Protein AF-A0A9E5IM71-F1 (afdb_monomer_lite)

Secondary structure (DSSP, 8-state):
------------------------SS--EEES-SEEEEEEES-TTS-EEEEEEEEE-SSS-EEPPSSS-EEEEESSSS---TTSEEEEEES--TT-EE-TT-EEEEEEEE--SSSEEEEEEEEES-TT----EEEEEEEPPTT-STT--TTSSTTS-BSSHHHHHHH-TT--SEEEEE-SS-TTSSPPEEEEEEE---SSTT---EEEEEEEEETTPPPSPTT--S----S---SS-PPPGGGS-PPPTT-SS-EE---GGG--TT-EEEEEEPPPTT-PPPPEEEEE--TTSSTT--S-TT---EEEEEEESSGGGGT--SS------EE-EE-STTTTS-EE-SSBSHHHHTTS-SB--S--TT--SSSSSSS--EEEEEEE------

Radius of gyration: 32.7 Å; chains: 1; bounding box: 82×54×138 Å

Foldseek 3Di:
DDDDDDDDDDDDDPDPPPPPPPQDQDWDKDKPDQEAELEEDADLPDWRKDKIKIWGQHQAKDWQAAPVRKDKAFPDDDDPPPPQKDFPDWDNHGGDIAHHGRMTMTIMIGRAQAFAKGWIWMDTPDPVDDRIHIYIYGYHACQVPPPQPAQRDQVRRALFLLSCCVRPVPDAFAKGWHDVADPPDDGIFIWTKHFDDDPDPPDSWIWTFFWFDFAPAFADFLAPLVQFDPDDDDDRPEDERNRVNYDDNLDPDTYGYGCLVQDDQAKKKKKWFAAFPVRPDIWIWIWGCHHVNRQLADQDQQDFRIKTQDTPPAPVVVVPPDPDDDDDATEHFHHDNPPSDGWDARHGGNVSRQQPTRHGGDDPPSRQHTRHDPGTRHITMIMIDTHDDD

Structure (mmCIF, N/CA/C/O backbone):
data_AF-A0A9E5IM71-F1
#
_entry.id   AF-A0A9E5IM71-F1
#
loop_
_atom_site.group_PDB
_atom_site.id
_atom_site.type_symbol
_atom_site.label_atom_id
_atom_site.label_alt_id
_atom_site.label_comp_id
_atom_site.label_asym_id
_atom_site.label_entity_id
_atom_site.label_seq_id
_atom_site.pdbx_PDB_ins_code
_atom_site.Cartn_x
_atom_site.Cartn_y
_atom_site.Cartn_z
_atom_site.occupancy
_atom_site.B_iso_or_equiv
_atom_site.auth_seq_id
_atom_site.auth_comp_id
_atom_site.auth_asym_id
_atom_site.auth_atom_id
_atom_site.pdbx_PDB_model_num
ATOM 1 N N . MET A 1 1 ? -47.031 -29.914 101.735 1.00 37.69 1 MET A N 1
ATOM 2 C CA . MET A 1 1 ? -47.159 -30.575 100.412 1.00 37.69 1 MET A CA 1
ATOM 3 C C . MET A 1 1 ? -47.872 -29.590 99.495 1.00 37.69 1 MET A C 1
ATOM 5 O O . MET A 1 1 ? -48.966 -29.190 99.840 1.00 37.69 1 MET A O 1
ATOM 9 N N . LYS A 1 2 ? -47.164 -28.879 98.612 1.00 35.47 2 LYS A N 1
ATOM 10 C CA . LYS A 1 2 ? -46.744 -29.215 97.228 1.00 35.47 2 LYS A CA 1
ATOM 11 C C . LYS A 1 2 ? -47.645 -28.503 96.189 1.00 35.47 2 LYS A C 1
ATOM 13 O O . LYS A 1 2 ? -48.768 -28.917 95.972 1.00 35.47 2 LYS A O 1
ATOM 18 N N . ARG A 1 3 ? -47.062 -27.436 95.619 1.00 31.86 3 ARG A N 1
ATOM 19 C CA . ARG A 1 3 ? -47.122 -26.867 94.250 1.00 31.86 3 ARG A CA 1
ATOM 20 C C . ARG A 1 3 ? -48.429 -26.871 93.428 1.00 31.86 3 ARG A C 1
ATOM 22 O O . ARG A 1 3 ? -48.941 -27.916 93.061 1.00 31.86 3 ARG A O 1
ATOM 29 N N . ALA A 1 4 ? -48.803 -25.639 93.069 1.00 36.91 4 ALA A N 1
ATOM 30 C CA . ALA A 1 4 ? -49.198 -25.087 91.765 1.00 36.91 4 ALA A CA 1
ATOM 31 C C . ALA A 1 4 ? -49.226 -25.997 90.522 1.00 36.91 4 ALA A C 1
ATOM 33 O O . ALA A 1 4 ? -48.242 -26.682 90.253 1.00 36.91 4 ALA A O 1
ATOM 34 N N . ASP A 1 5 ? -50.257 -25.800 89.689 1.00 37.44 5 ASP A N 1
ATOM 35 C CA . ASP A 1 5 ? -50.102 -25.711 88.231 1.00 37.44 5 ASP A CA 1
ATOM 36 C C . ASP A 1 5 ? -51.239 -24.868 87.604 1.00 37.44 5 ASP A C 1
ATOM 38 O O . ASP A 1 5 ? -52.419 -25.192 87.735 1.00 37.44 5 ASP A O 1
ATOM 42 N N . LEU A 1 6 ? -50.874 -23.755 86.959 1.00 35.81 6 LEU A N 1
ATOM 43 C CA . LEU A 1 6 ? -51.696 -22.999 86.008 1.00 35.81 6 LEU A CA 1
ATOM 44 C C . LEU A 1 6 ? -50.869 -22.942 84.717 1.00 35.81 6 LEU A C 1
ATOM 46 O O . LEU A 1 6 ? -49.940 -22.145 84.603 1.00 35.81 6 LEU A O 1
ATOM 50 N N . SER A 1 7 ? -51.190 -23.803 83.759 1.00 36.22 7 SER A N 1
ATOM 51 C CA . SER A 1 7 ? -50.668 -23.774 82.387 1.00 36.22 7 SER A CA 1
ATOM 52 C C . SER A 1 7 ? -51.842 -23.328 81.492 1.00 36.22 7 SER A C 1
ATOM 54 O O . SER A 1 7 ? -52.922 -23.895 81.586 1.00 36.22 7 SER A O 1
ATOM 56 N N . GLY A 1 8 ? -51.803 -22.287 80.658 1.00 31.56 8 GLY A N 1
ATOM 57 C CA . GLY A 1 8 ? -50.679 -21.673 79.960 1.00 31.56 8 GLY A CA 1
ATOM 58 C C . GLY A 1 8 ? -50.648 -22.129 78.497 1.00 31.56 8 GLY A C 1
ATOM 59 O O . GLY A 1 8 ? -49.687 -22.772 78.096 1.00 31.56 8 GLY A O 1
ATOM 60 N N . ALA A 1 9 ? -51.683 -21.835 77.698 1.00 34.81 9 ALA A N 1
ATOM 61 C CA . ALA A 1 9 ? -51.641 -22.014 76.242 1.00 34.81 9 ALA A CA 1
ATOM 62 C C . ALA A 1 9 ? -51.319 -20.668 75.575 1.00 34.81 9 ALA A C 1
ATOM 64 O O . ALA A 1 9 ? -52.188 -19.829 75.342 1.00 34.81 9 ALA A O 1
ATOM 65 N N . LEU A 1 10 ? -50.022 -20.464 75.351 1.00 33.19 10 LEU A N 1
ATOM 66 C CA . LEU A 1 10 ? -49.416 -19.309 74.706 1.00 33.19 10 LEU A CA 1
ATOM 67 C C . LEU A 1 10 ? -49.595 -19.396 73.182 1.00 33.19 10 LEU A C 1
ATOM 69 O O . LEU A 1 10 ? -49.217 -20.377 72.545 1.00 33.19 10 LEU A O 1
ATOM 73 N N . LEU A 1 11 ? -50.153 -18.327 72.622 1.00 32.09 11 LEU A N 1
ATOM 74 C CA . LEU A 1 11 ? -50.262 -18.022 71.201 1.00 32.09 11 LEU A CA 1
ATOM 75 C C . LEU A 1 11 ? -48.860 -17.958 70.561 1.00 32.09 11 LEU A C 1
ATOM 77 O O . LEU A 1 11 ? -48.090 -17.041 70.845 1.00 32.09 11 LEU A O 1
ATOM 81 N N . VAL A 1 12 ? -48.516 -18.912 69.692 1.00 32.75 12 VAL A N 1
ATOM 82 C CA . VAL A 1 12 ? -47.278 -18.861 68.897 1.00 32.75 12 VAL A CA 1
ATOM 83 C C . VAL A 1 12 ? -47.538 -18.024 67.646 1.00 32.75 12 VAL A C 1
ATOM 85 O O . VAL A 1 12 ? -48.098 -18.502 66.662 1.00 32.75 12 VAL A O 1
ATOM 88 N N . ILE A 1 13 ? -47.124 -16.757 67.682 1.00 36.44 13 ILE A N 1
ATOM 89 C CA . ILE A 1 13 ? -46.931 -15.948 66.476 1.00 36.44 13 ILE A CA 1
ATOM 90 C C . ILE A 1 13 ? -45.643 -16.444 65.815 1.00 36.44 13 ILE A C 1
ATOM 92 O O . ILE A 1 13 ? -44.545 -16.224 66.325 1.00 36.44 13 ILE A O 1
ATOM 96 N N . VAL A 1 14 ? -45.772 -17.121 64.675 1.00 35.16 14 VAL A N 1
ATOM 97 C CA . VAL A 1 14 ? -44.639 -17.416 63.793 1.00 35.16 14 VAL A CA 1
ATOM 98 C C . VAL A 1 14 ? -44.244 -16.106 63.111 1.00 35.16 14 VAL A C 1
ATOM 100 O O . VAL A 1 14 ? -44.833 -15.705 62.111 1.00 35.16 14 VAL A O 1
ATOM 103 N N . ALA A 1 15 ? -43.260 -15.406 63.675 1.00 37.41 15 ALA A N 1
ATOM 104 C CA . ALA A 1 15 ? -42.575 -14.333 62.972 1.00 37.41 15 ALA A CA 1
ATOM 105 C C . ALA A 1 15 ? -41.726 -14.962 61.859 1.00 37.41 15 ALA A C 1
ATOM 107 O O . ALA A 1 15 ? -40.682 -15.561 62.120 1.00 37.41 15 ALA A O 1
ATOM 108 N N . ALA A 1 16 ? -42.188 -14.847 60.613 1.00 41.19 16 ALA A N 1
ATOM 109 C CA . ALA A 1 16 ? -41.365 -15.101 59.442 1.00 41.19 16 ALA A CA 1
ATOM 110 C C . ALA A 1 16 ? -40.241 -14.056 59.418 1.00 41.19 16 ALA A C 1
ATOM 112 O O . ALA A 1 16 ? -40.424 -12.921 58.976 1.00 41.19 16 ALA A O 1
ATOM 113 N N . LEU A 1 17 ? -39.081 -14.430 59.952 1.00 37.22 17 LEU A N 1
ATOM 114 C CA . LEU A 1 17 ? -37.849 -13.679 59.794 1.00 37.22 17 LEU A 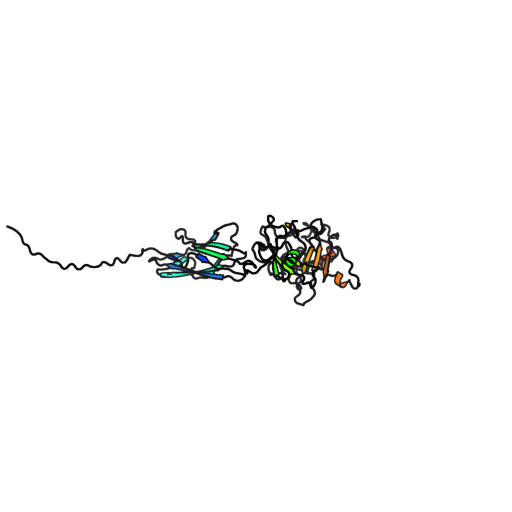CA 1
ATOM 115 C C . LEU A 1 17 ? -37.474 -13.756 58.308 1.00 37.22 17 LEU A C 1
ATOM 117 O O . LEU A 1 17 ? -36.894 -14.739 57.849 1.00 37.22 17 LEU A O 1
ATOM 121 N N . LEU A 1 18 ? -37.861 -12.736 57.541 1.00 39.91 18 LEU A N 1
ATOM 122 C CA . LEU A 1 18 ? -37.296 -12.459 56.226 1.00 39.91 18 LEU A CA 1
ATOM 123 C C . LEU A 1 18 ? -35.796 -12.219 56.428 1.00 39.91 18 LEU A C 1
ATOM 125 O O . LEU A 1 18 ? -35.362 -11.107 56.728 1.00 39.91 18 LEU A O 1
ATOM 129 N N . LEU A 1 19 ? -35.003 -13.282 56.293 1.00 38.03 19 LEU A N 1
ATOM 130 C CA . LEU A 1 19 ? -33.584 -13.191 55.987 1.00 38.03 19 LEU A CA 1
ATOM 131 C C . LEU A 1 19 ? -33.483 -12.509 54.620 1.00 38.03 19 LEU A C 1
ATOM 133 O O . LEU A 1 19 ? -33.490 -13.150 53.574 1.00 38.03 19 LEU A O 1
ATOM 137 N N . VAL A 1 20 ? -33.457 -11.178 54.633 1.00 47.44 20 VAL A N 1
ATOM 138 C CA . VAL A 1 20 ? -32.896 -10.410 53.529 1.00 47.44 20 VAL A CA 1
ATOM 139 C C . VAL A 1 20 ? -31.438 -10.831 53.487 1.00 47.44 20 VAL A C 1
ATOM 141 O O . VAL A 1 20 ? -30.677 -10.460 54.380 1.00 47.44 20 VAL A O 1
ATOM 144 N N . ASP A 1 21 ? -31.075 -11.648 52.499 1.00 42.22 21 ASP A N 1
ATOM 145 C CA . ASP A 1 21 ? -29.685 -11.974 52.200 1.00 42.22 21 ASP A CA 1
ATOM 146 C C . ASP A 1 21 ? -28.887 -10.667 52.221 1.00 42.22 21 ASP A C 1
ATOM 148 O O . ASP A 1 21 ? -29.079 -9.768 51.391 1.00 42.22 21 ASP A O 1
ATOM 152 N N . ALA A 1 22 ? -28.053 -10.505 53.247 1.00 53.88 22 ALA A N 1
ATOM 153 C CA . ALA A 1 22 ? -27.234 -9.324 53.408 1.00 53.88 22 ALA A CA 1
ATOM 154 C C . ALA A 1 22 ? -26.157 -9.376 52.323 1.00 53.88 22 ALA A C 1
ATOM 156 O O . ALA A 1 22 ? -25.086 -9.945 52.517 1.00 53.88 22 ALA A O 1
ATOM 157 N N . ALA A 1 23 ? -26.464 -8.799 51.157 1.00 52.62 23 ALA A N 1
ATOM 158 C CA . ALA A 1 23 ? -25.493 -8.590 50.093 1.00 52.62 23 ALA A CA 1
ATOM 159 C C . ALA A 1 23 ? -24.209 -7.978 50.693 1.00 52.62 23 ALA A C 1
ATOM 161 O O . ALA A 1 23 ? -24.305 -7.086 51.548 1.00 52.62 23 ALA A O 1
ATOM 162 N N . PRO A 1 24 ? -23.022 -8.458 50.292 1.00 50.94 24 PRO A N 1
ATOM 163 C CA . PRO A 1 24 ? -21.793 -8.253 51.046 1.00 50.94 24 PRO A CA 1
ATOM 164 C C . PRO A 1 24 ? -21.443 -6.769 51.193 1.00 50.94 24 PRO A C 1
ATOM 166 O O . PRO A 1 24 ? -21.654 -5.955 50.292 1.00 50.94 24 PRO A O 1
ATOM 169 N N . ALA A 1 25 ? -20.867 -6.419 52.345 1.00 68.31 25 ALA A N 1
ATOM 170 C CA . ALA A 1 25 ? -20.443 -5.064 52.706 1.00 68.31 25 ALA A CA 1
ATOM 171 C C . ALA A 1 25 ? -19.166 -4.602 51.972 1.00 68.31 25 ALA A C 1
ATOM 173 O O . ALA A 1 25 ? -18.415 -3.786 52.494 1.00 68.31 25 ALA A O 1
ATOM 174 N N . THR A 1 26 ? -18.892 -5.133 50.782 1.00 78.31 26 THR A N 1
ATOM 175 C CA . THR A 1 26 ? -17.696 -4.847 49.982 1.00 78.31 26 THR A CA 1
ATOM 176 C C . THR A 1 26 ? -18.079 -4.236 48.636 1.00 78.31 26 THR A C 1
ATOM 178 O O . THR A 1 26 ? -19.247 -4.251 48.229 1.00 78.31 26 THR A O 1
ATOM 181 N N . ALA A 1 27 ? -17.102 -3.656 47.937 1.00 82.69 27 ALA A N 1
ATOM 182 C CA . ALA A 1 27 ? -17.297 -3.172 46.580 1.00 82.69 27 ALA A CA 1
ATOM 183 C C . ALA A 1 27 ? -17.566 -4.375 45.670 1.00 82.69 27 ALA A C 1
ATOM 185 O O . ALA A 1 27 ? -16.838 -5.366 45.708 1.00 82.69 27 ALA A O 1
ATOM 186 N N . GLN A 1 28 ? -18.600 -4.282 44.839 1.00 89.06 28 GLN A N 1
ATOM 187 C CA . GLN A 1 28 ? -18.945 -5.324 43.876 1.00 89.06 28 GLN A CA 1
ATOM 188 C C . GLN A 1 28 ? -19.105 -4.680 42.517 1.00 89.06 28 GLN A C 1
ATOM 190 O O . GLN A 1 28 ? -20.053 -3.931 42.296 1.00 89.06 28 GLN A O 1
ATOM 195 N N . ILE A 1 29 ? -18.186 -4.961 41.604 1.00 90.50 29 ILE A N 1
ATOM 196 C CA . ILE A 1 29 ? -18.202 -4.329 40.293 1.00 90.50 29 ILE A CA 1
ATOM 197 C C . ILE A 1 29 ? -18.804 -5.268 39.266 1.00 90.50 29 ILE A C 1
ATOM 199 O O . ILE A 1 29 ? -18.306 -6.370 39.033 1.00 90.50 29 ILE A O 1
ATOM 203 N N . ALA A 1 30 ? -19.867 -4.791 38.634 1.00 91.38 30 ALA A N 1
ATOM 204 C CA . ALA A 1 30 ? -20.407 -5.366 37.420 1.00 91.38 30 ALA A CA 1
ATOM 205 C C . ALA A 1 30 ? -19.872 -4.604 36.207 1.00 91.38 30 ALA A C 1
ATOM 207 O O . ALA A 1 30 ? -19.552 -3.416 36.280 1.00 91.38 30 ALA A O 1
ATOM 208 N N . VAL A 1 31 ? -19.784 -5.308 35.085 1.00 93.25 31 VAL A N 1
ATOM 209 C CA . VAL A 1 31 ? -19.328 -4.764 33.808 1.00 93.25 31 VAL A CA 1
ATOM 210 C C . VAL A 1 31 ? -20.392 -5.032 32.759 1.00 93.25 31 VAL A C 1
ATOM 212 O O . VAL A 1 31 ? -20.999 -6.101 32.760 1.00 93.25 31 VAL A O 1
ATOM 215 N N . SER A 1 32 ? -20.613 -4.071 31.865 1.00 93.81 32 SER A N 1
ATOM 216 C CA . SER A 1 32 ? -21.626 -4.174 30.801 1.00 93.81 32 SER A CA 1
ATOM 217 C C . SER A 1 32 ? -21.440 -5.389 29.883 1.00 93.81 32 SER A C 1
ATOM 219 O O . SER A 1 32 ? -22.421 -5.960 29.419 1.00 93.81 32 SER A O 1
ATOM 221 N N . ALA A 1 33 ? -20.193 -5.802 29.638 1.00 93.75 33 ALA A N 1
ATOM 222 C CA . ALA A 1 33 ? -19.863 -6.990 28.861 1.00 93.75 33 ALA A CA 1
ATOM 223 C C . ALA A 1 33 ? -18.481 -7.539 29.245 1.00 93.75 33 ALA A C 1
ATOM 225 O O . ALA A 1 33 ? -17.609 -6.801 29.711 1.00 93.75 33 ALA A O 1
ATOM 226 N N . ARG A 1 34 ? -18.275 -8.840 29.015 1.00 92.94 34 ARG A N 1
ATOM 227 C CA . ARG A 1 34 ? -16.964 -9.515 29.111 1.00 92.94 34 ARG A CA 1
ATOM 228 C C . ARG A 1 34 ? -16.250 -9.639 27.769 1.00 92.94 34 ARG A C 1
ATOM 230 O O . ARG A 1 34 ? -15.062 -9.945 27.730 1.00 92.94 34 ARG A O 1
ATOM 237 N N . SER A 1 35 ? -16.965 -9.353 26.690 1.00 94.00 35 SER A N 1
ATOM 238 C CA . SER A 1 35 ? -16.442 -9.309 25.336 1.00 94.00 35 SER A CA 1
ATOM 239 C C . SER A 1 35 ? -17.068 -8.149 24.577 1.00 94.00 35 SER A C 1
ATOM 241 O O . SER A 1 35 ? -18.282 -7.950 24.645 1.00 94.00 35 SER A O 1
ATOM 243 N N . LEU A 1 36 ? -16.258 -7.413 23.826 1.00 95.38 36 LEU A N 1
ATOM 244 C CA . LEU A 1 36 ? -16.729 -6.422 22.867 1.00 95.38 36 LEU A CA 1
ATOM 245 C C . LEU A 1 36 ? -16.228 -6.808 21.482 1.00 95.38 36 LEU A C 1
ATOM 247 O O . LEU A 1 36 ? -15.035 -6.730 21.200 1.00 95.38 36 LEU A O 1
ATOM 251 N N . ASP A 1 37 ? -17.154 -7.221 20.628 1.00 95.06 37 ASP A N 1
ATOM 252 C CA . ASP A 1 37 ? -16.891 -7.435 19.210 1.00 95.06 37 ASP A CA 1
ATOM 253 C C . ASP A 1 37 ? -17.224 -6.163 18.435 1.00 95.06 37 ASP A C 1
ATOM 255 O O . ASP A 1 37 ? -18.375 -5.736 18.404 1.00 95.06 37 ASP A O 1
ATOM 259 N N . PHE A 1 38 ? -16.226 -5.525 17.844 1.00 93.50 38 PHE A N 1
ATOM 260 C CA . PHE A 1 38 ? -16.378 -4.325 17.028 1.00 93.50 38 PHE A CA 1
ATOM 261 C C . PHE A 1 38 ? -16.855 -4.632 15.605 1.00 93.50 38 PHE A C 1
ATOM 263 O O . PHE A 1 38 ? -17.091 -3.709 14.826 1.00 93.50 38 PHE A O 1
ATOM 270 N N . GLY A 1 39 ? -17.050 -5.911 15.287 1.00 89.19 39 GLY A N 1
ATOM 271 C CA . GLY A 1 39 ? -17.460 -6.381 13.985 1.00 89.19 39 GLY A CA 1
ATOM 272 C C . GLY A 1 39 ? -16.365 -6.171 12.950 1.00 89.19 39 GLY A C 1
ATOM 273 O O . GLY A 1 39 ? -15.165 -6.152 13.238 1.00 89.19 39 GLY A O 1
ATOM 274 N N . SER A 1 40 ? -16.808 -6.030 11.711 1.00 84.88 40 SER A N 1
ATOM 275 C CA . SER A 1 40 ? -15.949 -5.931 10.543 1.00 84.88 40 SER A CA 1
ATOM 276 C C . SER A 1 40 ? -15.877 -4.498 10.018 1.00 84.88 40 SER A C 1
ATOM 278 O O . SER A 1 40 ? -16.911 -3.855 9.847 1.00 84.88 40 SER A O 1
ATOM 280 N N . VAL A 1 41 ? -14.669 -4.006 9.725 1.00 79.56 41 VAL A N 1
ATOM 281 C CA . VAL A 1 41 ? -14.438 -2.658 9.173 1.00 79.56 41 VAL A CA 1
ATOM 282 C C . VAL A 1 41 ? -13.664 -2.712 7.859 1.00 79.56 41 VAL A C 1
ATOM 284 O O . VAL A 1 41 ? -12.731 -3.497 7.710 1.00 79.56 41 VAL A O 1
ATOM 287 N N . THR A 1 42 ? -14.036 -1.862 6.902 1.00 66.94 42 THR A N 1
ATOM 288 C CA . THR A 1 42 ? -13.432 -1.807 5.556 1.00 66.94 42 THR A CA 1
ATOM 289 C C . THR A 1 42 ? -12.394 -0.695 5.402 1.00 66.94 42 THR A C 1
ATOM 291 O O . THR A 1 42 ? -11.503 -0.792 4.561 1.00 66.94 42 THR A O 1
ATOM 294 N N . ASN A 1 43 ? -12.475 0.360 6.216 1.00 63.66 43 ASN A N 1
ATOM 295 C CA . ASN A 1 43 ? -11.590 1.517 6.143 1.00 63.66 43 ASN A CA 1
ATOM 296 C C . ASN A 1 43 ? -10.769 1.662 7.432 1.00 63.66 43 ASN A C 1
ATOM 298 O O . ASN A 1 43 ? -11.323 1.688 8.526 1.00 63.66 43 ASN A O 1
ATOM 302 N N . ALA A 1 44 ? -9.447 1.800 7.295 1.00 64.12 44 ALA A N 1
ATOM 303 C CA . ALA A 1 44 ? -8.535 2.017 8.418 1.00 64.12 44 ALA A CA 1
ATOM 304 C C . ALA A 1 44 ? -8.617 3.442 9.005 1.00 64.12 44 ALA A C 1
ATOM 306 O O . ALA A 1 44 ? -8.055 3.691 10.069 1.00 64.12 44 ALA A O 1
ATOM 307 N N . SER A 1 45 ? -9.264 4.406 8.333 1.00 56.59 45 SER A N 1
ATOM 308 C CA . SER A 1 45 ? -9.261 5.811 8.773 1.00 56.59 45 SER A CA 1
ATOM 309 C C . SER A 1 45 ? -10.412 6.209 9.702 1.00 56.59 45 SER A C 1
ATOM 311 O O . SER A 1 45 ? -10.301 7.234 10.370 1.00 56.59 45 SER A O 1
ATOM 313 N N . THR A 1 46 ? -11.494 5.427 9.783 1.00 74.69 46 THR A N 1
ATOM 314 C CA . THR A 1 46 ? -12.658 5.756 10.624 1.00 74.69 46 THR A CA 1
ATOM 315 C C . THR A 1 46 ? -12.787 4.762 11.783 1.00 74.69 46 THR A C 1
ATOM 317 O O . THR A 1 46 ? -13.082 3.594 11.533 1.00 74.69 46 THR A O 1
ATOM 320 N N . PRO A 1 47 ? -12.592 5.189 13.044 1.00 84.75 47 PRO A N 1
ATOM 321 C CA . PRO A 1 47 ? -12.713 4.304 14.200 1.00 84.75 47 PRO A CA 1
ATOM 322 C C . PRO A 1 47 ? -14.170 3.919 14.486 1.00 84.75 47 PRO A C 1
ATOM 324 O O . PRO A 1 47 ? -15.057 4.779 14.528 1.00 84.75 47 PRO A O 1
ATOM 327 N N . VAL A 1 48 ? -14.401 2.636 14.771 1.00 91.88 48 VAL A N 1
ATOM 328 C CA . VAL A 1 48 ? -15.670 2.141 15.329 1.00 91.88 48 VAL A CA 1
ATOM 329 C C . VAL A 1 48 ? -15.586 2.190 16.846 1.00 91.88 48 VAL A C 1
ATOM 331 O O . VAL A 1 48 ? -14.606 1.738 17.428 1.00 91.88 48 VAL A O 1
ATOM 334 N N . ARG A 1 49 ? -16.610 2.736 17.502 1.00 94.38 49 ARG A N 1
ATOM 335 C CA . ARG A 1 49 ? -16.618 2.953 18.953 1.00 94.38 49 ARG A CA 1
ATOM 336 C C . ARG A 1 49 ? -17.645 2.068 19.639 1.00 94.38 49 ARG A C 1
ATOM 338 O O . ARG A 1 49 ? -18.756 1.906 19.140 1.00 94.38 49 ARG A O 1
ATOM 345 N N . LYS A 1 50 ? -17.288 1.548 20.810 1.00 96.88 50 LYS A N 1
ATOM 346 C CA . LYS A 1 50 ? -18.204 0.880 21.736 1.00 96.88 50 LYS A CA 1
ATOM 347 C C . LYS A 1 50 ? -17.977 1.385 23.149 1.00 96.88 50 LYS A C 1
ATOM 349 O O . LYS A 1 50 ? -16.849 1.655 23.553 1.00 96.88 50 LYS A O 1
ATOM 354 N N . THR A 1 51 ? -19.060 1.491 23.902 1.00 95.94 51 THR A N 1
ATOM 355 C CA . THR A 1 51 ? -19.019 1.898 25.305 1.00 95.94 51 THR A CA 1
ATOM 356 C C . THR A 1 51 ? -18.954 0.667 26.197 1.00 95.94 51 THR A C 1
ATOM 358 O O . THR A 1 51 ? -19.715 -0.282 26.013 1.00 95.94 51 THR A O 1
ATOM 361 N N . TRP A 1 52 ? -18.057 0.700 27.177 1.00 95.31 52 TRP A N 1
ATOM 362 C CA . TRP A 1 52 ? -17.948 -0.298 28.228 1.00 95.31 52 TRP A CA 1
ATOM 363 C C . TRP A 1 52 ? -18.168 0.351 29.590 1.00 95.31 52 TRP A C 1
ATOM 365 O O . TRP A 1 52 ? -17.399 1.219 29.999 1.00 95.31 52 TRP A O 1
ATOM 375 N N . THR A 1 53 ? -19.216 -0.072 30.288 1.00 95.56 53 THR A N 1
ATOM 376 C CA . THR A 1 53 ? -19.632 0.503 31.573 1.00 95.56 53 THR A CA 1
ATOM 377 C C . THR A 1 53 ? -19.229 -0.385 32.745 1.00 95.56 53 THR A C 1
ATOM 379 O O . THR A 1 53 ? -19.403 -1.605 32.693 1.00 95.56 53 THR A O 1
ATOM 382 N N . LEU A 1 54 ? -18.737 0.252 33.805 1.00 94.62 54 LEU A N 1
ATOM 383 C CA . LEU A 1 54 ? -18.508 -0.286 35.141 1.00 94.62 54 LEU A CA 1
ATOM 384 C C . LEU A 1 54 ? -19.610 0.217 36.074 1.00 94.62 54 LEU A C 1
ATOM 386 O O . LEU A 1 54 ? -19.903 1.412 36.097 1.00 94.62 54 LEU A O 1
ATOM 390 N N . THR A 1 55 ? -20.171 -0.676 36.882 1.00 95.38 55 THR A N 1
ATOM 391 C CA . THR A 1 55 ? -21.187 -0.347 37.888 1.00 95.38 55 THR A CA 1
ATOM 392 C C . THR A 1 55 ? -20.760 -0.891 39.237 1.00 95.38 55 THR A C 1
ATOM 394 O O . THR A 1 55 ? -20.519 -2.091 39.365 1.00 95.38 55 THR A O 1
ATOM 397 N N . ASN A 1 56 ? -20.716 -0.039 40.261 1.00 94.44 56 ASN A N 1
ATOM 398 C CA . ASN A 1 56 ? -20.514 -0.496 41.630 1.00 94.44 56 ASN A CA 1
ATOM 399 C C . ASN A 1 56 ? -21.851 -0.908 42.257 1.00 94.44 56 ASN A C 1
ATOM 401 O O . ASN A 1 56 ? -22.598 -0.092 42.782 1.00 94.44 56 ASN A O 1
ATOM 405 N N . ASN A 1 57 ? -22.158 -2.198 42.217 1.00 92.94 57 ASN A N 1
ATOM 406 C CA . ASN A 1 57 ? -23.347 -2.770 42.842 1.00 92.94 57 ASN A CA 1
ATOM 407 C C . ASN A 1 57 ? -23.201 -3.005 44.350 1.00 92.94 57 ASN A C 1
ATOM 409 O O . ASN A 1 57 ? -24.222 -3.249 45.002 1.00 92.94 57 ASN A O 1
ATOM 413 N N . GLY A 1 58 ? -21.975 -2.912 44.873 1.00 89.69 58 GLY A N 1
ATOM 414 C CA . GLY A 1 58 ? -21.642 -3.117 46.279 1.00 89.69 58 GLY A CA 1
ATOM 415 C C . GLY A 1 58 ? -22.050 -1.949 47.171 1.00 89.69 58 GLY A C 1
ATOM 416 O O . GLY A 1 58 ? -22.579 -0.938 46.706 1.00 89.69 58 GLY A O 1
ATOM 417 N N . ARG A 1 59 ? -21.816 -2.092 48.478 1.00 88.81 59 ARG A N 1
ATOM 418 C CA . ARG A 1 59 ? -22.199 -1.084 49.487 1.00 88.81 59 ARG A CA 1
ATOM 419 C C . ARG A 1 59 ? -21.068 -0.120 49.859 1.00 88.81 59 ARG A C 1
ATOM 421 O O . ARG A 1 59 ? -21.350 0.947 50.393 1.00 88.81 59 ARG A O 1
ATOM 428 N N . THR A 1 60 ? -19.814 -0.459 49.558 1.00 91.44 60 THR A N 1
ATOM 429 C CA . THR A 1 60 ? -18.651 0.428 49.756 1.00 91.44 60 THR A CA 1
ATOM 430 C C . THR A 1 60 ? -18.207 1.057 48.446 1.00 91.44 60 THR A C 1
ATOM 432 O O . THR A 1 60 ? -18.639 0.651 47.370 1.00 91.44 60 THR A O 1
ATOM 435 N N . THR A 1 61 ? -17.326 2.051 48.522 1.00 92.94 61 THR A N 1
ATOM 436 C CA . THR A 1 61 ? -16.752 2.709 47.348 1.00 92.94 61 THR A CA 1
ATOM 437 C C . THR A 1 61 ? -15.795 1.795 46.579 1.00 92.94 61 THR A C 1
ATOM 439 O O . THR A 1 61 ? -15.145 0.919 47.149 1.00 92.94 61 THR A O 1
ATOM 442 N N . PHE A 1 62 ? -15.683 2.030 45.273 1.00 92.12 62 PHE A N 1
ATOM 443 C CA . PHE A 1 62 ? -14.663 1.447 44.407 1.00 92.12 62 PHE A CA 1
ATOM 444 C C . PHE A 1 62 ? -13.865 2.562 43.744 1.00 92.12 62 PHE A C 1
ATOM 446 O O . PHE A 1 62 ? -14.421 3.366 43.003 1.00 92.12 62 PHE A O 1
ATOM 453 N N . GLN A 1 63 ? -12.560 2.603 43.991 1.00 93.38 63 GLN A N 1
ATOM 454 C CA . GLN A 1 63 ? -11.673 3.572 43.362 1.00 93.38 63 GLN A CA 1
ATOM 455 C C . GLN A 1 63 ? -11.008 2.976 42.117 1.00 93.38 63 GLN A C 1
ATOM 457 O O . GLN A 1 63 ? -10.421 1.891 42.165 1.00 93.38 63 GLN A O 1
ATOM 462 N N . LEU A 1 64 ? -11.105 3.684 40.996 1.00 92.56 64 LEU A N 1
ATOM 463 C CA . LEU A 1 64 ? -10.345 3.377 39.789 1.00 92.56 64 LEU A CA 1
ATOM 464 C C . LEU A 1 64 ? -8.853 3.644 40.023 1.00 92.56 64 LEU A C 1
ATOM 466 O O . LEU A 1 64 ? -8.518 4.589 40.743 1.00 92.56 64 LEU A O 1
ATOM 470 N N . PRO A 1 65 ? -7.946 2.864 39.409 1.00 90.06 65 PRO A N 1
ATOM 471 C CA . PRO A 1 65 ? -6.519 3.103 39.570 1.00 90.06 65 PRO A CA 1
ATOM 472 C C . PRO A 1 65 ? -6.125 4.525 39.149 1.00 90.06 65 PRO A C 1
ATOM 474 O O . PRO A 1 65 ? -6.712 5.077 38.201 1.00 90.06 65 PRO A O 1
ATOM 477 N N . PRO A 1 66 ? -5.121 5.124 39.816 1.00 89.31 66 PRO A N 1
ATOM 478 C CA . PRO A 1 66 ? -4.472 6.320 39.299 1.00 89.31 66 PRO A CA 1
ATOM 479 C C . PRO A 1 66 ? -3.817 6.018 37.942 1.00 89.31 66 PRO A C 1
ATOM 481 O O . PRO A 1 66 ? -3.812 4.883 37.465 1.00 89.31 66 PRO A O 1
ATOM 484 N N . TYR A 1 67 ? -3.291 7.044 37.281 1.00 85.62 67 TYR A N 1
ATOM 485 C CA . TYR A 1 67 ? -2.687 6.874 35.963 1.00 85.62 67 TYR A CA 1
ATOM 486 C C . TYR A 1 67 ? -1.476 5.907 36.005 1.00 85.62 67 TYR A C 1
ATOM 488 O O . TYR A 1 67 ? -0.614 6.091 36.866 1.00 85.62 67 TYR A O 1
ATOM 496 N N . PRO A 1 68 ? -1.360 4.928 35.079 1.00 84.94 68 PRO A N 1
ATOM 497 C CA . PRO A 1 68 ? -2.330 4.562 34.044 1.00 84.94 68 PRO A CA 1
ATOM 498 C C . PRO A 1 68 ? -3.474 3.701 34.604 1.00 84.94 68 PRO A C 1
ATOM 500 O O . PRO A 1 68 ? -3.243 2.680 35.250 1.00 84.94 68 PRO A O 1
ATOM 503 N N . THR A 1 69 ? -4.718 4.086 34.304 1.00 83.81 69 THR A N 1
ATOM 504 C CA . THR A 1 69 ? -5.930 3.443 34.846 1.00 83.81 69 THR A CA 1
ATOM 505 C C . THR A 1 69 ? -6.217 2.065 34.239 1.00 83.81 69 THR A C 1
ATOM 507 O O . THR A 1 69 ? -6.848 1.216 34.871 1.00 83.81 69 THR A O 1
ATOM 510 N N . TYR A 1 70 ? -5.754 1.828 33.013 1.00 86.62 70 TYR A N 1
ATOM 511 C CA . TYR A 1 70 ? -6.028 0.632 32.224 1.00 86.62 70 TYR A CA 1
ATOM 512 C C . TYR A 1 70 ? -4.799 0.209 31.418 1.00 86.62 70 TYR A C 1
ATOM 514 O O . TYR A 1 70 ? -3.857 0.979 31.240 1.00 86.62 70 TYR A O 1
ATOM 522 N N . GLN A 1 71 ? -4.841 -1.012 30.895 1.00 85.19 71 GLN A N 1
ATOM 523 C CA . GLN A 1 71 ? -3.829 -1.557 29.998 1.00 85.19 71 GLN A CA 1
ATOM 524 C C . GLN A 1 71 ? -4.464 -2.489 28.960 1.00 85.19 71 GLN A C 1
ATOM 526 O O . GLN A 1 71 ? -5.488 -3.130 29.224 1.00 85.19 71 GLN A O 1
ATOM 531 N N . PHE A 1 72 ? -3.816 -2.586 27.800 1.00 77.62 72 PHE A N 1
ATOM 532 C CA . PHE A 1 72 ? -4.128 -3.559 26.757 1.00 77.62 72 PHE A CA 1
ATOM 533 C C . PHE A 1 72 ? -3.052 -4.643 26.740 1.00 77.62 72 PHE A C 1
ATOM 535 O O . PHE A 1 72 ? -1.860 -4.339 26.720 1.00 77.62 72 PHE A O 1
ATOM 542 N N . LYS A 1 73 ? -3.468 -5.908 26.717 1.00 78.88 73 LYS A N 1
ATOM 543 C CA . LYS A 1 73 ? -2.586 -7.070 26.611 1.00 78.88 73 LYS A CA 1
ATOM 544 C C . LYS A 1 73 ? -2.937 -7.869 25.359 1.00 78.88 73 LYS A C 1
ATOM 546 O O . LYS A 1 73 ? -4.095 -8.225 25.159 1.00 78.88 73 LYS A O 1
ATOM 551 N N . ALA A 1 74 ? -1.948 -8.162 24.521 1.00 63.94 74 ALA A N 1
ATOM 552 C CA . ALA A 1 74 ? -2.130 -9.021 23.352 1.00 63.94 74 ALA A CA 1
ATOM 553 C C . ALA A 1 74 ? -2.600 -10.428 23.765 1.00 63.94 74 ALA A C 1
ATOM 555 O O . ALA A 1 74 ? -2.083 -10.982 24.737 1.00 63.94 74 ALA A O 1
ATOM 556 N N . VAL A 1 75 ? -3.546 -11.013 23.021 1.00 61.34 75 VAL A N 1
ATOM 557 C CA . VAL A 1 75 ? -3.973 -12.415 23.226 1.00 61.34 75 VAL A CA 1
ATOM 558 C C . VAL A 1 75 ? -3.048 -13.395 22.490 1.00 61.34 75 VAL A C 1
ATOM 560 O O . VAL A 1 75 ? -2.876 -14.525 22.936 1.00 61.34 75 VAL A O 1
ATOM 563 N N . SER A 1 76 ? -2.370 -12.945 21.428 1.00 47.53 76 SER A N 1
ATOM 564 C CA . SER A 1 76 ? -1.335 -13.701 20.713 1.00 47.53 76 SER A CA 1
ATOM 565 C C . SER A 1 76 ? -0.379 -12.754 19.974 1.00 47.53 76 SER A C 1
ATOM 567 O O . SER A 1 76 ? -0.817 -11.877 19.232 1.00 47.53 76 SER A O 1
ATOM 569 N N . THR A 1 77 ? 0.926 -12.912 20.187 1.00 39.25 77 THR A N 1
ATOM 570 C CA . THR A 1 77 ? 2.026 -12.264 19.447 1.00 39.25 77 THR A CA 1
ATOM 571 C C . THR A 1 77 ? 2.236 -12.933 18.071 1.00 39.25 77 THR A C 1
ATOM 573 O O . THR A 1 77 ? 1.784 -14.064 17.892 1.00 39.25 77 THR A O 1
ATOM 576 N N . PRO A 1 78 ? 2.858 -12.254 17.077 1.00 34.31 78 PRO A N 1
ATOM 577 C CA . PRO A 1 78 ? 3.914 -11.252 17.249 1.00 34.31 78 PRO A CA 1
ATOM 578 C C . PRO A 1 78 ? 3.521 -9.782 17.122 1.00 34.31 78 PRO A C 1
ATOM 580 O O . PRO A 1 78 ? 4.350 -8.946 17.456 1.00 34.31 78 PRO A O 1
ATOM 583 N N . TYR A 1 79 ? 2.293 -9.421 16.746 1.00 39.31 79 TYR A N 1
ATOM 584 C CA . TYR A 1 79 ? 1.995 -8.008 16.484 1.00 39.31 79 TYR A CA 1
ATOM 585 C C . TYR A 1 79 ? 0.618 -7.581 16.995 1.00 39.31 79 TYR A C 1
ATOM 587 O O . TYR A 1 79 ? -0.391 -7.717 16.307 1.00 39.31 79 TYR A O 1
ATOM 595 N N . THR A 1 80 ? 0.571 -6.967 18.181 1.00 47.53 80 THR A N 1
ATOM 596 C CA . THR A 1 80 ? -0.429 -5.918 18.413 1.00 47.53 80 THR A CA 1
ATOM 597 C C . THR A 1 80 ? 0.053 -4.678 17.690 1.00 47.53 80 THR A C 1
ATOM 599 O O . THR A 1 80 ? 0.934 -3.974 18.177 1.00 47.53 80 THR A O 1
ATOM 602 N N . GLU A 1 81 ? -0.507 -4.424 16.511 1.00 55.81 81 GLU A N 1
ATOM 603 C CA . GLU A 1 81 ? -0.378 -3.129 15.852 1.00 55.81 81 GLU A CA 1
ATOM 604 C C . GLU A 1 81 ? -0.795 -2.033 16.844 1.00 55.81 81 GLU A C 1
ATOM 606 O O . GLU A 1 81 ? -1.972 -1.920 17.212 1.00 55.81 81 GLU A O 1
ATOM 611 N N . SER A 1 82 ? 0.187 -1.261 17.315 1.00 58.56 82 SER A N 1
ATOM 612 C CA . SER A 1 82 ? -0.038 -0.168 18.258 1.00 58.56 82 SER A CA 1
ATOM 613 C C . SER A 1 82 ? -1.109 0.783 17.718 1.00 58.56 82 SER A C 1
ATOM 615 O O . SER A 1 82 ? -1.079 1.176 16.549 1.00 58.56 82 SER A O 1
ATOM 617 N N . GLY A 1 83 ? -2.080 1.125 18.567 1.00 67.88 83 GLY A N 1
ATOM 618 C CA . GLY A 1 83 ? -3.206 1.989 18.205 1.00 67.88 83 GLY A CA 1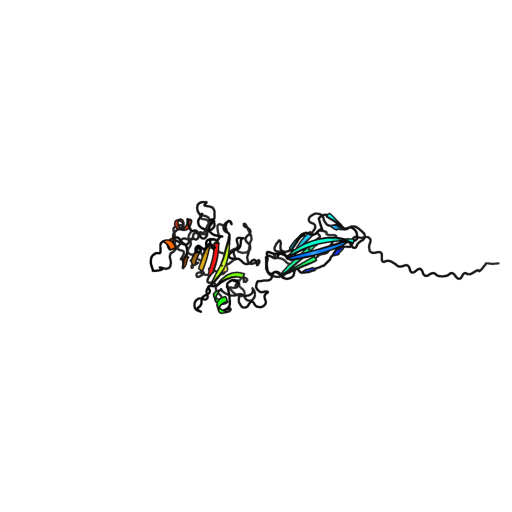
ATOM 619 C C . GLY A 1 83 ? -4.401 1.293 17.540 1.00 67.88 83 GLY A C 1
ATOM 620 O O . GLY A 1 83 ? -5.335 1.990 17.164 1.00 67.88 83 GLY A O 1
ATOM 621 N N . THR A 1 84 ? -4.427 -0.043 17.418 1.00 82.50 84 THR A N 1
ATOM 622 C CA . THR A 1 84 ? -5.609 -0.769 16.895 1.00 82.50 84 THR A CA 1
ATOM 623 C C . THR A 1 84 ? -6.824 -0.657 17.812 1.00 82.50 84 THR A C 1
ATOM 625 O O . THR A 1 84 ? -7.939 -0.451 17.341 1.00 82.50 84 THR A O 1
ATOM 628 N N . PHE A 1 85 ? -6.610 -0.798 19.120 1.00 88.81 85 PHE A N 1
ATOM 629 C CA . PHE A 1 85 ? -7.614 -0.547 20.148 1.00 88.81 85 PHE A CA 1
ATOM 630 C C . PHE A 1 85 ? -7.096 0.550 21.069 1.00 88.81 85 PHE A C 1
ATOM 632 O O . PHE A 1 85 ? -5.934 0.509 21.478 1.00 88.81 85 PHE A O 1
ATOM 639 N N . TYR A 1 86 ? -7.941 1.523 21.393 1.00 89.44 86 TYR A N 1
ATOM 640 C CA . TYR A 1 86 ? -7.587 2.614 22.299 1.00 89.44 86 TYR A CA 1
ATOM 641 C C . TYR A 1 86 ? -8.829 3.175 22.996 1.00 89.44 86 TYR A C 1
ATOM 643 O O . TYR A 1 86 ? -9.954 2.982 22.538 1.00 89.44 86 TYR A O 1
ATOM 651 N N . VAL A 1 87 ? -8.637 3.848 24.131 1.00 91.12 87 VAL A N 1
ATOM 652 C CA . VAL A 1 87 ? -9.719 4.581 24.802 1.00 91.12 87 VAL A CA 1
ATOM 653 C C . VAL A 1 87 ? -9.853 5.948 24.136 1.00 91.12 87 VAL A C 1
ATOM 655 O O . VAL A 1 87 ? -8.901 6.720 24.110 1.00 91.12 87 VAL A O 1
ATOM 658 N N . ASP A 1 88 ? -11.041 6.235 23.615 1.00 91.19 88 ASP A N 1
ATOM 659 C CA . ASP A 1 88 ? -11.398 7.443 22.864 1.00 91.19 88 ASP A CA 1
ATOM 660 C C . ASP A 1 88 ? -12.463 8.271 23.607 1.00 91.19 88 ASP A C 1
ATOM 662 O O . ASP A 1 88 ? -13.396 8.820 23.021 1.00 91.19 88 ASP A O 1
ATOM 666 N N . GLY A 1 89 ? -12.375 8.281 24.941 1.00 91.88 89 GLY A N 1
ATOM 667 C CA . GLY A 1 89 ? -13.255 9.031 25.836 1.00 91.88 89 GLY A CA 1
ATOM 668 C C . GLY A 1 89 ? -13.944 8.172 26.896 1.00 91.88 89 GLY A C 1
ATOM 669 O O . GLY A 1 89 ? -13.530 7.051 27.199 1.00 91.88 89 GLY A O 1
ATOM 670 N N . GLY A 1 90 ? -15.015 8.721 27.467 1.00 93.19 90 GLY A N 1
ATOM 671 C CA . GLY A 1 90 ? -15.715 8.166 28.625 1.00 93.19 90 GLY A CA 1
ATOM 672 C C . GLY A 1 90 ? -15.510 9.016 29.880 1.00 93.19 90 GLY A C 1
ATOM 673 O O . GLY A 1 90 ? -14.805 10.022 29.858 1.00 93.19 90 GLY A O 1
ATOM 674 N N . ASN A 1 91 ? -16.155 8.623 30.975 1.00 94.94 91 ASN A N 1
ATOM 675 C CA . ASN A 1 91 ? -16.103 9.336 32.256 1.00 94.94 91 ASN A CA 1
ATOM 676 C C . ASN A 1 91 ? -15.389 8.548 33.367 1.00 94.94 91 ASN A C 1
ATOM 678 O O . ASN A 1 91 ? -15.296 9.050 34.482 1.00 94.94 91 ASN A O 1
ATOM 682 N N . CYS A 1 92 ? -14.857 7.350 33.091 1.00 94.00 92 CYS A N 1
ATOM 683 C CA . CYS A 1 92 ? -13.937 6.674 34.009 1.00 94.00 92 CYS A CA 1
ATOM 684 C C . CYS A 1 92 ? -12.562 7.369 33.992 1.00 94.00 92 CYS A C 1
ATOM 686 O O . CYS A 1 92 ? -11.656 6.963 33.263 1.00 94.00 92 CYS A O 1
ATOM 688 N N . THR A 1 93 ? -12.405 8.434 34.775 1.00 92.94 93 THR A N 1
ATOM 689 C CA . THR A 1 93 ? -11.144 9.181 34.893 1.00 92.94 93 THR A CA 1
ATOM 690 C C . THR A 1 93 ? -10.203 8.566 35.943 1.00 92.94 93 THR A C 1
ATOM 692 O O . THR A 1 93 ? -10.658 7.835 36.832 1.00 92.94 93 THR A O 1
ATOM 695 N N . PRO A 1 94 ? -8.882 8.829 35.867 1.00 92.88 94 PRO A N 1
ATOM 696 C CA . PRO A 1 94 ? -7.926 8.317 36.847 1.00 92.88 94 PRO A CA 1
ATOM 697 C C . PRO A 1 94 ? -8.287 8.704 38.282 1.00 92.88 94 PRO A C 1
ATOM 699 O O . PRO A 1 94 ? -8.566 9.866 38.567 1.00 92.88 94 PRO A O 1
ATOM 702 N N . GLY A 1 95 ? -8.270 7.726 39.191 1.00 92.31 95 GLY A N 1
ATOM 703 C CA . GLY A 1 95 ? -8.573 7.944 40.608 1.00 92.31 95 GLY A CA 1
ATOM 704 C C . GLY A 1 95 ? -10.050 8.181 40.945 1.00 92.31 95 GLY A C 1
ATOM 705 O O . GLY A 1 95 ? -10.351 8.385 42.121 1.00 92.31 95 GLY A O 1
ATOM 706 N N . LEU A 1 96 ? -10.968 8.139 39.968 1.00 95.75 96 LEU A N 1
ATOM 707 C CA . LEU A 1 96 ? -12.402 8.307 40.211 1.00 95.75 96 LEU A CA 1
ATOM 708 C C . LEU A 1 96 ? -12.910 7.288 41.244 1.00 95.75 96 LEU A C 1
ATOM 710 O O . LEU A 1 96 ? -12.630 6.091 41.155 1.00 95.75 96 LEU A O 1
ATOM 714 N N . VAL A 1 97 ? -13.693 7.769 42.209 1.00 95.69 97 VAL A N 1
ATOM 715 C CA . VAL A 1 97 ? -14.314 6.953 43.256 1.00 95.69 97 VAL A CA 1
ATOM 716 C C . VAL A 1 97 ? -15.785 6.746 42.913 1.00 95.69 97 VAL A C 1
ATOM 718 O O . VAL A 1 97 ? -16.559 7.696 42.946 1.00 95.69 97 VAL A O 1
ATOM 721 N N . LEU A 1 98 ? -16.170 5.504 42.624 1.00 95.50 98 LEU A N 1
ATOM 722 C CA . LEU A 1 98 ? -17.559 5.096 42.422 1.00 95.50 98 LEU A CA 1
ATOM 723 C C . LEU A 1 98 ? -18.189 4.714 43.760 1.00 95.50 98 LEU A C 1
ATOM 725 O O . LEU A 1 98 ? -17.804 3.715 44.378 1.00 95.50 98 LEU A O 1
ATOM 729 N N . LYS A 1 99 ? -19.184 5.474 44.207 1.00 95.25 99 LYS A N 1
ATOM 730 C CA . LYS A 1 99 ? -20.037 5.110 45.346 1.00 95.25 99 LYS A CA 1
ATOM 731 C C . LYS A 1 99 ? -20.986 3.972 44.970 1.00 95.25 99 LYS A C 1
ATOM 733 O O . LYS A 1 99 ? -21.041 3.527 43.824 1.00 95.25 99 LYS A O 1
ATOM 738 N N . SER A 1 100 ? -21.725 3.475 45.961 1.00 94.00 100 SER A N 1
ATOM 739 C CA . SER A 1 100 ? -22.754 2.463 45.722 1.00 94.00 100 SER A CA 1
ATOM 740 C C . SER A 1 100 ? -23.737 2.943 44.651 1.00 94.00 100 SER A C 1
ATOM 742 O O . SER A 1 100 ? -24.220 4.071 44.709 1.00 94.00 100 SER A O 1
ATOM 744 N N . LYS A 1 101 ? -24.011 2.068 43.682 1.00 92.44 101 LYS A N 1
ATOM 745 C CA . LYS A 1 101 ? -24.875 2.262 42.507 1.00 92.44 101 LYS A CA 1
ATOM 746 C C . LYS A 1 101 ? -24.385 3.270 41.468 1.00 92.44 101 LYS A C 1
ATOM 748 O O . LYS A 1 101 ? -25.050 3.435 40.449 1.00 92.44 101 LYS A O 1
ATOM 753 N N . GLU A 1 102 ? -23.221 3.883 41.658 1.00 97.38 102 GLU A N 1
ATOM 754 C CA . GLU A 1 102 ? -22.633 4.746 40.637 1.00 97.38 102 GLU A CA 1
ATOM 755 C C . GLU A 1 102 ? -22.004 3.934 39.501 1.00 97.38 102 GLU A C 1
ATOM 757 O O . GLU A 1 102 ? -21.577 2.780 39.657 1.00 97.38 102 GLU A O 1
ATOM 762 N N . THR A 1 103 ? -21.942 4.575 38.336 1.00 97.19 103 THR A N 1
ATOM 763 C CA . THR A 1 103 ? -21.384 4.003 37.115 1.00 97.19 103 THR A CA 1
ATOM 764 C C . THR A 1 103 ? -20.380 4.941 36.478 1.00 97.19 103 THR A C 1
ATOM 766 O O . THR A 1 103 ? -20.579 6.155 36.481 1.00 97.19 103 THR A O 1
ATOM 769 N N . CYS A 1 104 ? -19.378 4.375 35.820 1.00 97.31 104 CYS A N 1
ATOM 770 C CA . CYS A 1 104 ? -18.600 5.093 34.820 1.00 97.31 104 CYS A CA 1
ATOM 771 C C . CYS A 1 104 ? -18.445 4.237 33.564 1.00 97.31 104 CYS A C 1
ATOM 773 O O . CYS A 1 104 ? -18.711 3.038 33.574 1.00 97.31 104 CYS A O 1
ATOM 775 N N . SER A 1 105 ? -18.009 4.851 32.475 1.00 96.44 105 SER A N 1
ATOM 776 C CA . SER A 1 105 ? -17.807 4.213 31.187 1.00 96.44 105 SER A CA 1
ATOM 777 C C . SER A 1 105 ? -16.478 4.598 30.548 1.00 96.44 105 SER A C 1
ATOM 779 O O . SER A 1 105 ? -15.977 5.711 30.729 1.00 96.44 105 SER A O 1
ATOM 781 N N . PHE A 1 106 ? -15.943 3.666 29.767 1.00 95.50 106 PHE A N 1
ATOM 782 C CA . PHE A 1 106 ? -14.895 3.890 28.783 1.00 95.50 106 PHE A CA 1
ATOM 783 C C . PHE A 1 106 ? -15.519 3.826 27.389 1.00 95.50 106 PHE A C 1
ATOM 785 O O . PHE A 1 106 ? -16.251 2.884 27.080 1.00 95.50 106 PHE A O 1
ATOM 792 N N . THR A 1 107 ? -15.208 4.790 26.530 1.00 96.38 107 THR A N 1
ATOM 793 C CA . THR A 1 107 ? -15.462 4.669 25.092 1.00 96.38 107 THR A CA 1
ATOM 794 C C . THR A 1 107 ? -14.222 4.052 24.473 1.00 96.38 107 THR A C 1
ATOM 796 O O . THR A 1 107 ? -13.170 4.679 24.436 1.00 96.38 107 THR A O 1
ATOM 799 N N . ILE A 1 108 ? -14.322 2.810 24.019 1.00 94.81 108 ILE A N 1
ATOM 800 C CA . ILE A 1 108 ? -13.222 2.089 23.382 1.00 94.81 108 ILE A CA 1
ATOM 801 C C . ILE A 1 108 ? -13.411 2.197 21.869 1.00 94.81 108 ILE A C 1
ATOM 803 O O . ILE A 1 108 ? -14.512 1.982 21.364 1.00 94.81 108 ILE A O 1
ATOM 807 N N . ALA A 1 109 ? -12.349 2.541 21.153 1.00 92.19 109 ALA A N 1
ATOM 808 C CA . ALA A 1 109 ? -12.303 2.606 19.703 1.00 92.19 109 ALA A CA 1
ATOM 809 C C . ALA A 1 109 ? -11.519 1.422 19.125 1.00 92.19 109 ALA A C 1
ATOM 811 O O . ALA A 1 109 ? -10.512 0.995 19.691 1.00 92.19 109 ALA A O 1
ATOM 812 N N . PHE A 1 110 ? -11.986 0.925 17.981 1.00 90.88 110 PHE A N 1
ATOM 813 C CA . PHE A 1 110 ? -11.312 -0.037 17.117 1.00 90.88 110 PHE A CA 1
ATOM 814 C C . PHE A 1 110 ? -10.982 0.633 15.781 1.00 90.88 110 PHE A C 1
ATOM 816 O O . PHE A 1 110 ? -11.882 1.039 15.039 1.00 90.88 110 PHE A O 1
ATOM 823 N N . GLN A 1 111 ? -9.689 0.757 15.492 1.00 83.69 111 GLN A N 1
ATOM 824 C CA . GLN A 1 111 ? -9.146 1.332 14.265 1.00 83.69 111 GLN A CA 1
ATOM 825 C C . GLN A 1 111 ? -7.949 0.499 13.772 1.00 83.69 111 GLN A C 1
ATOM 827 O O . GLN A 1 111 ? -6.790 0.884 13.938 1.00 83.69 111 GLN A O 1
ATOM 832 N N . PRO A 1 112 ? -8.209 -0.679 13.191 1.00 75.81 112 PRO A N 1
ATOM 833 C CA . PRO A 1 112 ? -7.153 -1.562 12.710 1.00 75.81 112 PRO A CA 1
ATOM 834 C C . PRO A 1 112 ? -6.427 -0.970 11.498 1.00 75.81 112 PRO A C 1
ATOM 836 O O . PRO A 1 112 ? -7.059 -0.397 10.607 1.00 75.81 112 PRO A O 1
ATOM 839 N N . ARG A 1 113 ? -5.101 -1.153 11.429 1.00 71.44 113 ARG A N 1
ATOM 840 C CA . ARG A 1 113 ? -4.303 -0.773 10.250 1.00 71.44 113 ARG A CA 1
ATOM 841 C C . ARG A 1 113 ? -4.129 -1.951 9.299 1.00 71.44 113 ARG A C 1
ATOM 843 O O . ARG A 1 113 ? -4.309 -1.774 8.100 1.00 71.44 113 ARG A O 1
ATOM 850 N N . GLY A 1 114 ? -3.880 -3.146 9.827 1.00 66.88 114 GLY A N 1
ATOM 851 C CA . GLY A 1 114 ? -3.747 -4.400 9.093 1.00 66.88 114 GLY A CA 1
ATOM 852 C C . GLY A 1 114 ? -5.022 -5.213 9.034 1.00 66.88 114 GLY A C 1
ATOM 853 O O . GLY A 1 114 ? -5.898 -5.094 9.886 1.00 66.88 114 GLY A O 1
ATOM 854 N N . PHE A 1 115 ? -5.130 -6.004 7.968 1.00 69.00 115 PHE A N 1
ATOM 855 C CA . PHE A 1 115 ? -6.259 -6.893 7.711 1.00 69.00 115 PHE A CA 1
ATOM 856 C C . PHE A 1 115 ? -6.340 -8.039 8.728 1.00 69.00 115 PHE A C 1
ATOM 858 O O . PHE A 1 115 ? -5.409 -8.268 9.511 1.00 69.00 115 PHE A O 1
ATOM 865 N N . GLY A 1 116 ? -7.462 -8.753 8.689 1.00 73.31 116 GLY A N 1
ATOM 866 C CA . GLY A 1 116 ? -7.714 -9.941 9.489 1.00 73.31 116 GLY A CA 1
ATOM 867 C C . GLY A 1 116 ? -8.236 -9.636 10.887 1.00 73.31 116 GLY A C 1
ATOM 868 O O . GLY A 1 116 ? -8.546 -8.491 11.237 1.00 73.31 116 GLY A O 1
ATOM 869 N N . ASP 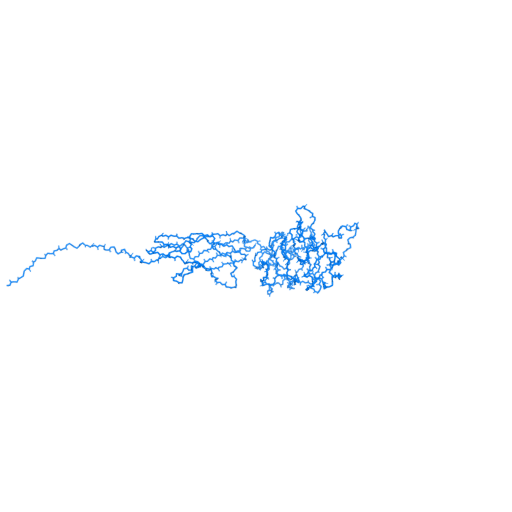A 1 117 ? -8.359 -10.704 11.667 1.00 82.31 117 ASP A N 1
ATOM 870 C CA . ASP A 1 117 ? -8.877 -10.657 13.027 1.00 82.31 117 ASP A CA 1
ATOM 871 C C . ASP A 1 117 ? -7.866 -10.007 13.973 1.00 82.31 117 ASP A C 1
ATOM 873 O O . ASP A 1 117 ? -6.656 -10.241 13.909 1.00 82.31 117 ASP A O 1
ATOM 877 N N . LYS A 1 118 ? -8.376 -9.175 14.876 1.00 83.69 118 LYS A N 1
ATOM 878 C CA . LYS A 1 118 ? -7.620 -8.492 15.921 1.00 83.69 118 LYS A CA 1
ATOM 879 C C . LYS A 1 118 ? -8.245 -8.847 17.261 1.00 83.69 118 LYS A C 1
ATOM 881 O O . LYS A 1 118 ? -9.464 -8.786 17.415 1.00 83.69 118 LYS A O 1
ATOM 886 N N . SER A 1 119 ? -7.405 -9.204 18.229 1.00 87.44 119 SER A N 1
ATOM 887 C CA . SER A 1 119 ? -7.850 -9.585 19.569 1.00 87.44 119 SER A CA 1
ATOM 888 C C . SER A 1 119 ? -6.886 -9.089 20.642 1.00 87.44 119 SER A C 1
ATOM 890 O O . SER A 1 119 ? -5.678 -9.332 20.574 1.00 87.44 119 SER A O 1
ATOM 892 N N . VAL A 1 120 ? -7.424 -8.388 21.639 1.00 88.94 120 VAL A N 1
ATOM 893 C CA . VAL A 1 120 ? -6.687 -7.927 22.823 1.00 88.94 120 VAL A CA 1
ATOM 894 C C . VAL A 1 120 ? -7.532 -8.117 24.075 1.00 88.94 120 VAL A C 1
ATOM 896 O O . VAL A 1 120 ? -8.758 -8.116 24.029 1.00 88.94 120 VAL A O 1
ATOM 899 N N . VAL A 1 121 ? -6.873 -8.239 25.219 1.00 90.06 121 VAL A N 1
ATOM 900 C CA . VAL A 1 121 ? -7.507 -8.190 26.533 1.00 90.06 121 VAL A CA 1
ATOM 901 C C . VAL A 1 121 ? -7.317 -6.794 27.112 1.00 90.06 121 VAL A C 1
ATOM 903 O O . VAL A 1 121 ? -6.193 -6.324 27.279 1.00 90.06 121 VAL A O 1
ATOM 906 N N . PHE A 1 122 ? -8.426 -6.135 27.423 1.00 90.31 122 PHE A N 1
ATOM 907 C CA . PHE A 1 122 ? -8.473 -4.882 28.163 1.00 90.31 122 PHE A CA 1
ATOM 908 C C . PHE A 1 122 ? -8.680 -5.175 29.651 1.00 90.31 122 PHE A C 1
ATOM 910 O O . PHE A 1 122 ? -9.582 -5.925 30.028 1.00 90.31 122 PHE A O 1
ATOM 917 N N . THR A 1 123 ? -7.843 -4.586 30.502 1.00 89.88 123 THR A N 1
ATOM 918 C CA . THR A 1 123 ? -7.930 -4.723 31.966 1.00 89.88 123 THR A CA 1
ATOM 919 C C . THR A 1 123 ? -7.728 -3.377 32.639 1.00 89.88 123 THR A C 1
ATOM 921 O O . THR A 1 123 ? -6.964 -2.546 32.145 1.00 89.88 123 THR A O 1
ATOM 924 N N . LEU A 1 124 ? -8.348 -3.188 33.804 1.00 89.69 124 LEU A N 1
ATOM 925 C CA . LEU A 1 124 ? -7.935 -2.128 34.720 1.00 89.69 124 LEU A CA 1
ATOM 926 C C . LEU A 1 124 ? -6.562 -2.470 35.304 1.00 89.69 124 LEU A C 1
ATOM 928 O O . LEU A 1 124 ? -6.266 -3.636 35.563 1.00 89.69 124 LEU A O 1
ATOM 932 N N . ASN A 1 125 ? -5.730 -1.457 35.527 1.00 87.50 125 ASN A N 1
ATOM 933 C CA . ASN A 1 125 ? -4.402 -1.635 36.109 1.00 87.50 125 ASN A CA 1
ATOM 934 C C . ASN A 1 125 ? -4.495 -1.789 37.636 1.00 87.50 125 ASN A C 1
ATOM 936 O O . ASN A 1 125 ? -4.112 -0.906 38.403 1.00 87.50 125 ASN A O 1
ATOM 940 N N . ARG A 1 126 ? -5.129 -2.880 38.072 1.00 83.62 126 ARG A N 1
ATOM 941 C CA . ARG A 1 126 ? -5.491 -3.123 39.466 1.00 83.62 126 ARG A CA 1
ATOM 942 C C . ARG A 1 126 ? -5.350 -4.611 39.810 1.00 83.62 126 ARG A C 1
ATOM 944 O O . ARG A 1 126 ? -6.231 -5.386 39.448 1.00 83.62 126 ARG A O 1
ATOM 951 N N . PRO A 1 127 ? -4.275 -5.035 40.496 1.00 75.56 127 PRO A N 1
ATOM 952 C CA . PRO A 1 127 ? -4.015 -6.455 40.759 1.00 75.56 127 PRO A CA 1
ATOM 953 C C . PRO A 1 127 ? -5.096 -7.148 41.600 1.00 75.56 127 PRO A C 1
ATOM 955 O O . PRO A 1 127 ? -5.396 -8.317 41.375 1.00 75.56 127 PRO A O 1
ATOM 958 N N . ASP A 1 128 ? -5.713 -6.423 42.536 1.00 79.25 128 ASP A N 1
ATOM 959 C CA . ASP A 1 128 ? -6.819 -6.893 43.381 1.00 79.25 128 ASP A CA 1
ATOM 960 C C . ASP A 1 128 ? -8.171 -6.926 42.646 1.00 79.25 128 ASP A C 1
ATOM 962 O O . ASP A 1 128 ? -9.177 -7.365 43.202 1.00 79.25 128 ASP A O 1
ATOM 966 N N . PHE A 1 129 ? -8.211 -6.487 41.383 1.00 79.88 129 PHE A N 1
ATOM 967 C CA . PHE A 1 129 ? -9.419 -6.435 40.574 1.00 79.88 129 PHE A CA 1
ATOM 968 C C . PHE A 1 129 ? -9.192 -7.004 39.170 1.00 79.88 129 PHE A C 1
ATOM 970 O O . PHE A 1 129 ? -8.844 -6.301 38.221 1.00 79.88 129 PHE A O 1
ATOM 977 N N . ASN A 1 130 ? -9.452 -8.302 39.021 1.00 78.75 130 ASN A N 1
ATOM 978 C CA . ASN A 1 130 ? -9.225 -9.020 37.773 1.00 78.75 130 ASN A CA 1
ATOM 979 C C . ASN A 1 130 ? -10.533 -9.268 37.004 1.00 78.75 130 ASN A C 1
ATOM 981 O O . ASN A 1 130 ? -11.148 -10.330 37.114 1.00 78.75 130 ASN A O 1
ATOM 985 N N . LEU A 1 131 ? -10.968 -8.285 36.212 1.00 83.50 131 LEU A N 1
ATOM 986 C CA . LEU A 1 131 ? -12.073 -8.446 35.264 1.00 83.50 131 LEU A CA 1
ATOM 987 C C . LEU A 1 131 ? -11.605 -8.142 33.830 1.00 83.50 131 LEU A C 1
ATOM 989 O O . LEU A 1 131 ? -11.859 -7.044 33.334 1.00 83.50 131 LEU A O 1
ATOM 993 N N . PRO A 1 132 ? -10.928 -9.088 33.155 1.00 88.56 132 PRO A N 1
ATOM 994 C CA . PRO A 1 132 ? -10.508 -8.888 31.777 1.00 88.56 132 PRO A CA 1
ATOM 995 C C . PRO A 1 132 ? -11.720 -8.808 30.847 1.00 88.56 132 PRO A C 1
ATOM 997 O O . PRO A 1 132 ? -12.734 -9.485 31.054 1.00 88.56 132 PRO A O 1
ATOM 1000 N N . VAL A 1 133 ? -11.586 -7.980 29.815 1.00 91.81 133 VAL A N 1
ATOM 1001 C CA . VAL A 1 133 ? -12.542 -7.850 28.716 1.00 91.81 133 VAL A CA 1
ATOM 1002 C C . VAL A 1 133 ? -11.828 -8.200 27.429 1.00 91.81 133 VAL A C 1
ATOM 1004 O O . VAL A 1 133 ? -10.829 -7.570 27.082 1.00 91.81 133 VAL A O 1
ATOM 1007 N N . THR A 1 134 ? -12.350 -9.178 26.702 1.00 92.81 134 THR A N 1
ATOM 1008 C CA . THR A 1 134 ? -11.819 -9.509 25.382 1.00 92.81 134 THR A CA 1
ATOM 1009 C C . THR A 1 134 ? -12.385 -8.534 24.359 1.00 92.81 134 THR A C 1
ATOM 1011 O O . THR A 1 134 ? -13.598 -8.429 24.187 1.00 92.81 134 THR A O 1
ATOM 1014 N N . LEU A 1 135 ? -11.515 -7.809 23.672 1.00 93.50 135 LEU A N 1
ATOM 1015 C CA . LEU A 1 135 ? -11.879 -6.952 22.555 1.00 93.50 135 LEU A CA 1
ATOM 1016 C C . LEU A 1 135 ? -11.531 -7.686 21.270 1.00 93.50 135 LEU A C 1
ATOM 1018 O O . LEU A 1 135 ? -10.405 -8.154 21.115 1.00 93.50 135 LEU A O 1
ATOM 1022 N N . THR A 1 136 ? -12.495 -7.779 20.366 1.00 92.38 136 THR A N 1
ATOM 1023 C CA . THR A 1 136 ? -12.335 -8.432 19.065 1.00 92.38 136 THR A CA 1
ATOM 1024 C C . THR A 1 136 ? -12.830 -7.521 17.961 1.00 92.38 136 THR A C 1
ATOM 1026 O O . THR A 1 136 ? -13.674 -6.658 18.187 1.00 92.38 136 THR A O 1
ATOM 1029 N N . GLY A 1 137 ? -12.289 -7.689 16.769 1.00 89.06 137 GLY A N 1
ATOM 1030 C CA . GLY A 1 137 ? -12.769 -7.023 15.570 1.00 89.06 137 GLY A CA 1
ATOM 1031 C C . GLY A 1 137 ? -11.969 -7.501 14.374 1.00 89.06 137 GLY A C 1
ATOM 1032 O O . GLY A 1 137 ? -10.857 -8.004 14.532 1.00 89.06 137 GLY A O 1
ATOM 1033 N N . LYS A 1 138 ? -12.516 -7.340 13.175 1.00 81.69 138 LYS A N 1
ATOM 1034 C CA . LYS A 1 138 ? -11.860 -7.753 11.935 1.00 81.69 138 LYS A CA 1
ATOM 1035 C C . LYS A 1 138 ? -11.698 -6.554 11.020 1.00 81.69 138 LYS A C 1
ATOM 1037 O O . LYS A 1 138 ? -12.652 -5.815 10.776 1.00 81.69 138 LYS A O 1
ATOM 1042 N N . ARG A 1 139 ? -10.503 -6.366 10.466 1.00 79.06 139 ARG A N 1
ATOM 1043 C CA . ARG A 1 139 ? -10.359 -5.504 9.292 1.00 79.06 139 ARG A CA 1
ATOM 1044 C C . ARG A 1 139 ? -10.522 -6.358 8.054 1.00 79.06 139 ARG A C 1
ATOM 1046 O O . ARG A 1 139 ? -9.721 -7.261 7.816 1.00 79.06 139 ARG A O 1
ATOM 1053 N N . LEU A 1 140 ? -11.563 -6.064 7.292 1.00 68.88 140 LEU A N 1
ATOM 1054 C CA . LEU A 1 140 ? -11.874 -6.804 6.087 1.00 68.88 140 LEU A CA 1
ATOM 1055 C C . LEU A 1 140 ? -10.797 -6.567 5.037 1.00 68.88 140 LEU A C 1
ATOM 1057 O O . LEU A 1 140 ? -10.458 -5.415 4.756 1.00 68.88 140 LEU A O 1
ATOM 1061 N N . GLU A 1 141 ? -10.289 -7.645 4.443 1.00 63.06 141 GLU A N 1
ATOM 1062 C CA . GLU A 1 141 ? -9.550 -7.525 3.186 1.00 63.06 141 GLU A CA 1
ATOM 1063 C C . GLU A 1 141 ? -10.501 -6.969 2.111 1.00 63.06 141 GLU A C 1
ATOM 1065 O O . GLU A 1 141 ? -11.723 -7.125 2.232 1.00 63.06 141 GLU A O 1
ATOM 1070 N N . PRO A 1 142 ? -9.992 -6.390 1.006 1.00 56.34 142 PRO A N 1
ATOM 1071 C CA . PRO A 1 142 ? -10.811 -6.071 -0.168 1.00 56.34 142 PRO A CA 1
ATOM 1072 C C . PRO A 1 142 ? -11.610 -7.272 -0.735 1.00 56.34 142 PRO A C 1
ATOM 1074 O O . PRO A 1 142 ? -12.356 -7.106 -1.694 1.00 56.34 142 PRO A O 1
ATOM 1077 N N . THR A 1 143 ? -11.489 -8.462 -0.130 1.00 53.06 143 THR A N 1
ATOM 1078 C CA . THR A 1 143 ? -12.145 -9.735 -0.455 1.00 53.06 143 THR A CA 1
ATOM 1079 C C . THR A 1 143 ? -13.081 -10.351 0.545 1.00 53.06 143 THR A C 1
ATOM 1081 O O . THR A 1 143 ? -13.615 -11.418 0.258 1.00 53.06 143 THR A O 1
ATOM 1084 N N . ASP A 1 144 ? -13.379 -9.707 1.664 1.00 49.56 144 ASP A N 1
ATOM 1085 C CA . ASP A 1 144 ? -14.540 -10.167 2.432 1.00 49.56 144 ASP A CA 1
ATOM 1086 C C . ASP A 1 144 ? -15.876 -9.753 1.756 1.00 49.56 144 ASP A C 1
ATOM 1088 O O . ASP A 1 144 ? -16.958 -10.076 2.239 1.00 49.56 144 ASP A O 1
ATOM 1092 N N . TYR A 1 145 ? -15.810 -9.113 0.576 1.00 51.94 145 TYR A N 1
ATOM 1093 C CA . TYR A 1 145 ? -16.879 -9.109 -0.423 1.00 51.94 145 TYR A CA 1
ATOM 1094 C C . TYR A 1 145 ? -16.849 -10.452 -1.166 1.00 51.94 145 TYR A C 1
ATOM 1096 O O . TYR A 1 145 ? -15.971 -10.689 -1.994 1.00 51.94 145 TYR A O 1
ATOM 1104 N N . SER A 1 146 ? -17.811 -11.328 -0.893 1.00 41.44 146 SER A N 1
ATOM 1105 C CA . SER A 1 146 ? -17.952 -12.713 -1.382 1.00 41.44 146 SER A CA 1
ATOM 1106 C C . SER A 1 146 ? -18.040 -12.926 -2.916 1.00 41.44 146 SER A C 1
ATOM 1108 O O . SER A 1 146 ? -18.529 -13.955 -3.372 1.00 41.44 146 SER A O 1
ATOM 1110 N N . THR A 1 147 ? -17.559 -11.988 -3.737 1.00 49.59 147 THR A N 1
ATOM 1111 C CA . THR A 1 147 ? -17.572 -12.013 -5.213 1.00 49.59 147 THR A CA 1
ATOM 1112 C C . THR A 1 147 ? -16.186 -11.868 -5.854 1.00 49.59 147 THR A C 1
ATOM 1114 O O . THR A 1 147 ? -16.065 -11.881 -7.081 1.00 49.59 147 THR A O 1
ATOM 1117 N N . ALA A 1 148 ? -15.119 -11.719 -5.064 1.00 57.59 148 ALA A N 1
ATOM 1118 C CA . ALA A 1 148 ? -13.785 -11.485 -5.599 1.00 57.59 148 ALA A CA 1
ATOM 1119 C C . ALA A 1 148 ? -13.199 -12.778 -6.199 1.00 57.59 148 ALA A C 1
ATOM 1121 O O . ALA A 1 148 ? -12.690 -13.636 -5.485 1.00 57.59 148 ALA A O 1
ATOM 1122 N N . GLY A 1 149 ? -13.307 -12.922 -7.525 1.00 74.19 149 GLY A N 1
ATOM 1123 C CA . GLY A 1 149 ? -12.669 -13.991 -8.302 1.00 74.19 149 GLY A CA 1
ATOM 1124 C C . GLY A 1 149 ? -11.133 -13.970 -8.224 1.00 74.19 149 GLY A C 1
ATOM 1125 O O . GLY A 1 149 ? -10.546 -13.460 -7.279 1.00 74.19 149 GLY A O 1
ATOM 1126 N N . TYR A 1 150 ? -10.451 -14.520 -9.229 1.00 84.38 150 TYR A N 1
ATOM 1127 C CA . TYR A 1 150 ? -8.982 -14.607 -9.259 1.00 84.38 150 TYR A CA 1
ATOM 1128 C C . TYR A 1 150 ? -8.263 -13.263 -9.004 1.00 84.38 150 TYR A C 1
ATOM 1130 O O . TYR A 1 150 ? -8.730 -12.215 -9.464 1.00 84.38 150 TYR A O 1
ATOM 1138 N N . GLY A 1 151 ? -7.161 -13.288 -8.237 1.00 81.56 151 GLY A N 1
ATOM 1139 C CA . GLY A 1 151 ? -6.462 -12.094 -7.724 1.00 81.56 151 GLY A CA 1
ATOM 1140 C C . GLY A 1 151 ? -7.280 -11.285 -6.720 1.00 81.56 151 GLY A C 1
ATOM 1141 O O . GLY A 1 151 ? -6.898 -10.180 -6.336 1.00 81.56 151 GLY A O 1
ATOM 1142 N N . GLY A 1 152 ? -8.428 -11.838 -6.331 1.00 78.00 152 GLY A N 1
ATOM 1143 C CA . GLY A 1 152 ? -9.300 -11.327 -5.312 1.00 78.00 152 GLY A CA 1
ATOM 1144 C C . GLY A 1 152 ? -8.544 -11.275 -4.015 1.00 78.00 152 GLY A C 1
ATOM 1145 O O . GLY A 1 152 ? -8.341 -10.168 -3.564 1.00 78.00 152 GLY A O 1
ATOM 1146 N N . SER A 1 153 ? -8.193 -12.419 -3.419 1.00 74.56 153 SER A N 1
ATOM 1147 C CA . SER A 1 153 ? -7.802 -12.552 -2.005 1.00 74.56 153 SER A CA 1
ATOM 1148 C C . SER A 1 153 ? -6.368 -13.041 -1.831 1.00 74.56 153 SER A C 1
ATOM 1150 O O . SER A 1 153 ? -5.775 -13.599 -2.755 1.00 74.56 153 SER A O 1
ATOM 1152 N N . ARG A 1 154 ? -5.848 -12.954 -0.600 1.00 75.12 154 ARG A N 1
ATOM 1153 C CA . ARG A 1 154 ? -4.554 -13.553 -0.239 1.00 75.12 154 ARG A CA 1
ATOM 1154 C C . ARG A 1 154 ? -4.496 -15.069 -0.463 1.00 75.12 154 ARG A C 1
ATOM 1156 O O . ARG A 1 154 ? -3.423 -15.610 -0.679 1.00 75.12 154 ARG A O 1
ATOM 1163 N N . THR A 1 155 ? -5.633 -15.762 -0.412 1.00 78.12 155 THR A N 1
ATOM 1164 C CA . THR A 1 155 ? -5.733 -17.218 -0.637 1.00 78.12 155 THR A CA 1
ATOM 1165 C C . THR A 1 155 ? -5.993 -17.600 -2.094 1.00 78.12 155 THR A C 1
ATOM 1167 O O . THR A 1 155 ? -5.887 -18.773 -2.441 1.00 78.12 155 THR A O 1
ATOM 1170 N N . ASN A 1 156 ? -6.321 -16.629 -2.950 1.00 82.75 156 ASN A N 1
ATOM 1171 C CA . ASN A 1 156 ? -6.480 -16.802 -4.393 1.00 82.75 156 ASN A CA 1
ATOM 1172 C C . ASN A 1 156 ? -5.773 -15.668 -5.171 1.00 82.75 156 ASN A C 1
ATOM 1174 O O . ASN A 1 156 ? -6.427 -14.920 -5.914 1.00 82.75 156 ASN A O 1
ATOM 1178 N N . PRO A 1 157 ? -4.456 -15.491 -4.964 1.00 85.06 157 PRO A N 1
ATOM 1179 C CA . PRO A 1 157 ? -3.695 -14.394 -5.544 1.00 85.06 157 PRO A CA 1
ATOM 1180 C C . PRO A 1 157 ? -3.395 -14.624 -7.031 1.00 85.06 157 PRO A C 1
ATOM 1182 O O . PRO A 1 157 ? -3.335 -15.759 -7.512 1.00 85.06 157 PRO A O 1
ATOM 1185 N N . ALA A 1 158 ? -3.177 -13.532 -7.764 1.00 87.56 158 ALA A N 1
ATOM 1186 C CA . ALA A 1 158 ? -2.728 -13.569 -9.151 1.00 87.56 158 ALA A CA 1
ATOM 1187 C C . ALA A 1 158 ? -1.205 -13.708 -9.260 1.00 87.56 158 ALA A C 1
ATOM 1189 O O . ALA A 1 158 ? -0.477 -13.116 -8.469 1.00 87.56 158 ALA A O 1
ATOM 1190 N N . LYS A 1 159 ? -0.683 -14.413 -10.272 1.00 84.88 159 LYS A N 1
ATOM 1191 C CA . LYS A 1 159 ? 0.782 -14.490 -10.463 1.00 84.88 159 LYS A CA 1
ATOM 1192 C C . LYS A 1 159 ? 1.376 -13.211 -11.051 1.00 84.88 159 LYS A C 1
ATOM 1194 O O . LYS A 1 159 ? 2.545 -12.904 -10.855 1.00 84.88 159 LYS A O 1
ATOM 1199 N N . SER A 1 160 ? 0.585 -12.483 -11.829 1.00 83.50 160 SER A N 1
ATOM 1200 C CA . SER A 1 160 ? 0.974 -11.234 -12.478 1.00 83.50 160 SER A CA 1
ATOM 1201 C C . SER A 1 160 ? -0.269 -10.457 -12.901 1.00 83.50 160 SER A C 1
ATOM 1203 O O . SER A 1 160 ? -1.372 -11.006 -12.916 1.00 83.50 160 SER A O 1
ATOM 1205 N N . VAL A 1 161 ? -0.110 -9.186 -13.280 1.00 84.25 161 VAL A N 1
ATOM 1206 C CA . VAL A 1 161 ? -1.224 -8.397 -13.839 1.00 84.25 161 VAL A CA 1
ATOM 1207 C C . VAL A 1 161 ? -1.756 -9.028 -15.134 1.00 84.25 161 VAL A C 1
ATOM 1209 O O . VAL A 1 161 ? -2.962 -9.075 -15.355 1.00 84.25 161 VAL A O 1
ATOM 1212 N N . GLU A 1 162 ? -0.872 -9.609 -15.940 1.00 82.88 162 GLU A N 1
ATOM 1213 C CA . GLU A 1 162 ? -1.238 -10.345 -17.153 1.00 82.88 162 GLU A CA 1
ATOM 1214 C C . GLU A 1 162 ? -2.048 -11.618 -16.854 1.00 82.88 162 GLU A C 1
ATOM 1216 O O . GLU A 1 162 ? -3.040 -11.919 -17.524 1.00 82.88 162 GLU A O 1
ATOM 1221 N N . ASP A 1 163 ? -1.652 -12.374 -15.828 1.00 85.25 163 ASP A N 1
ATOM 1222 C CA . ASP A 1 163 ? -2.373 -13.566 -15.377 1.00 85.25 163 ASP A CA 1
ATOM 1223 C C . ASP A 1 163 ? -3.746 -13.202 -14.789 1.00 85.25 163 ASP A C 1
ATOM 1225 O O . ASP A 1 163 ? -4.752 -13.839 -15.115 1.00 85.25 163 ASP A O 1
ATOM 1229 N N . LEU A 1 164 ? -3.813 -12.100 -14.032 1.00 86.06 164 LEU A N 1
ATOM 1230 C CA . LEU A 1 164 ? -5.062 -11.501 -13.566 1.00 86.06 164 LEU A CA 1
ATOM 1231 C C . LEU A 1 164 ? -5.991 -11.172 -14.742 1.00 86.06 164 LEU A C 1
ATOM 1233 O O . LEU A 1 164 ? -7.109 -11.675 -14.783 1.00 86.06 164 LEU A O 1
ATOM 1237 N N . GLN A 1 165 ? -5.534 -10.388 -15.721 1.00 82.06 165 GLN A N 1
ATOM 1238 C CA . GLN A 1 165 ? -6.347 -9.989 -16.880 1.00 82.06 165 GLN A CA 1
ATOM 1239 C C . GLN A 1 165 ? -6.723 -11.173 -17.784 1.00 82.06 165 GLN A C 1
ATOM 1241 O O . GLN A 1 165 ? -7.712 -11.122 -18.518 1.00 82.06 165 GLN A O 1
ATOM 1246 N N . THR A 1 166 ? -5.955 -12.265 -17.741 1.00 81.94 166 THR A N 1
ATOM 1247 C CA . THR A 1 166 ? -6.274 -13.489 -18.482 1.00 81.94 166 THR A CA 1
ATOM 1248 C C . THR A 1 166 ? -7.387 -14.293 -17.827 1.00 81.94 166 THR A C 1
ATOM 1250 O O . THR A 1 166 ? -8.271 -14.772 -18.533 1.00 81.94 166 THR A O 1
ATOM 1253 N N . ARG A 1 167 ? -7.375 -14.417 -16.498 1.00 83.38 167 ARG A N 1
ATOM 1254 C CA . ARG A 1 167 ? -8.357 -15.213 -15.741 1.00 83.38 167 ARG A CA 1
ATOM 1255 C C . ARG A 1 167 ? -9.559 -14.398 -15.263 1.00 83.38 167 ARG A C 1
ATOM 1257 O O . ARG A 1 167 ? -10.578 -14.970 -14.888 1.00 83.38 167 ARG A O 1
ATOM 1264 N N . ARG A 1 168 ? -9.454 -13.069 -15.289 1.00 82.25 168 ARG A N 1
ATOM 1265 C CA . ARG A 1 168 ? -10.488 -12.114 -14.885 1.00 82.25 168 ARG A CA 1
ATOM 1266 C C . ARG A 1 168 ? -10.618 -11.014 -15.938 1.00 82.25 168 ARG A C 1
ATOM 1268 O O . ARG A 1 168 ? -10.175 -9.890 -15.747 1.00 82.25 168 ARG A O 1
ATOM 1275 N N . THR A 1 169 ? -11.265 -11.338 -17.054 1.00 73.31 169 THR A N 1
ATOM 1276 C CA . THR A 1 169 ? -11.403 -10.445 -18.221 1.00 73.31 169 THR A CA 1
ATOM 1277 C C . THR A 1 169 ? -12.197 -9.161 -17.953 1.00 73.31 169 THR A C 1
ATOM 1279 O O . THR A 1 169 ? -12.070 -8.203 -18.707 1.00 73.31 169 THR A O 1
ATOM 1282 N N . SER A 1 170 ? -12.980 -9.112 -16.870 1.00 73.12 170 SER A N 1
ATOM 1283 C CA . SER A 1 170 ? -13.708 -7.926 -16.393 1.00 73.12 170 SER A CA 1
ATOM 1284 C C . SER A 1 170 ? -12.975 -7.148 -15.288 1.00 73.12 170 SER A C 1
ATOM 1286 O O . SER A 1 170 ? -13.585 -6.331 -14.599 1.00 73.12 170 SER A O 1
ATOM 1288 N N . SER A 1 171 ? -11.682 -7.406 -15.063 1.00 74.44 171 SER A N 1
ATOM 1289 C CA . SER A 1 171 ? -10.877 -6.641 -14.104 1.00 74.44 171 SER A CA 1
ATOM 1290 C C . SER A 1 171 ? -10.805 -5.159 -14.497 1.00 74.44 171 SER A C 1
ATOM 1292 O O . SER A 1 171 ? -10.578 -4.839 -15.662 1.00 74.44 171 SER A O 1
ATOM 1294 N N . SER A 1 172 ? -10.937 -4.265 -13.517 1.00 78.12 172 SER A N 1
ATOM 1295 C CA . SER A 1 172 ? -10.751 -2.813 -13.650 1.00 78.12 172 SER A CA 1
ATOM 1296 C C . SER A 1 172 ? -9.517 -2.344 -12.876 1.00 78.12 172 SER A C 1
ATOM 1298 O O . SER A 1 172 ? -8.949 -3.108 -12.095 1.00 78.12 172 SER A O 1
ATOM 1300 N N . ASN A 1 173 ? -9.117 -1.079 -13.025 1.00 79.88 173 ASN A N 1
ATOM 1301 C CA . ASN A 1 173 ? -8.149 -0.474 -12.104 1.00 79.88 173 ASN A CA 1
ATOM 1302 C C . ASN A 1 173 ? -8.601 -0.689 -10.654 1.00 79.88 173 ASN A C 1
ATOM 1304 O O . ASN A 1 173 ? -9.797 -0.592 -10.359 1.00 79.88 173 ASN A O 1
ATOM 1308 N N . GLY A 1 174 ? -7.665 -0.999 -9.762 1.00 77.38 174 GLY A N 1
ATOM 1309 C CA . GLY A 1 174 ? -8.011 -1.317 -8.382 1.00 77.38 174 GLY A CA 1
ATOM 1310 C C . GLY A 1 174 ? -6.971 -2.155 -7.661 1.00 77.38 174 GLY A C 1
ATOM 1311 O O . GLY A 1 174 ? -5.862 -2.357 -8.144 1.00 77.38 174 GLY A O 1
ATOM 1312 N N . TYR A 1 175 ? -7.344 -2.621 -6.475 1.00 80.50 175 TYR A N 1
ATOM 1313 C CA . TYR A 1 175 ? -6.485 -3.418 -5.612 1.00 80.50 175 TYR A CA 1
ATOM 1314 C C . TYR A 1 175 ? -6.655 -4.909 -5.876 1.00 80.50 175 TYR A C 1
ATOM 1316 O O . TYR A 1 175 ? -7.783 -5.399 -5.918 1.00 80.50 175 TYR A O 1
ATOM 1324 N N . TYR A 1 176 ? -5.534 -5.614 -5.999 1.00 82.31 176 TYR A N 1
ATOM 1325 C CA . TYR A 1 176 ? -5.495 -7.056 -6.231 1.00 82.31 176 TYR A CA 1
ATOM 1326 C C . TYR A 1 176 ? -4.353 -7.692 -5.443 1.00 82.31 176 TYR A C 1
ATOM 1328 O O . TYR A 1 176 ? -3.327 -7.050 -5.194 1.00 82.31 176 TYR A O 1
ATOM 1336 N N . TRP A 1 177 ? -4.545 -8.947 -5.046 1.00 83.81 177 TRP A N 1
ATOM 1337 C CA . TRP A 1 177 ? -3.506 -9.741 -4.400 1.00 83.81 177 TRP A CA 1
ATOM 1338 C C . TRP A 1 177 ? -2.643 -10.444 -5.438 1.00 83.81 177 TRP A C 1
ATOM 1340 O O . TRP A 1 177 ? -3.164 -11.022 -6.396 1.00 83.81 177 TRP A O 1
ATOM 1350 N N . PHE A 1 178 ? -1.334 -10.428 -5.207 1.00 83.06 178 PHE A N 1
ATOM 1351 C CA . PHE A 1 178 ? -0.343 -11.047 -6.070 1.00 83.06 178 PHE A CA 1
ATOM 1352 C C . PHE A 1 178 ? 0.564 -12.003 -5.306 1.00 83.06 178 PHE A C 1
ATOM 1354 O O . PHE A 1 178 ? 0.988 -11.708 -4.191 1.00 83.06 178 PHE A O 1
ATOM 1361 N N . ASP A 1 179 ? 0.865 -13.128 -5.949 1.00 83.19 179 ASP A N 1
ATOM 1362 C CA . ASP A 1 179 ? 1.797 -14.165 -5.504 1.00 83.19 179 ASP A CA 1
ATOM 1363 C C . ASP A 1 179 ? 2.650 -14.617 -6.699 1.00 83.19 179 ASP A C 1
ATOM 1365 O O . ASP A 1 179 ? 2.326 -15.600 -7.380 1.00 83.19 179 ASP A O 1
ATOM 1369 N N . PRO A 1 180 ? 3.666 -13.820 -7.071 1.00 82.06 180 PRO A N 1
ATOM 1370 C CA . PRO A 1 180 ? 4.397 -14.042 -8.311 1.00 82.06 180 PRO A CA 1
ATOM 1371 C C . PRO A 1 180 ? 5.492 -15.105 -8.232 1.00 82.06 180 PRO A C 1
ATOM 1373 O O . PRO A 1 180 ? 6.112 -15.357 -9.268 1.00 82.06 180 PRO A O 1
ATOM 1376 N N . ASP A 1 181 ? 5.768 -15.656 -7.047 1.00 76.31 181 ASP A N 1
ATOM 1377 C CA . ASP A 1 181 ? 6.639 -16.809 -6.787 1.00 76.31 181 ASP A CA 1
ATOM 1378 C C . ASP A 1 181 ? 5.851 -18.080 -6.424 1.00 76.31 181 ASP A C 1
ATOM 1380 O O . ASP A 1 181 ? 6.362 -19.187 -6.610 1.00 76.31 181 ASP A O 1
ATOM 1384 N N . GLY A 1 182 ? 4.583 -17.940 -6.036 1.00 81.00 182 GLY A N 1
ATOM 1385 C CA . GLY A 1 182 ? 3.637 -19.032 -5.872 1.00 81.00 182 GLY A CA 1
ATOM 1386 C C . GLY A 1 182 ? 3.675 -19.674 -4.486 1.00 81.00 182 GLY A C 1
ATOM 1387 O O . GLY A 1 182 ? 4.500 -19.370 -3.624 1.00 81.00 182 GLY A O 1
ATOM 1388 N N . ALA A 1 183 ? 2.777 -20.640 -4.286 1.00 80.12 183 ALA A N 1
ATOM 1389 C CA . ALA A 1 183 ? 2.625 -21.329 -3.011 1.00 80.12 183 ALA A CA 1
ATOM 1390 C C . ALA A 1 183 ? 3.942 -21.967 -2.528 1.00 80.12 183 ALA A C 1
ATOM 1392 O O . ALA A 1 183 ? 4.600 -22.705 -3.260 1.00 80.12 183 ALA A O 1
ATOM 1393 N N . GLY A 1 184 ? 4.294 -21.712 -1.266 1.00 72.69 184 GLY A N 1
ATOM 1394 C CA . GLY A 1 184 ? 5.561 -22.149 -0.668 1.00 72.69 184 GLY A CA 1
ATOM 1395 C C . GLY A 1 184 ? 6.709 -21.147 -0.834 1.00 72.69 184 GLY A C 1
ATOM 1396 O O . GLY A 1 184 ? 7.742 -21.320 -0.191 1.00 72.69 184 GLY A O 1
ATOM 1397 N N . GLY A 1 185 ? 6.515 -20.099 -1.643 1.00 74.38 185 GLY A N 1
ATOM 1398 C CA . GLY A 1 185 ? 7.353 -18.907 -1.684 1.00 74.38 185 GLY A CA 1
ATOM 1399 C C . GLY A 1 185 ? 7.045 -17.931 -0.545 1.00 74.38 185 GLY A C 1
ATOM 1400 O O . GLY A 1 185 ? 6.602 -18.312 0.546 1.00 74.38 185 GLY A O 1
ATOM 1401 N N . ARG A 1 186 ? 7.309 -16.646 -0.778 1.00 73.19 186 ARG A N 1
ATOM 1402 C CA . ARG A 1 186 ? 6.953 -15.587 0.168 1.00 73.19 186 ARG A CA 1
ATOM 1403 C C . ARG A 1 186 ? 5.436 -15.365 0.193 1.00 73.19 186 ARG A C 1
ATOM 1405 O O . ARG A 1 186 ? 4.726 -15.745 -0.729 1.00 73.19 186 ARG A O 1
ATOM 1412 N N . PRO A 1 187 ? 4.899 -14.751 1.262 1.00 73.88 187 PRO A N 1
ATOM 1413 C CA . PRO A 1 187 ? 3.465 -14.538 1.340 1.00 73.88 187 PRO A CA 1
ATOM 1414 C C . PRO A 1 187 ? 2.953 -13.571 0.255 1.00 73.88 187 PRO A C 1
ATOM 1416 O O . PRO A 1 187 ? 3.619 -12.568 -0.010 1.00 73.88 187 PRO A O 1
ATOM 1419 N N . PRO A 1 188 ? 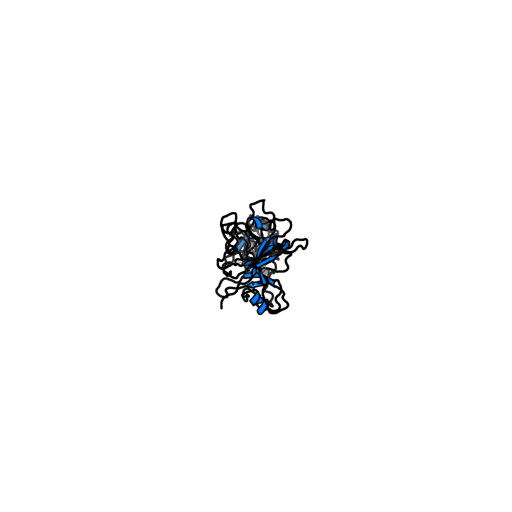1.729 -13.782 -0.268 1.00 77.06 188 PRO A N 1
ATOM 1420 C CA . PRO A 1 188 ? 1.116 -12.871 -1.228 1.00 77.06 188 PRO A CA 1
ATOM 1421 C C . PRO A 1 188 ? 0.949 -11.464 -0.653 1.00 77.06 188 PRO A C 1
ATOM 1423 O O . PRO A 1 188 ? 0.749 -11.300 0.558 1.00 77.06 188 PRO A O 1
ATOM 1426 N N . PHE A 1 189 ? 0.957 -10.458 -1.526 1.00 75.62 189 PHE A N 1
ATOM 1427 C CA . PHE A 1 189 ? 0.857 -9.043 -1.162 1.00 75.62 189 PHE A CA 1
ATOM 1428 C C . PHE A 1 189 ? -0.243 -8.320 -1.952 1.00 75.62 189 PHE A C 1
ATOM 1430 O O . PHE A 1 189 ? -0.602 -8.718 -3.059 1.00 75.62 189 PHE A O 1
ATOM 1437 N N . LEU A 1 190 ? -0.782 -7.239 -1.382 1.00 76.06 190 LEU A N 1
ATOM 1438 C CA . LEU A 1 190 ? -1.818 -6.414 -2.006 1.00 76.06 190 LEU A CA 1
ATOM 1439 C C . LEU A 1 190 ? -1.186 -5.214 -2.721 1.00 76.06 190 LEU A C 1
ATOM 1441 O O . LEU A 1 190 ? -0.449 -4.446 -2.103 1.00 76.06 190 LEU A O 1
ATOM 1445 N N . ALA A 1 191 ? -1.534 -4.998 -3.989 1.00 79.75 191 ALA A N 1
ATOM 1446 C CA . ALA A 1 191 ? -1.060 -3.850 -4.758 1.00 79.75 191 ALA A CA 1
ATOM 1447 C C . ALA A 1 191 ? -2.191 -3.165 -5.534 1.00 79.75 191 ALA A C 1
ATOM 1449 O O . ALA A 1 191 ? -3.138 -3.815 -5.983 1.00 79.75 191 ALA A O 1
ATOM 1450 N N . TYR A 1 192 ? -2.085 -1.842 -5.699 1.00 80.94 192 TYR A N 1
ATOM 1451 C CA . TYR A 1 192 ? -2.930 -1.108 -6.640 1.00 80.94 192 TYR A CA 1
ATOM 1452 C C . TYR A 1 192 ? -2.416 -1.328 -8.058 1.00 80.94 192 TYR A C 1
ATOM 1454 O O . TYR A 1 192 ? -1.214 -1.232 -8.311 1.00 80.94 192 TYR A O 1
ATOM 1462 N N . VAL A 1 193 ? -3.330 -1.583 -8.982 1.00 83.88 193 VAL A N 1
ATOM 1463 C CA . VAL A 1 193 ? -3.023 -1.875 -10.373 1.00 83.88 193 VAL A CA 1
ATOM 1464 C C . VAL A 1 193 ? -3.704 -0.856 -11.269 1.00 83.88 193 VAL A C 1
ATOM 1466 O O . VAL A 1 193 ? -4.923 -0.669 -11.214 1.00 83.88 193 VAL A O 1
ATOM 1469 N N . GLU A 1 194 ? -2.904 -0.234 -12.128 1.00 81.88 194 GLU A N 1
ATOM 1470 C CA . GLU A 1 194 ? -3.390 0.474 -13.306 1.00 81.88 194 GLU A CA 1
ATOM 1471 C C . GLU A 1 194 ? -3.367 -0.505 -14.479 1.00 81.88 194 GLU A C 1
ATOM 1473 O O . GLU A 1 194 ? -2.316 -0.831 -15.037 1.00 81.88 194 GLU A O 1
ATOM 1478 N N . LEU A 1 195 ? -4.547 -1.022 -14.811 1.00 77.00 195 LEU A N 1
ATOM 1479 C CA . LEU A 1 195 ? -4.746 -1.852 -15.982 1.00 77.00 195 LEU A CA 1
ATOM 1480 C C . LEU A 1 195 ? -4.707 -0.962 -17.214 1.00 77.00 195 LEU A C 1
ATOM 1482 O O . LEU A 1 195 ? -5.398 0.057 -17.298 1.00 77.00 195 LEU A O 1
ATOM 1486 N N . ILE A 1 196 ? -3.926 -1.372 -18.204 1.00 67.81 196 ILE A N 1
ATOM 1487 C CA . ILE A 1 196 ? -4.007 -0.750 -19.514 1.00 67.81 196 ILE A CA 1
ATOM 1488 C C . ILE A 1 196 ? -5.282 -1.303 -20.150 1.00 67.81 196 ILE A C 1
ATOM 1490 O O . ILE A 1 196 ? -5.353 -2.471 -20.529 1.00 67.81 196 ILE A O 1
ATOM 1494 N N . VAL A 1 197 ? -6.327 -0.478 -20.209 1.00 54.53 197 VAL A N 1
ATOM 1495 C CA . VAL A 1 197 ? -7.553 -0.820 -20.933 1.00 54.53 197 VAL A CA 1
ATOM 1496 C C . VAL A 1 197 ? -7.196 -0.842 -22.418 1.00 54.53 197 VAL A C 1
ATOM 1498 O O . VAL A 1 197 ? -7.068 0.213 -23.033 1.00 54.53 197 VAL A O 1
ATOM 1501 N N . GLN A 1 198 ? -6.985 -2.024 -22.999 1.00 51.78 198 GLN A N 1
ATOM 1502 C CA . GLN A 1 198 ? -6.830 -2.164 -24.448 1.00 51.78 198 GLN A CA 1
ATOM 1503 C C . GLN A 1 198 ? -7.982 -2.966 -25.041 1.00 51.78 198 GLN A C 1
ATOM 1505 O O . GLN A 1 198 ? -8.337 -4.043 -24.571 1.00 51.78 198 GLN A O 1
ATOM 1510 N N . SER A 1 199 ? -8.541 -2.423 -26.119 1.00 48.28 199 SER A N 1
ATOM 1511 C CA . SER A 1 199 ? -9.639 -2.964 -26.922 1.00 48.28 199 SER A CA 1
ATOM 1512 C C . SER A 1 199 ? -9.286 -4.232 -27.713 1.00 48.28 199 SER A C 1
ATOM 1514 O O . SER A 1 199 ? -10.116 -4.717 -28.477 1.00 48.28 199 SER A O 1
ATOM 1516 N N . SER A 1 200 ? -8.076 -4.782 -27.559 1.00 50.72 200 SER A N 1
ATOM 1517 C CA . SER A 1 200 ? -7.644 -5.993 -28.259 1.00 50.72 200 SER A CA 1
ATOM 1518 C C . SER A 1 200 ? -6.866 -6.935 -27.340 1.00 50.72 200 SER A C 1
ATOM 1520 O O . SER A 1 200 ? -6.123 -6.521 -26.453 1.00 50.72 200 SER A O 1
ATOM 1522 N N . THR A 1 201 ? -7.038 -8.232 -27.577 1.00 51.88 201 THR A N 1
ATOM 1523 C CA . THR A 1 201 ? -6.507 -9.360 -26.798 1.00 51.88 201 THR A CA 1
ATOM 1524 C C . THR A 1 201 ? -4.977 -9.501 -26.798 1.00 51.88 201 THR A C 1
ATOM 1526 O O . THR A 1 201 ? -4.479 -10.438 -26.179 1.00 51.88 201 THR A O 1
ATOM 1529 N N . ALA A 1 202 ? -4.233 -8.615 -27.472 1.00 51.31 202 ALA A N 1
ATOM 1530 C CA . ALA A 1 202 ? -2.799 -8.773 -27.728 1.00 51.31 202 ALA A CA 1
ATOM 1531 C C . ALA A 1 202 ? -1.868 -8.202 -26.637 1.00 51.31 202 ALA A C 1
ATOM 1533 O O . ALA A 1 202 ? -0.743 -8.673 -26.526 1.00 51.31 202 ALA A O 1
ATOM 1534 N N . ASN A 1 203 ? -2.317 -7.254 -25.802 1.00 54.06 203 ASN A N 1
ATOM 1535 C CA . ASN A 1 203 ? -1.470 -6.623 -24.775 1.00 54.06 203 ASN A CA 1
ATOM 1536 C C . ASN A 1 203 ? -2.154 -6.629 -23.398 1.00 54.06 203 ASN A C 1
ATOM 1538 O O . ASN A 1 203 ? -2.703 -5.618 -22.957 1.00 54.06 203 ASN A O 1
ATOM 1542 N N . LYS A 1 204 ? -2.127 -7.773 -22.708 1.00 60.19 204 LYS A N 1
ATOM 1543 C CA . LYS A 1 204 ? -2.635 -7.919 -21.331 1.00 60.19 204 LYS A CA 1
ATOM 1544 C C . LYS A 1 204 ? -1.583 -7.500 -20.296 1.00 60.19 204 LYS A C 1
ATOM 1546 O O . LYS A 1 204 ? -1.246 -8.273 -19.411 1.00 60.19 204 LYS A O 1
ATOM 1551 N N . ASP A 1 205 ? -1.022 -6.304 -20.444 1.00 70.31 205 ASP A N 1
ATOM 1552 C CA . ASP A 1 205 ? -0.065 -5.753 -19.480 1.00 70.31 205 ASP A CA 1
ATOM 1553 C C . ASP A 1 205 ? -0.731 -4.705 -18.577 1.00 70.31 205 ASP A C 1
ATOM 1555 O O . ASP A 1 205 ? -1.680 -4.011 -18.953 1.00 70.31 205 ASP A O 1
ATOM 1559 N N . GLY A 1 206 ? -0.179 -4.534 -17.378 1.00 79.50 206 GLY A N 1
ATOM 1560 C CA . GLY A 1 206 ? -0.557 -3.447 -16.485 1.00 79.50 206 GLY A CA 1
ATOM 1561 C C . GLY A 1 206 ? 0.509 -3.153 -15.442 1.00 79.50 206 GLY A C 1
ATOM 1562 O O . GLY A 1 206 ? 1.463 -3.913 -15.259 1.00 79.50 206 GLY A O 1
ATOM 1563 N N . TRP A 1 207 ? 0.350 -2.005 -14.795 1.00 86.62 207 TRP A N 1
ATOM 1564 C CA . TRP A 1 207 ? 1.331 -1.428 -13.887 1.00 86.62 207 TRP A CA 1
ATOM 1565 C C . TRP A 1 207 ? 0.918 -1.658 -12.444 1.00 86.62 207 TRP A C 1
ATOM 1567 O O . TRP A 1 207 ? -0.164 -1.252 -12.022 1.00 86.62 207 TRP A O 1
ATOM 1577 N N . MET A 1 208 ? 1.804 -2.280 -11.677 1.00 86.81 208 MET A N 1
ATOM 1578 C CA . MET A 1 208 ? 1.618 -2.504 -10.252 1.00 86.81 208 MET A CA 1
ATOM 1579 C C . MET A 1 208 ? 2.295 -1.383 -9.469 1.00 86.81 208 MET A C 1
ATOM 1581 O O . MET A 1 208 ? 3.506 -1.207 -9.587 1.00 86.81 208 MET A O 1
ATOM 1585 N N . LEU A 1 209 ? 1.537 -0.630 -8.671 1.00 86.38 209 LEU A N 1
ATOM 1586 C CA . LEU A 1 209 ? 2.090 0.393 -7.786 1.00 86.38 209 LEU A CA 1
ATOM 1587 C C . LEU A 1 209 ? 2.834 -0.284 -6.635 1.00 86.38 209 LEU A C 1
ATOM 1589 O O . LEU A 1 209 ? 2.216 -0.952 -5.806 1.00 86.38 209 LEU A O 1
ATOM 1593 N N . VAL A 1 210 ? 4.143 -0.057 -6.560 1.00 82.44 210 VAL A N 1
ATOM 1594 C CA . VAL A 1 210 ? 4.995 -0.643 -5.517 1.00 82.44 210 VAL A CA 1
ATOM 1595 C C . VAL A 1 210 ? 5.577 0.384 -4.561 1.00 82.44 210 VAL A C 1
ATOM 1597 O O . VAL A 1 210 ? 6.062 0.021 -3.491 1.00 82.44 210 VAL A O 1
ATOM 1600 N N . ARG A 1 211 ? 5.515 1.672 -4.914 1.00 83.50 211 ARG A N 1
ATOM 1601 C CA . ARG A 1 211 ? 5.999 2.754 -4.059 1.00 83.50 211 ARG A CA 1
ATOM 1602 C C . ARG A 1 211 ? 5.265 4.058 -4.320 1.00 83.50 211 ARG A C 1
ATOM 1604 O O . ARG A 1 211 ? 4.997 4.415 -5.467 1.00 83.50 211 ARG A O 1
ATOM 1611 N N . ARG A 1 212 ? 5.008 4.790 -3.239 1.00 82.56 212 ARG A N 1
ATOM 1612 C CA . ARG A 1 212 ? 4.442 6.137 -3.221 1.00 82.56 212 ARG A CA 1
ATOM 1613 C C . ARG A 1 212 ? 5.330 7.045 -2.376 1.00 82.56 212 ARG A C 1
ATOM 1615 O O . ARG A 1 212 ? 5.551 6.760 -1.202 1.00 82.56 212 ARG A O 1
ATOM 1622 N N . ILE A 1 213 ? 5.776 8.154 -2.959 1.00 79.50 213 ILE A N 1
ATOM 1623 C CA . ILE A 1 213 ? 6.483 9.239 -2.270 1.00 79.50 213 ILE A CA 1
ATOM 1624 C C . ILE A 1 213 ? 5.649 10.515 -2.445 1.00 79.50 213 ILE A C 1
ATOM 1626 O O . ILE A 1 213 ? 5.614 11.066 -3.546 1.00 79.50 213 ILE A O 1
ATOM 1630 N N . PRO A 1 214 ? 4.908 10.965 -1.420 1.00 77.50 214 PRO A N 1
ATOM 1631 C CA . PRO A 1 214 ? 4.164 12.214 -1.466 1.00 77.50 214 PRO A CA 1
ATOM 1632 C C . PRO A 1 214 ? 5.085 13.430 -1.600 1.00 77.50 214 PRO A C 1
ATOM 1634 O O . PRO A 1 214 ? 6.268 13.391 -1.281 1.00 77.50 214 PRO A O 1
ATOM 1637 N N . LYS A 1 215 ? 4.516 14.548 -2.043 1.00 76.50 215 LYS A N 1
ATOM 1638 C CA . LYS A 1 215 ? 5.204 15.842 -2.021 1.00 76.50 215 LYS A CA 1
ATOM 1639 C C . LYS A 1 215 ? 5.617 16.219 -0.593 1.00 76.50 215 LYS A C 1
ATOM 1641 O O . LYS A 1 215 ? 4.826 16.058 0.335 1.00 76.50 215 LYS A O 1
ATOM 1646 N N . GLY A 1 216 ? 6.808 16.800 -0.448 1.00 68.75 216 GLY A N 1
ATOM 1647 C CA . GLY A 1 216 ? 7.279 17.375 0.816 1.00 68.75 216 GLY A CA 1
ATOM 1648 C C . GLY A 1 216 ? 7.693 16.347 1.871 1.00 68.75 216 GLY A C 1
ATOM 1649 O O . GLY A 1 216 ? 7.881 16.715 3.026 1.00 68.75 216 GLY A O 1
ATOM 1650 N N . THR A 1 217 ? 7.817 15.072 1.499 1.00 63.53 217 THR A N 1
ATOM 1651 C CA . THR A 1 217 ? 8.407 14.039 2.359 1.00 63.53 217 THR A CA 1
ATOM 1652 C C . THR A 1 217 ? 9.891 13.884 2.053 1.00 63.53 217 THR A C 1
ATOM 1654 O O . THR A 1 217 ? 10.282 13.976 0.890 1.00 63.53 217 THR A O 1
ATOM 1657 N N . THR A 1 218 ? 10.695 13.588 3.073 1.00 59.19 218 THR A N 1
ATOM 1658 C CA . THR A 1 218 ? 12.105 13.216 2.904 1.00 59.19 218 THR A CA 1
ATOM 1659 C C . THR A 1 218 ? 12.228 11.913 2.102 1.00 59.19 218 THR A C 1
ATOM 1661 O O . THR A 1 218 ? 11.350 11.044 2.158 1.00 59.19 218 THR A O 1
ATOM 1664 N N . TRP A 1 219 ? 13.286 11.800 1.296 1.00 61.47 219 TRP A N 1
ATOM 1665 C CA . TRP A 1 219 ? 13.509 10.656 0.406 1.00 61.47 219 TRP A CA 1
ATOM 1666 C C . TRP A 1 219 ? 13.809 9.352 1.167 1.00 61.47 219 TRP A C 1
ATOM 1668 O O . TRP A 1 219 ? 14.171 9.355 2.344 1.00 61.47 219 TRP A O 1
ATOM 1678 N N . PHE A 1 220 ? 13.632 8.218 0.477 1.00 60.31 220 PHE A N 1
ATOM 1679 C CA . PHE A 1 220 ? 14.051 6.888 0.943 1.00 60.31 220 PHE A CA 1
ATOM 1680 C C . PHE A 1 220 ? 15.580 6.841 1.168 1.00 60.31 220 PHE A C 1
ATOM 1682 O O . PHE A 1 220 ? 16.298 7.620 0.545 1.00 60.31 220 PHE A O 1
ATOM 1689 N N . PRO A 1 221 ? 16.085 5.968 2.065 1.00 49.75 221 PRO A N 1
ATOM 1690 C CA . PRO A 1 221 ? 17.452 6.050 2.586 1.00 49.75 221 PRO A CA 1
ATOM 1691 C C . PRO A 1 221 ? 18.529 5.970 1.495 1.00 49.75 221 PRO A C 1
ATOM 1693 O O . PRO A 1 221 ? 18.326 5.315 0.474 1.00 49.75 221 PRO A O 1
ATOM 1696 N N . LEU A 1 222 ? 19.702 6.548 1.798 1.00 49.47 222 LEU A N 1
ATOM 1697 C CA . LEU A 1 222 ? 20.957 6.662 1.017 1.00 49.47 222 LEU A CA 1
ATOM 1698 C C . LEU A 1 222 ? 21.484 5.369 0.336 1.00 49.47 222 LEU A C 1
ATOM 1700 O O . LEU A 1 222 ? 22.543 5.390 -0.283 1.00 49.47 222 LEU A O 1
ATOM 1704 N N . ASN A 1 223 ? 20.801 4.232 0.498 1.00 55.66 223 ASN A N 1
ATOM 1705 C CA . ASN A 1 223 ? 21.172 2.908 -0.008 1.00 55.66 223 ASN A CA 1
ATOM 1706 C C . ASN A 1 223 ? 19.970 2.126 -0.585 1.00 55.66 223 ASN A C 1
ATOM 1708 O O . ASN A 1 223 ? 19.974 0.892 -0.600 1.00 55.66 223 ASN A O 1
ATOM 1712 N N . ASP A 1 224 ? 18.908 2.805 -1.019 1.00 66.06 224 ASP A N 1
ATOM 1713 C CA . ASP A 1 224 ? 17.720 2.146 -1.563 1.00 66.06 224 ASP A CA 1
ATOM 1714 C C . ASP A 1 224 ? 18.023 1.491 -2.920 1.00 66.06 224 ASP A C 1
ATOM 1716 O O . ASP A 1 224 ? 18.013 2.128 -3.964 1.00 66.06 224 ASP A O 1
ATOM 1720 N N . ASN A 1 225 ? 18.242 0.178 -2.943 1.00 67.44 225 ASN A N 1
ATOM 1721 C CA . ASN A 1 225 ? 18.457 -0.578 -4.185 1.00 67.44 225 ASN A CA 1
ATOM 1722 C C . ASN A 1 225 ? 17.163 -0.794 -4.993 1.00 67.44 225 ASN A C 1
ATOM 1724 O O . ASN A 1 225 ? 17.055 -1.767 -5.741 1.00 67.44 225 ASN A O 1
ATOM 1728 N N . LEU A 1 226 ? 16.156 0.067 -4.796 1.00 73.50 226 LEU A N 1
ATOM 1729 C CA . LEU A 1 226 ? 14.784 -0.117 -5.263 1.00 73.50 226 LEU A CA 1
ATOM 1730 C C . LEU A 1 226 ? 14.245 -1.487 -4.867 1.00 73.50 226 LEU A C 1
ATOM 1732 O O . LEU A 1 226 ? 13.539 -2.139 -5.628 1.00 73.50 226 LEU A O 1
ATOM 1736 N N . SER A 1 227 ? 14.623 -1.941 -3.676 1.00 70.25 227 SER A N 1
ATOM 1737 C CA . SER A 1 227 ? 14.288 -3.278 -3.207 1.00 70.25 227 SER A CA 1
ATOM 1738 C C . SER A 1 227 ? 12.909 -3.355 -2.555 1.00 70.25 227 SER A C 1
ATOM 1740 O O . SER A 1 227 ? 12.329 -4.430 -2.381 1.00 70.25 227 SER A O 1
ATOM 1742 N N . GLY A 1 228 ? 12.378 -2.190 -2.185 1.00 69.94 228 GLY A N 1
ATOM 1743 C CA . GLY A 1 228 ? 11.266 -2.102 -1.258 1.00 69.94 228 GLY A CA 1
ATOM 1744 C C . GLY A 1 228 ? 11.702 -2.287 0.198 1.00 69.94 228 GLY A C 1
ATOM 1745 O O . GLY A 1 228 ? 12.846 -2.652 0.475 1.00 69.94 228 GLY A O 1
ATOM 1746 N N . ALA A 1 229 ? 10.808 -1.981 1.139 1.00 61.94 229 ALA A N 1
ATOM 1747 C CA . ALA A 1 229 ? 11.112 -2.056 2.568 1.00 61.94 229 ALA A CA 1
ATOM 1748 C C . ALA A 1 229 ? 10.998 -3.506 3.060 1.00 61.94 229 ALA A C 1
ATOM 1750 O O . ALA A 1 229 ? 9.900 -4.047 3.131 1.00 61.94 229 ALA A O 1
ATOM 1751 N N . GLY A 1 230 ? 12.129 -4.140 3.380 1.00 46.09 230 GLY A N 1
ATOM 1752 C CA . GLY A 1 230 ? 12.160 -5.476 3.968 1.00 46.09 230 GLY A CA 1
ATOM 1753 C C . GLY A 1 230 ? 11.958 -5.438 5.480 1.00 46.09 230 GLY A C 1
ATOM 1754 O O . GLY A 1 230 ? 12.844 -4.989 6.189 1.00 46.09 230 GLY A O 1
ATOM 1755 N N . PHE A 1 231 ? 10.807 -5.929 5.939 1.00 41.06 231 PHE A N 1
ATOM 1756 C CA . PHE A 1 231 ? 10.453 -6.451 7.274 1.00 41.06 231 PHE A CA 1
ATOM 1757 C C . PHE A 1 231 ? 10.877 -5.766 8.584 1.00 41.06 231 PHE A C 1
ATOM 1759 O O . PHE A 1 231 ? 10.386 -6.199 9.619 1.00 41.06 231 PHE A O 1
ATOM 1766 N N . ASN A 1 232 ? 11.666 -4.699 8.612 1.00 37.88 232 ASN A N 1
ATOM 1767 C CA . ASN A 1 232 ? 11.968 -3.981 9.844 1.00 37.88 232 ASN A CA 1
ATOM 1768 C C . ASN A 1 232 ? 11.807 -2.472 9.624 1.00 37.88 232 ASN A C 1
ATOM 1770 O O . ASN A 1 232 ? 12.373 -1.892 8.700 1.00 37.88 232 ASN A O 1
ATOM 1774 N N . THR A 1 233 ? 10.985 -1.870 10.486 1.00 42.16 233 THR A N 1
ATOM 1775 C CA . THR A 1 233 ? 11.025 -0.453 10.899 1.00 42.16 233 THR A CA 1
ATOM 1776 C C . THR A 1 233 ? 12.481 0.004 11.043 1.00 42.16 233 THR A C 1
ATOM 1778 O O . THR A 1 233 ? 13.307 -0.821 11.415 1.00 42.16 233 THR A O 1
ATOM 1781 N N . ASP A 1 234 ? 12.921 1.230 10.792 1.00 48.94 234 ASP A N 1
ATOM 1782 C CA . ASP A 1 234 ? 12.465 2.611 11.020 1.00 48.94 234 ASP A CA 1
ATOM 1783 C C . ASP A 1 234 ? 13.431 3.511 10.183 1.00 48.94 234 ASP A C 1
ATOM 1785 O O . ASP A 1 234 ? 14.362 2.985 9.592 1.00 48.94 234 ASP A O 1
ATOM 1789 N N . GLU A 1 235 ? 13.180 4.773 9.799 1.00 38.16 235 GLU A N 1
ATOM 1790 C CA . GLU A 1 235 ? 13.407 6.011 10.582 1.00 38.16 235 GLU A CA 1
ATOM 1791 C C . GLU A 1 235 ? 12.375 7.126 10.247 1.00 38.16 235 GLU A C 1
ATOM 1793 O O . GLU A 1 235 ? 12.276 8.121 10.957 1.00 38.16 235 GLU A O 1
ATOM 1798 N N . ASN A 1 236 ? 11.535 6.952 9.212 1.00 41.38 236 ASN A N 1
ATOM 1799 C CA . ASN A 1 236 ? 10.617 8.002 8.710 1.00 41.38 236 ASN A CA 1
ATOM 1800 C C . ASN A 1 236 ? 9.118 7.618 8.730 1.00 41.38 236 ASN A C 1
ATOM 1802 O O . ASN A 1 236 ? 8.306 8.197 8.008 1.00 41.38 236 ASN A O 1
ATOM 1806 N N . GLY A 1 237 ? 8.713 6.626 9.533 1.00 41.34 237 GLY A N 1
ATOM 1807 C CA . GLY A 1 237 ? 7.293 6.259 9.683 1.00 41.34 237 GLY A CA 1
ATOM 1808 C C . GLY A 1 237 ? 6.666 5.546 8.474 1.00 41.34 237 GLY A C 1
ATOM 1809 O O . GLY A 1 237 ? 5.449 5.622 8.278 1.00 41.34 237 GLY A O 1
ATOM 1810 N N . PHE A 1 238 ? 7.480 4.853 7.673 1.00 49.34 238 PHE A N 1
ATOM 1811 C CA . PHE A 1 238 ? 7.027 4.049 6.539 1.00 49.34 238 PHE A CA 1
ATOM 1812 C C . PHE A 1 238 ? 6.139 2.887 6.998 1.00 49.34 238 PHE A C 1
ATOM 1814 O O . PHE A 1 238 ? 6.500 2.114 7.884 1.00 49.34 238 PHE A O 1
ATOM 1821 N N . VAL A 1 239 ? 4.963 2.773 6.382 1.00 44.47 239 VAL A N 1
ATOM 1822 C CA . VAL A 1 239 ? 4.018 1.686 6.650 1.00 44.47 239 VAL A CA 1
ATOM 1823 C C . VAL A 1 239 ? 4.318 0.551 5.682 1.00 44.47 239 VAL A C 1
ATOM 1825 O O . VAL A 1 239 ? 4.172 0.712 4.470 1.00 44.47 239 VAL A O 1
ATOM 1828 N N . ASP A 1 240 ? 4.725 -0.588 6.233 1.00 47.75 240 ASP A N 1
ATOM 1829 C CA . ASP A 1 240 ? 4.738 -1.858 5.523 1.00 47.75 240 ASP A CA 1
ATOM 1830 C C . ASP A 1 240 ? 3.307 -2.201 5.081 1.00 47.75 240 ASP A C 1
ATOM 1832 O O . ASP A 1 240 ? 2.381 -2.333 5.884 1.00 47.75 240 ASP A O 1
ATOM 1836 N N . SER A 1 241 ? 3.113 -2.337 3.777 1.00 47.50 241 SER A N 1
ATOM 1837 C CA . SER A 1 241 ? 1.859 -2.782 3.167 1.00 47.50 241 SER A CA 1
ATOM 1838 C C . SER A 1 241 ? 1.455 -4.218 3.515 1.00 47.50 241 SER A C 1
ATOM 1840 O O . SER A 1 241 ? 0.301 -4.586 3.288 1.00 47.50 241 SER A O 1
ATOM 1842 N N . LEU A 1 242 ? 2.351 -5.033 4.088 1.00 43.81 242 LEU A N 1
ATOM 1843 C CA . LEU A 1 242 ? 1.970 -6.318 4.679 1.00 43.81 242 LEU A CA 1
ATOM 1844 C C . LEU A 1 242 ? 1.089 -6.113 5.921 1.00 43.81 242 LEU A C 1
ATOM 1846 O O . LEU A 1 242 ? 0.270 -6.974 6.233 1.00 43.81 242 LEU A O 1
ATOM 1850 N N . ALA A 1 243 ? 1.137 -4.931 6.553 1.00 42.12 243 ALA A N 1
ATOM 1851 C CA . ALA A 1 243 ? 0.168 -4.484 7.553 1.00 42.12 243 ALA A CA 1
ATOM 1852 C C . ALA A 1 243 ? -1.087 -3.859 6.910 1.00 42.12 243 ALA A C 1
ATOM 1854 O O . ALA A 1 243 ? -1.685 -2.936 7.456 1.00 42.12 243 ALA A O 1
ATOM 1855 N N . GLY A 1 244 ? -1.490 -4.336 5.728 1.00 46.59 244 GLY A N 1
ATOM 1856 C CA . GLY A 1 244 ? -2.817 -4.174 5.138 1.00 46.59 244 GLY A CA 1
ATOM 1857 C C . GLY A 1 244 ? -3.258 -2.766 4.729 1.00 46.59 244 GLY A C 1
ATOM 1858 O O . GLY A 1 244 ? -4.360 -2.624 4.202 1.00 46.59 244 GLY A O 1
ATOM 1859 N N . THR A 1 245 ? -2.477 -1.709 4.924 1.00 54.03 245 THR A N 1
ATOM 1860 C CA . THR A 1 245 ? -2.841 -0.398 4.365 1.00 54.03 245 THR A CA 1
ATOM 1861 C C . THR A 1 245 ? -2.455 -0.384 2.884 1.00 54.03 245 THR A C 1
ATOM 1863 O O . THR A 1 245 ? -1.263 -0.433 2.583 1.00 54.03 245 THR A O 1
ATOM 1866 N N . PRO A 1 246 ? -3.415 -0.362 1.941 1.00 58.06 246 PRO A N 1
ATOM 1867 C CA . PRO A 1 246 ? -3.087 -0.471 0.529 1.00 58.06 246 PRO A CA 1
ATOM 1868 C C . PRO A 1 246 ? -2.337 0.780 0.060 1.00 58.06 246 PRO A C 1
ATOM 1870 O O . PRO A 1 246 ? -2.733 1.897 0.396 1.00 58.06 246 PRO A O 1
ATOM 1873 N N . LEU A 1 247 ? -1.288 0.618 -0.753 1.00 70.56 247 LEU A N 1
ATOM 1874 C CA . LEU A 1 247 ? -0.647 1.762 -1.404 1.00 70.56 247 LEU A CA 1
ATOM 1875 C C . LEU A 1 247 ? -1.646 2.442 -2.338 1.00 70.56 247 LEU A C 1
ATOM 1877 O O . LEU A 1 247 ? -2.125 1.838 -3.293 1.00 70.56 247 LEU A O 1
ATOM 1881 N N . THR A 1 248 ? -1.981 3.700 -2.082 1.00 73.12 248 THR A N 1
ATOM 1882 C CA . THR A 1 248 ? -2.828 4.489 -2.985 1.00 73.12 248 THR A CA 1
ATOM 1883 C C . THR A 1 248 ? -1.956 5.428 -3.817 1.00 73.12 248 THR A C 1
ATOM 1885 O O . THR A 1 248 ? -1.082 6.087 -3.245 1.00 73.12 248 THR A O 1
ATOM 1888 N N . PRO A 1 249 ? -2.212 5.579 -5.132 1.00 72.06 249 PRO A N 1
ATOM 1889 C CA . PRO A 1 249 ? -1.478 6.520 -5.986 1.00 72.06 249 PRO A CA 1
ATOM 1890 C C . PRO A 1 249 ? -1.470 7.972 -5.480 1.00 72.06 249 PRO A C 1
ATOM 1892 O O . PRO A 1 249 ? -0.598 8.750 -5.856 1.00 72.06 249 PRO A O 1
ATOM 1895 N N . THR A 1 250 ? -2.446 8.339 -4.644 1.00 76.12 250 THR A N 1
ATOM 1896 C CA . THR A 1 250 ? -2.649 9.673 -4.059 1.00 76.12 250 THR A CA 1
ATOM 1897 C C . THR A 1 250 ? -2.415 9.710 -2.545 1.00 76.12 250 THR A C 1
ATOM 1899 O O . THR A 1 250 ? -2.774 10.688 -1.893 1.00 76.12 250 THR A O 1
ATOM 1902 N N . GLY A 1 251 ? -1.812 8.665 -1.965 1.00 73.12 251 GLY A N 1
ATOM 1903 C CA . GLY A 1 251 ? -1.527 8.603 -0.531 1.00 73.12 251 GLY A CA 1
ATOM 1904 C C . GLY A 1 251 ? -0.675 9.785 -0.057 1.00 73.12 251 GLY A C 1
ATOM 1905 O O . GLY A 1 251 ? 0.207 10.250 -0.786 1.00 73.12 251 GLY A O 1
ATOM 1906 N N . SER A 1 252 ? -0.953 10.261 1.161 1.00 74.00 252 SER A N 1
ATOM 1907 C CA . SER A 1 252 ? -0.269 11.390 1.815 1.00 74.00 252 SER A CA 1
ATOM 1908 C C . SER A 1 252 ? 0.915 10.977 2.689 1.00 74.00 252 SER A C 1
ATOM 1910 O O . SER A 1 252 ? 1.625 11.837 3.201 1.00 74.00 252 SER A O 1
ATOM 1912 N N . LYS A 1 253 ? 1.140 9.670 2.861 1.00 73.25 253 LYS A N 1
ATOM 1913 C CA . LYS A 1 253 ? 2.289 9.115 3.580 1.00 73.25 253 LYS A CA 1
ATOM 1914 C C . LYS A 1 253 ? 3.202 8.358 2.623 1.00 73.25 253 LYS A C 1
ATOM 1916 O O . LYS A 1 253 ? 2.690 7.712 1.704 1.00 73.25 253 LYS A O 1
ATOM 1921 N N . PRO A 1 254 ? 4.524 8.435 2.825 1.00 73.94 254 PRO A N 1
ATOM 1922 C CA . PRO A 1 254 ? 5.458 7.698 2.006 1.00 73.94 254 PRO A CA 1
ATOM 1923 C C . PRO A 1 254 ? 5.388 6.212 2.378 1.00 73.94 254 PRO A C 1
ATOM 1925 O O . PRO A 1 254 ? 5.266 5.853 3.552 1.00 73.94 254 PRO A O 1
ATOM 1928 N N . ALA A 1 255 ? 5.375 5.343 1.369 1.00 73.94 255 ALA A N 1
ATOM 1929 C CA . ALA A 1 255 ? 5.187 3.910 1.566 1.00 73.94 255 ALA A CA 1
ATOM 1930 C C . ALA A 1 255 ? 5.715 3.096 0.372 1.00 73.94 255 ALA A C 1
ATOM 1932 O O . ALA A 1 255 ? 5.720 3.564 -0.768 1.00 73.94 255 ALA A O 1
ATOM 1933 N N . SER A 1 256 ? 6.166 1.871 0.641 1.00 76.12 256 SER A N 1
ATOM 1934 C CA . SER A 1 256 ? 6.719 0.944 -0.351 1.00 76.12 256 SER A CA 1
ATOM 1935 C C . SER A 1 256 ? 6.353 -0.489 0.020 1.00 76.12 256 SER A C 1
ATOM 1937 O O . SER A 1 256 ? 6.451 -0.846 1.190 1.00 76.12 256 SER A O 1
ATOM 1939 N N . LEU A 1 257 ? 5.998 -1.314 -0.967 1.00 74.81 257 LEU A N 1
ATOM 1940 C CA . LEU A 1 257 ? 5.975 -2.773 -0.803 1.00 74.81 257 LEU A CA 1
ATOM 1941 C C . LEU A 1 257 ? 7.425 -3.283 -0.784 1.00 74.81 257 LEU A C 1
ATOM 1943 O O . LEU A 1 257 ? 8.291 -2.612 -1.354 1.00 74.81 257 LEU A O 1
ATOM 1947 N N . GLN A 1 258 ? 7.694 -4.453 -0.196 1.00 73.44 258 GLN A N 1
ATOM 1948 C CA . GLN A 1 258 ? 8.892 -5.233 -0.536 1.00 73.44 258 GLN A CA 1
ATOM 1949 C C . GLN A 1 258 ? 8.638 -5.982 -1.844 1.00 73.44 258 GLN A C 1
ATOM 1951 O O . GLN A 1 258 ? 7.641 -6.696 -1.948 1.00 73.44 258 GLN A O 1
ATOM 1956 N N . PHE A 1 259 ? 9.530 -5.851 -2.823 1.00 71.75 259 PHE A N 1
ATOM 1957 C CA . PHE A 1 259 ? 9.347 -6.503 -4.123 1.00 71.75 259 PHE A CA 1
ATOM 1958 C C . PHE A 1 259 ? 10.652 -6.978 -4.777 1.00 71.75 259 PHE A C 1
ATOM 1960 O O . PHE A 1 259 ? 10.582 -7.657 -5.796 1.00 71.75 259 PHE A O 1
ATOM 1967 N N . ASP A 1 260 ? 11.826 -6.683 -4.205 1.00 71.88 260 ASP A N 1
ATOM 1968 C CA . ASP A 1 260 ? 13.144 -7.108 -4.707 1.00 71.88 260 ASP A CA 1
ATOM 1969 C C . ASP A 1 260 ? 13.256 -8.587 -5.047 1.00 71.88 260 ASP A C 1
ATOM 1971 O O . ASP A 1 260 ? 13.789 -8.937 -6.099 1.00 71.88 260 ASP A O 1
ATOM 1975 N N . TYR A 1 261 ? 12.760 -9.445 -4.157 1.00 65.81 261 TYR A N 1
ATOM 1976 C CA . TYR A 1 261 ? 12.846 -10.899 -4.286 1.00 65.81 261 TYR A CA 1
ATOM 1977 C C . TYR A 1 261 ? 12.065 -11.447 -5.487 1.00 65.81 261 TYR A C 1
ATOM 1979 O O . TYR A 1 261 ? 12.276 -12.588 -5.890 1.00 65.81 261 TYR A O 1
ATOM 1987 N N . LEU A 1 262 ? 11.181 -10.637 -6.068 1.00 69.31 262 LEU A N 1
ATOM 1988 C CA . LEU A 1 262 ? 10.364 -10.994 -7.220 1.00 69.31 262 LEU A CA 1
ATOM 1989 C C . LEU A 1 262 ? 10.963 -10.486 -8.534 1.00 69.31 262 LEU A C 1
ATOM 1991 O O . LEU A 1 262 ? 10.588 -10.956 -9.608 1.00 69.31 262 LEU A O 1
ATOM 1995 N N . LEU A 1 263 ? 11.876 -9.515 -8.465 1.00 76.31 263 LEU A N 1
ATOM 1996 C CA . LEU A 1 263 ? 12.390 -8.817 -9.635 1.00 76.31 263 LEU A CA 1
ATOM 1997 C C . LEU A 1 263 ? 13.253 -9.729 -10.509 1.00 76.31 263 LEU A C 1
ATOM 1999 O O . LEU A 1 263 ? 14.201 -10.366 -10.045 1.00 76.31 263 LEU A O 1
ATOM 2003 N N . ARG A 1 264 ? 13.009 -9.680 -11.818 1.00 76.75 264 ARG A N 1
ATOM 2004 C CA . ARG A 1 264 ? 13.828 -10.333 -12.844 1.00 76.75 264 ARG A CA 1
ATOM 2005 C C . ARG A 1 264 ? 14.676 -9.341 -13.617 1.00 76.75 264 ARG A C 1
ATOM 2007 O O . ARG A 1 264 ? 14.544 -8.131 -13.451 1.00 76.75 264 ARG A O 1
ATOM 2014 N N . ALA A 1 265 ? 15.544 -9.875 -14.472 1.00 78.12 265 ALA A N 1
ATOM 2015 C CA . ALA A 1 265 ? 16.328 -9.078 -15.406 1.00 78.12 265 ALA A CA 1
ATOM 2016 C C . ALA A 1 265 ? 15.453 -8.305 -16.411 1.00 78.12 265 ALA A C 1
ATOM 2018 O O . ALA A 1 265 ? 15.842 -7.234 -16.871 1.00 78.12 265 ALA A O 1
ATOM 2019 N N . ASP A 1 266 ? 14.268 -8.830 -16.731 1.00 77.50 266 ASP A N 1
ATOM 2020 C CA . ASP A 1 266 ? 13.305 -8.238 -17.662 1.00 77.50 266 ASP A CA 1
ATOM 2021 C C . ASP A 1 266 ? 12.209 -7.408 -16.973 1.00 77.50 266 ASP A C 1
ATOM 2023 O O . ASP A 1 266 ? 11.300 -6.926 -17.647 1.00 77.50 266 ASP A O 1
ATOM 2027 N N . THR A 1 267 ? 12.276 -7.217 -15.649 1.00 84.38 267 THR A N 1
ATOM 2028 C CA . THR A 1 267 ? 11.322 -6.343 -14.962 1.00 84.38 267 THR A CA 1
ATOM 2029 C C . THR A 1 267 ? 11.552 -4.892 -15.368 1.00 84.38 267 THR A C 1
ATOM 2031 O O . THR A 1 267 ? 12.674 -4.381 -15.335 1.00 84.38 267 THR A O 1
ATOM 2034 N N . GLU A 1 268 ? 10.466 -4.210 -15.707 1.00 87.56 268 GLU A N 1
ATOM 2035 C CA . GLU A 1 268 ? 10.468 -2.796 -16.052 1.00 87.56 268 GLU A CA 1
ATOM 2036 C C . GLU A 1 268 ? 9.908 -1.961 -14.906 1.00 87.56 268 GLU A C 1
ATOM 2038 O O . GLU A 1 268 ? 8.939 -2.344 -14.247 1.00 87.56 268 GLU A O 1
ATOM 2043 N N . PHE A 1 269 ? 10.501 -0.790 -14.706 1.00 89.69 269 PHE A N 1
ATOM 2044 C CA . PHE A 1 269 ? 10.115 0.171 -13.688 1.00 89.69 269 PHE A CA 1
ATOM 2045 C C . PHE A 1 269 ? 9.664 1.454 -14.349 1.00 89.69 269 PHE A C 1
ATOM 2047 O O . PHE A 1 269 ? 10.440 2.069 -15.073 1.00 89.69 269 PHE A O 1
ATOM 2054 N N . MET A 1 270 ? 8.442 1.876 -14.054 1.00 88.88 270 MET A N 1
ATOM 2055 C CA . MET A 1 270 ? 7.948 3.195 -14.404 1.00 88.88 270 MET A CA 1
ATOM 2056 C C . MET A 1 270 ? 8.057 4.121 -13.200 1.00 88.88 270 MET A C 1
ATOM 2058 O O . MET A 1 270 ? 7.354 3.951 -12.203 1.00 88.88 270 MET A O 1
ATOM 2062 N N . PHE A 1 271 ? 8.897 5.137 -13.327 1.00 86.50 271 PHE A N 1
ATOM 2063 C CA . PHE A 1 271 ? 8.953 6.269 -12.416 1.00 86.50 271 PHE A CA 1
ATOM 2064 C C . PHE A 1 271 ? 8.045 7.347 -12.981 1.00 86.50 271 PHE A C 1
ATOM 2066 O O . PHE A 1 271 ? 8.241 7.787 -14.112 1.00 86.50 271 PHE A O 1
ATOM 2073 N N . ALA A 1 272 ? 7.025 7.742 -12.229 1.00 84.12 272 ALA A N 1
ATOM 2074 C CA . ALA A 1 272 ? 6.032 8.697 -12.695 1.00 84.12 272 ALA A CA 1
ATOM 2075 C C . ALA A 1 272 ? 5.824 9.805 -11.666 1.00 84.12 272 ALA A C 1
ATOM 2077 O O . ALA A 1 272 ? 5.416 9.554 -10.529 1.00 84.12 272 ALA A O 1
ATOM 2078 N N . ALA A 1 273 ? 6.038 11.047 -12.092 1.00 79.94 273 ALA A N 1
ATOM 2079 C CA . ALA A 1 273 ? 5.530 12.199 -11.375 1.00 79.94 273 ALA A CA 1
ATOM 2080 C C . ALA A 1 273 ? 3.993 12.172 -11.419 1.00 79.94 273 ALA A C 1
ATOM 2082 O O . ALA A 1 273 ? 3.369 11.943 -12.461 1.00 79.94 273 ALA A O 1
ATOM 2083 N N . THR A 1 274 ? 3.366 12.379 -10.266 1.00 73.31 274 THR A N 1
ATOM 2084 C CA . THR A 1 274 ? 1.901 12.453 -10.177 1.00 73.31 274 THR A CA 1
ATOM 2085 C C . THR A 1 274 ? 1.368 13.715 -10.840 1.00 73.31 274 THR A C 1
ATOM 2087 O O . THR A 1 274 ? 2.097 14.684 -10.989 1.00 73.31 274 THR A O 1
ATOM 2090 N N . THR A 1 275 ? 0.105 13.711 -11.274 1.00 65.75 275 THR A N 1
ATOM 2091 C CA . THR A 1 275 ? -0.458 14.784 -12.108 1.00 65.75 275 THR A CA 1
ATOM 2092 C C . THR A 1 275 ? -0.271 16.172 -11.488 1.00 65.75 275 THR A C 1
ATOM 2094 O O . THR A 1 275 ? -0.525 16.362 -10.294 1.00 65.75 275 THR A O 1
ATOM 2097 N N . LYS A 1 276 ? 0.096 17.148 -12.325 1.00 61.16 276 LYS A N 1
ATOM 2098 C CA . LYS A 1 276 ? -0.059 18.566 -11.995 1.00 61.16 276 LYS A CA 1
ATOM 2099 C C . LYS A 1 276 ? -1.542 18.898 -11.822 1.00 61.16 276 LYS A C 1
ATOM 2101 O O . LYS A 1 276 ? -2.392 18.322 -12.501 1.00 61.16 276 LYS A O 1
ATOM 2106 N N . SER A 1 277 ? -1.866 19.850 -10.952 1.00 56.38 277 SER A N 1
ATOM 2107 C CA . SER A 1 277 ? -3.244 20.343 -10.791 1.00 56.38 277 SER A CA 1
ATOM 2108 C C . SER A 1 277 ? -3.796 21.031 -12.048 1.00 56.38 277 SER A C 1
ATOM 2110 O O . SER A 1 277 ? -5.005 21.187 -12.166 1.00 56.38 277 SER A O 1
ATOM 2112 N N . ASP A 1 278 ? -2.923 21.420 -12.979 1.00 57.31 278 ASP A N 1
ATOM 2113 C CA . ASP A 1 278 ? -3.242 22.164 -14.202 1.00 57.31 278 ASP A CA 1
ATOM 2114 C C . ASP A 1 278 ? -3.500 21.287 -15.446 1.00 57.31 278 ASP A C 1
ATOM 2116 O O . ASP A 1 278 ? -3.785 21.815 -16.517 1.00 57.31 278 ASP A O 1
ATOM 2120 N N . GLY A 1 279 ? -3.413 19.955 -15.328 1.00 54.94 279 GLY A N 1
ATOM 2121 C CA . GLY A 1 279 ? -3.676 19.032 -16.440 1.00 54.94 279 GLY A CA 1
ATOM 2122 C C . GLY A 1 279 ? -2.522 18.833 -17.435 1.00 54.94 279 GLY A C 1
ATOM 2123 O O . GLY A 1 279 ? -2.703 18.116 -18.419 1.00 54.94 279 GLY A O 1
ATOM 2124 N N . THR A 1 280 ? -1.333 19.400 -17.190 1.00 58.62 280 THR A N 1
ATOM 2125 C CA . THR A 1 280 ? -0.125 19.143 -18.003 1.00 58.62 280 THR A CA 1
ATOM 2126 C C . THR A 1 280 ? 0.235 17.642 -18.007 1.00 58.62 280 THR A C 1
ATOM 2128 O O . THR A 1 280 ? 0.045 16.979 -16.977 1.00 58.62 280 THR A O 1
ATOM 2131 N N . PRO A 1 281 ? 0.793 17.087 -19.111 1.00 55.66 281 PRO A N 1
ATOM 2132 C CA . PRO A 1 281 ? 1.220 15.691 -19.170 1.00 55.66 281 PRO A CA 1
ATOM 2133 C C . PRO A 1 281 ? 2.086 15.285 -17.976 1.00 55.66 281 PRO A C 1
ATOM 2135 O O . PRO A 1 281 ? 2.970 16.026 -17.540 1.00 55.66 281 PRO A O 1
ATOM 2138 N N . ARG A 1 282 ? 1.827 14.083 -17.451 1.00 67.31 282 ARG A N 1
ATOM 2139 C CA . ARG A 1 282 ? 2.664 13.468 -16.416 1.00 67.31 282 ARG A CA 1
ATOM 2140 C C . ARG A 1 282 ? 4.066 13.261 -16.982 1.00 67.31 282 ARG A C 1
ATOM 2142 O O . ARG A 1 282 ? 4.194 12.705 -18.071 1.00 67.31 282 ARG A O 1
ATOM 2149 N N . LEU A 1 283 ? 5.089 13.658 -16.230 1.00 76.62 283 LEU A N 1
ATOM 2150 C CA . LEU A 1 283 ? 6.455 13.263 -16.540 1.00 76.62 283 LEU A CA 1
ATOM 2151 C C . LEU A 1 283 ? 6.681 11.843 -16.031 1.00 76.62 283 LEU A C 1
ATOM 2153 O O . LEU A 1 283 ? 6.449 11.560 -14.853 1.00 76.62 283 LEU A O 1
ATOM 2157 N N . TRP A 1 284 ? 7.110 10.949 -16.913 1.00 81.06 284 TRP A N 1
ATOM 2158 C CA . TRP A 1 284 ? 7.404 9.572 -16.544 1.00 81.06 284 TRP A CA 1
ATOM 2159 C C . TRP A 1 284 ? 8.476 8.956 -17.434 1.00 81.06 284 TRP A C 1
ATOM 2161 O O . TRP A 1 284 ? 8.674 9.368 -18.576 1.00 81.06 284 TRP A O 1
ATOM 2171 N N . CYS A 1 285 ? 9.142 7.939 -16.899 1.00 83.56 285 CYS A N 1
ATOM 2172 C CA . CYS A 1 285 ? 10.126 7.135 -17.606 1.00 83.56 285 CYS A CA 1
ATOM 2173 C C . CYS A 1 285 ? 10.018 5.678 -17.183 1.00 83.56 285 CYS A C 1
ATOM 2175 O O . CYS A 1 285 ? 9.824 5.374 -16.006 1.00 83.56 285 CYS A O 1
ATOM 2177 N N . VAL A 1 286 ? 10.145 4.795 -18.164 1.00 87.19 286 VAL A N 1
ATOM 2178 C CA . VAL A 1 286 ? 10.245 3.357 -18.000 1.00 87.19 286 VAL A CA 1
ATOM 2179 C C . VAL A 1 286 ? 11.689 2.949 -18.236 1.00 87.19 286 VAL A C 1
ATOM 2181 O O . VAL A 1 286 ? 12.202 3.131 -19.339 1.00 87.19 286 VAL A O 1
ATOM 2184 N N . ILE A 1 287 ? 12.320 2.347 -17.235 1.00 87.38 287 ILE A N 1
ATOM 2185 C CA . ILE A 1 287 ? 13.652 1.748 -17.350 1.00 87.38 287 ILE A CA 1
ATOM 2186 C C . ILE A 1 287 ? 13.582 0.244 -17.114 1.00 87.38 287 ILE A C 1
ATOM 2188 O O . ILE A 1 287 ? 12.795 -0.239 -16.297 1.00 87.38 287 ILE A O 1
ATOM 2192 N N . ALA A 1 288 ? 14.410 -0.504 -17.834 1.00 84.12 288 ALA A N 1
ATOM 2193 C CA . ALA A 1 288 ? 14.551 -1.936 -17.608 1.00 84.12 288 ALA A CA 1
ATOM 2194 C C . ALA A 1 288 ? 15.556 -2.191 -16.479 1.00 84.12 288 ALA A C 1
ATOM 2196 O O . ALA A 1 288 ? 16.610 -1.555 -16.428 1.00 84.12 288 ALA A O 1
ATOM 2197 N N . ARG A 1 289 ? 15.256 -3.151 -15.598 1.00 82.81 289 ARG A N 1
ATOM 2198 C CA . ARG A 1 289 ? 16.164 -3.547 -14.515 1.00 82.81 289 ARG A CA 1
ATOM 2199 C C . ARG A 1 289 ? 17.475 -4.140 -15.025 1.00 82.81 289 ARG A C 1
ATOM 2201 O O . ARG A 1 289 ? 18.491 -3.982 -14.362 1.00 82.81 289 ARG A O 1
ATOM 2208 N N . GLY A 1 290 ? 17.468 -4.793 -16.184 1.00 77.19 290 GLY A N 1
ATOM 2209 C CA . GLY A 1 290 ? 18.669 -5.380 -16.770 1.00 77.19 290 GLY A CA 1
ATOM 2210 C C . GLY A 1 290 ? 19.205 -6.590 -15.993 1.00 77.19 290 GLY A C 1
ATOM 2211 O O . GLY A 1 290 ? 18.760 -6.920 -14.892 1.00 77.19 290 GLY A O 1
ATOM 2212 N N . ALA A 1 291 ? 20.174 -7.286 -16.591 1.00 76.94 291 ALA A N 1
ATOM 2213 C CA . ALA A 1 291 ? 20.717 -8.543 -16.064 1.00 76.94 291 ALA A CA 1
ATOM 2214 C C . ALA A 1 291 ? 21.548 -8.390 -14.778 1.00 76.94 291 ALA A C 1
ATOM 2216 O O . ALA A 1 291 ? 21.712 -9.358 -14.041 1.00 76.94 291 ALA A O 1
ATOM 2217 N N . ASP A 1 292 ? 22.051 -7.190 -14.491 1.00 76.88 292 ASP A N 1
ATOM 2218 C CA . ASP A 1 292 ? 22.842 -6.891 -13.293 1.00 76.88 292 ASP A CA 1
ATOM 2219 C C . ASP A 1 292 ? 21.978 -6.629 -12.045 1.00 76.88 292 ASP A C 1
ATOM 2221 O O . ASP A 1 292 ? 22.498 -6.452 -10.942 1.00 76.88 292 ASP A O 1
ATOM 2225 N N . GLY A 1 293 ? 20.651 -6.589 -12.211 1.00 76.44 293 GLY A N 1
ATOM 2226 C CA . GLY A 1 293 ? 19.696 -6.322 -11.142 1.00 76.44 293 GLY A CA 1
ATOM 2227 C C . GLY A 1 293 ? 19.709 -4.879 -10.628 1.00 76.44 293 GLY A C 1
ATOM 2228 O O . GLY A 1 293 ? 18.993 -4.589 -9.665 1.00 76.44 293 GLY A O 1
ATOM 2229 N N . ARG A 1 294 ? 20.501 -3.998 -11.253 1.00 77.06 294 ARG A N 1
ATOM 2230 C CA . ARG A 1 294 ? 20.765 -2.610 -10.846 1.00 77.06 294 ARG A CA 1
ATOM 2231 C C . ARG A 1 294 ? 20.580 -1.639 -12.003 1.00 77.06 294 ARG A C 1
ATOM 2233 O O . ARG A 1 294 ? 21.197 -0.584 -12.020 1.00 77.06 294 ARG A O 1
ATOM 2240 N N . PHE A 1 295 ? 19.721 -1.954 -12.964 1.00 83.94 295 PHE A N 1
ATOM 2241 C CA . PHE A 1 295 ? 19.402 -1.073 -14.086 1.00 83.94 295 PHE A CA 1
ATOM 2242 C C . PHE A 1 295 ? 20.623 -0.745 -14.953 1.00 83.94 295 PHE A C 1
ATOM 2244 O O . PHE A 1 295 ? 20.601 0.255 -15.654 1.00 83.94 295 PHE A O 1
ATOM 2251 N N . GLY A 1 296 ? 21.712 -1.518 -14.913 1.00 81.81 296 GLY A N 1
ATOM 2252 C CA . GLY A 1 296 ? 22.982 -1.118 -15.527 1.00 81.81 296 GLY A CA 1
ATOM 2253 C C . GLY A 1 296 ? 23.718 -0.002 -14.778 1.00 81.81 296 GLY A C 1
ATOM 2254 O O . GLY A 1 296 ? 24.683 0.531 -15.311 1.00 81.81 296 GLY A O 1
ATOM 2255 N N . GLY A 1 297 ? 23.265 0.425 -13.600 1.00 83.19 297 GLY A N 1
ATOM 2256 C CA . GLY A 1 297 ? 23.735 1.638 -12.936 1.00 83.19 297 GLY A CA 1
ATOM 2257 C C . GLY A 1 297 ? 25.180 1.574 -12.423 1.00 83.19 297 GLY A C 1
ATOM 2258 O O . GLY A 1 297 ? 25.761 0.509 -12.220 1.00 83.19 297 GLY A O 1
ATOM 2259 N N . SER A 1 298 ? 25.781 2.747 -12.214 1.00 82.19 298 SER A N 1
ATOM 2260 C CA . SER A 1 298 ? 27.214 2.905 -11.947 1.00 82.19 298 SER A CA 1
ATOM 2261 C C . SER A 1 298 ? 27.506 3.979 -10.899 1.00 82.19 298 SER A C 1
ATOM 2263 O O . SER A 1 298 ? 26.769 4.946 -10.760 1.00 82.19 298 SER A O 1
ATOM 2265 N N . LEU A 1 299 ? 28.641 3.861 -10.207 1.00 80.94 299 LEU A N 1
ATOM 2266 C CA . LEU A 1 299 ? 29.192 4.928 -9.358 1.00 80.94 299 LEU A CA 1
ATOM 2267 C C . LEU A 1 299 ? 29.685 6.143 -10.176 1.00 80.94 299 LEU A C 1
ATOM 2269 O O . LEU A 1 299 ? 29.938 7.207 -9.617 1.00 80.94 299 LEU A O 1
ATOM 2273 N N . ASN A 1 300 ? 29.841 5.999 -11.497 1.00 83.56 300 ASN A N 1
ATOM 2274 C CA . ASN A 1 300 ? 30.277 7.067 -12.393 1.00 83.56 300 ASN A CA 1
ATOM 2275 C C . ASN A 1 300 ? 29.071 7.828 -12.972 1.00 83.56 300 ASN A C 1
ATOM 2277 O O . ASN A 1 300 ? 28.301 7.287 -13.765 1.00 83.56 300 ASN A O 1
ATOM 2281 N N . SER A 1 301 ? 28.963 9.112 -12.631 1.00 79.31 301 SER A N 1
ATOM 2282 C CA . SER A 1 301 ? 27.880 10.024 -13.031 1.00 79.31 301 SER A CA 1
ATOM 2283 C C . SER A 1 301 ? 27.814 10.335 -14.536 1.00 79.31 301 SER A C 1
ATOM 2285 O O . SER A 1 301 ? 26.821 10.888 -15.019 1.00 79.31 301 SER A O 1
ATOM 2287 N N . SER A 1 302 ? 28.853 9.974 -15.295 1.00 81.19 302 SER A N 1
ATOM 2288 C CA . SER A 1 302 ? 28.910 10.149 -16.751 1.00 81.19 302 SER A CA 1
ATOM 2289 C C . SER A 1 302 ? 28.527 8.892 -17.537 1.00 81.19 302 SER A C 1
ATOM 2291 O O . SER A 1 302 ? 28.288 8.992 -18.740 1.00 81.19 302 SER A O 1
ATOM 2293 N N . LEU A 1 303 ? 28.473 7.713 -16.902 1.00 84.88 303 LEU A N 1
ATOM 2294 C CA . LEU A 1 303 ? 28.177 6.462 -17.606 1.00 84.88 303 LEU A CA 1
ATOM 2295 C C . LEU A 1 303 ? 26.674 6.292 -17.838 1.00 84.88 303 LEU A C 1
ATOM 2297 O O . LEU A 1 303 ? 25.883 6.336 -16.899 1.00 84.88 303 LEU A O 1
ATOM 2301 N N . GLN A 1 304 ? 26.295 6.074 -19.095 1.00 87.25 304 GLN A N 1
ATOM 2302 C CA . GLN A 1 304 ? 24.910 5.876 -19.517 1.00 87.25 304 GLN A CA 1
ATOM 2303 C C . GLN A 1 304 ? 24.739 4.443 -19.997 1.00 87.25 304 GLN A C 1
ATOM 2305 O O . GLN A 1 304 ? 25.156 4.068 -21.090 1.00 87.25 304 GLN A O 1
ATOM 2310 N N . THR A 1 305 ? 24.168 3.628 -19.135 1.00 84.75 305 THR A N 1
ATOM 2311 C CA . THR A 1 305 ? 24.132 2.170 -19.286 1.00 84.75 305 THR A CA 1
ATOM 2312 C C . THR A 1 305 ? 22.731 1.626 -19.042 1.00 84.75 305 THR A C 1
ATOM 2314 O O . THR A 1 305 ? 22.421 0.505 -19.443 1.00 84.75 305 THR A O 1
ATOM 2317 N N . THR A 1 306 ? 21.854 2.434 -18.445 1.00 87.06 306 THR A N 1
ATOM 2318 C CA . THR A 1 306 ? 20.463 2.083 -18.199 1.00 87.06 306 THR A CA 1
ATOM 2319 C C . THR A 1 306 ? 19.635 2.293 -19.447 1.00 87.06 306 THR A C 1
ATOM 2321 O O . THR A 1 306 ? 19.554 3.400 -19.968 1.00 87.06 306 THR A O 1
ATOM 2324 N N . THR A 1 307 ? 18.974 1.238 -19.911 1.00 86.00 307 THR A N 1
ATOM 2325 C CA . THR A 1 307 ? 18.079 1.323 -21.068 1.00 86.00 307 THR A CA 1
ATOM 2326 C C . THR A 1 307 ? 16.769 2.008 -20.692 1.00 86.00 307 THR A C 1
ATOM 2328 O O . THR A 1 307 ? 16.052 1.534 -19.805 1.00 86.00 307 THR A O 1
ATOM 2331 N N . VAL A 1 308 ? 16.424 3.073 -21.418 1.00 84.81 308 VAL A N 1
ATOM 2332 C CA . VAL A 1 308 ? 15.125 3.743 -21.319 1.00 84.81 308 VAL A CA 1
ATOM 2333 C C . VAL A 1 308 ? 14.159 3.117 -22.319 1.00 84.81 308 VAL A C 1
ATOM 2335 O O . VAL A 1 308 ? 14.298 3.245 -23.532 1.00 84.81 308 VAL A O 1
ATOM 2338 N N . VAL A 1 309 ? 13.156 2.415 -21.809 1.00 84.69 309 VAL A N 1
ATOM 2339 C CA . VAL A 1 309 ? 12.168 1.686 -22.611 1.00 84.69 309 VAL A CA 1
ATOM 2340 C C . VAL A 1 309 ? 11.123 2.631 -23.198 1.00 84.69 309 VAL A C 1
ATOM 2342 O O . VAL A 1 309 ? 10.680 2.432 -24.329 1.00 84.69 309 VAL A O 1
ATOM 2345 N N . ALA A 1 310 ? 10.690 3.630 -22.436 1.00 80.06 310 ALA A N 1
ATOM 2346 C CA . ALA A 1 310 ? 9.714 4.629 -22.861 1.00 80.06 310 ALA A CA 1
ATOM 2347 C C . ALA A 1 310 ? 9.757 5.825 -21.908 1.00 80.06 310 ALA A C 1
ATOM 2349 O O . ALA A 1 310 ? 10.108 5.663 -20.745 1.00 80.06 310 ALA A O 1
ATOM 2350 N N . TYR A 1 311 ? 9.354 7.004 -22.363 1.00 80.00 311 TYR A N 1
ATOM 2351 C CA . TYR A 1 311 ? 9.271 8.193 -21.520 1.00 80.00 311 TYR A CA 1
ATOM 2352 C C . TYR A 1 311 ? 8.249 9.188 -22.080 1.00 80.00 311 TYR A C 1
ATOM 2354 O O . TYR A 1 311 ? 7.884 9.110 -23.255 1.00 80.00 311 TYR A O 1
ATOM 2362 N N . ALA A 1 312 ? 7.796 10.134 -21.257 1.00 76.88 312 ALA A N 1
ATOM 2363 C CA . ALA A 1 312 ? 7.058 11.309 -21.718 1.00 76.88 312 ALA A CA 1
ATOM 2364 C C . ALA A 1 312 ? 7.262 12.513 -20.795 1.00 76.88 312 ALA A C 1
ATOM 2366 O O . ALA A 1 312 ? 7.514 12.362 -19.599 1.00 76.88 312 ALA A O 1
ATOM 2367 N N . GLY A 1 313 ? 7.101 13.715 -21.358 1.00 70.44 313 GLY A N 1
ATOM 2368 C CA . GLY A 1 313 ? 7.193 14.982 -20.625 1.00 70.44 313 GLY A CA 1
ATOM 2369 C C . GLY A 1 313 ? 8.616 15.386 -20.225 1.00 70.44 313 GLY A C 1
ATOM 2370 O O . GLY A 1 313 ? 8.774 16.325 -19.454 1.00 70.44 313 GLY A O 1
ATOM 2371 N N . THR A 1 314 ? 9.631 14.680 -20.723 1.00 65.00 314 THR A N 1
ATOM 2372 C CA . THR A 1 314 ? 11.059 14.896 -20.448 1.00 65.00 314 THR A CA 1
ATOM 2373 C C . THR A 1 314 ? 11.672 15.904 -21.437 1.00 65.00 314 THR A C 1
ATOM 2375 O O . THR A 1 314 ? 11.029 16.277 -22.422 1.00 65.00 314 THR A O 1
ATOM 2378 N N . LYS A 1 315 ? 12.901 16.387 -21.211 1.00 59.59 315 LYS A N 1
ATOM 2379 C CA . LYS A 1 315 ? 13.488 17.471 -22.021 1.00 59.59 315 LYS A CA 1
ATOM 2380 C C . LYS A 1 315 ? 13.680 17.064 -23.492 1.00 59.59 315 LYS A C 1
ATOM 2382 O O . LYS A 1 315 ? 13.448 17.892 -24.373 1.00 59.59 315 LYS A O 1
ATOM 2387 N N . GLU A 1 316 ? 13.991 15.806 -23.796 1.00 53.66 316 GLU A N 1
ATOM 2388 C CA . GLU A 1 316 ? 14.072 15.303 -25.176 1.00 53.66 316 GLU A CA 1
ATOM 2389 C C . GLU A 1 316 ? 12.727 15.306 -25.905 1.00 53.66 316 GLU A C 1
ATOM 2391 O O . GLU A 1 316 ? 12.709 15.494 -27.122 1.00 53.66 316 GLU A O 1
ATOM 2396 N N . THR A 1 317 ? 11.584 15.229 -25.206 1.00 51.25 317 THR A N 1
ATOM 2397 C CA . THR A 1 317 ? 10.276 15.382 -25.877 1.00 51.25 317 THR A CA 1
ATOM 2398 C C . THR A 1 317 ? 10.068 16.772 -26.489 1.00 51.25 317 THR A C 1
ATOM 2400 O O . THR A 1 317 ? 9.274 16.907 -27.413 1.00 51.25 317 THR A O 1
ATOM 2403 N N . THR A 1 318 ? 10.823 17.792 -26.053 1.00 45.78 318 THR A N 1
ATOM 2404 C CA . THR A 1 318 ? 10.837 19.119 -26.704 1.00 45.78 318 THR A CA 1
ATOM 2405 C C . THR A 1 318 ? 11.837 19.241 -27.863 1.00 45.78 318 THR A C 1
ATOM 2407 O O . THR A 1 318 ? 11.773 20.217 -28.605 1.00 45.78 318 THR A O 1
ATOM 2410 N N . ALA A 1 319 ? 12.723 18.256 -28.062 1.00 37.81 319 ALA A N 1
ATOM 2411 C CA . ALA A 1 319 ? 13.701 18.217 -29.157 1.00 37.81 319 ALA A CA 1
ATOM 2412 C C . ALA A 1 319 ? 13.307 17.265 -30.310 1.00 37.81 319 ALA A C 1
ATOM 2414 O O . ALA A 1 319 ? 13.870 17.352 -31.401 1.00 37.81 319 ALA A O 1
ATOM 2415 N N . LEU A 1 320 ? 12.323 16.383 -30.109 1.00 40.84 320 LEU A N 1
ATOM 2416 C CA . LEU A 1 320 ? 11.812 15.461 -31.130 1.00 40.84 320 LEU A CA 1
ATOM 2417 C C . LEU A 1 320 ? 10.730 16.125 -32.002 1.00 40.84 320 LEU A C 1
ATOM 2419 O O . LEU A 1 320 ? 9.539 15.862 -31.861 1.00 40.84 320 LEU A O 1
ATOM 2423 N N . SER A 1 321 ? 11.156 16.974 -32.944 1.00 38.25 321 SER A N 1
ATOM 2424 C CA . SER A 1 321 ? 10.345 17.342 -34.121 1.00 38.25 321 SER A CA 1
ATOM 2425 C C . SER A 1 321 ? 10.541 16.386 -35.308 1.00 38.25 321 SER A C 1
ATOM 2427 O O . SER A 1 321 ? 10.002 16.623 -36.389 1.00 38.25 321 SER A O 1
ATOM 2429 N N . SER A 1 322 ? 11.300 15.296 -35.141 1.00 40.59 322 SER A N 1
ATOM 2430 C CA . SER A 1 322 ? 11.528 14.317 -36.203 1.00 40.59 322 SER A CA 1
ATOM 2431 C C . SER A 1 322 ? 10.519 13.168 -36.125 1.00 40.59 322 SER A C 1
ATOM 2433 O O . SER A 1 322 ? 10.288 12.540 -35.095 1.00 40.59 322 SER A O 1
ATOM 2435 N N . THR A 1 323 ? 9.900 12.886 -37.264 1.00 37.75 323 THR A N 1
ATOM 2436 C CA . THR A 1 323 ? 8.812 11.928 -37.505 1.00 37.75 323 THR A CA 1
ATOM 2437 C C . THR A 1 323 ? 9.220 10.451 -37.397 1.00 37.75 323 THR A C 1
ATOM 2439 O O . THR A 1 323 ? 8.565 9.588 -37.976 1.00 37.75 323 THR A O 1
ATOM 2442 N N . THR A 1 324 ? 10.292 10.117 -36.670 1.00 39.34 324 THR A N 1
ATOM 2443 C CA . THR A 1 324 ? 10.740 8.725 -36.490 1.00 39.34 324 THR A CA 1
ATOM 2444 C C . THR A 1 324 ? 11.115 8.465 -35.027 1.00 39.34 324 THR A C 1
ATOM 2446 O O . THR A 1 324 ? 12.113 9.009 -34.559 1.00 39.34 324 THR A O 1
ATOM 2449 N N . PRO A 1 325 ? 10.365 7.631 -34.282 1.00 40.97 325 PRO A N 1
ATOM 2450 C CA . PRO A 1 325 ? 10.708 7.295 -32.908 1.00 40.97 325 PRO A CA 1
ATOM 2451 C C . PRO A 1 325 ? 11.861 6.282 -32.907 1.00 40.97 325 PRO A C 1
ATOM 2453 O O . PRO A 1 325 ? 11.645 5.075 -32.996 1.00 40.97 325 PRO A O 1
ATOM 2456 N N . THR A 1 326 ? 13.106 6.748 -32.824 1.00 43.38 326 THR A N 1
ATOM 2457 C CA . THR A 1 326 ? 14.242 5.858 -32.548 1.00 43.38 326 THR A CA 1
ATOM 2458 C C . THR A 1 326 ? 14.225 5.470 -31.070 1.00 43.38 326 THR A C 1
ATOM 2460 O O . THR A 1 326 ? 14.472 6.294 -30.196 1.00 43.38 326 THR A O 1
ATOM 2463 N N . LYS A 1 327 ? 13.911 4.207 -30.787 1.00 48.28 327 LYS A N 1
ATOM 2464 C CA . LYS A 1 327 ? 13.957 3.568 -29.460 1.00 48.28 327 LYS A CA 1
ATOM 2465 C C . LYS A 1 327 ? 15.275 2.770 -29.342 1.00 48.28 327 LYS A C 1
ATOM 2467 O O . LYS A 1 327 ? 15.627 2.164 -30.354 1.00 48.28 327 LYS A O 1
ATOM 2472 N N . PRO A 1 328 ? 15.949 2.614 -28.181 1.00 54.84 328 PRO A N 1
ATOM 2473 C CA . PRO A 1 328 ? 15.920 3.358 -26.916 1.00 54.84 328 PRO A CA 1
ATOM 2474 C C . PRO A 1 328 ? 17.162 4.262 -26.718 1.00 54.84 328 PRO A C 1
ATOM 2476 O O . PRO A 1 328 ? 18.258 3.936 -27.174 1.00 54.84 328 PRO A O 1
ATOM 2479 N N . SER A 1 329 ? 17.015 5.362 -25.976 1.00 74.62 329 SER A N 1
ATOM 2480 C CA . SER A 1 329 ? 18.141 6.108 -25.400 1.00 74.62 329 SER A CA 1
ATOM 2481 C C . SER A 1 329 ? 18.630 5.425 -24.113 1.00 74.62 329 SER A C 1
ATOM 2483 O O . SER A 1 329 ? 17.894 4.678 -23.459 1.00 74.62 329 SER A O 1
ATOM 2485 N N . VAL A 1 330 ? 19.896 5.636 -23.753 1.00 82.69 330 VAL A N 1
ATOM 2486 C CA . VAL A 1 330 ? 20.426 5.245 -22.441 1.00 82.69 330 VAL A CA 1
ATOM 2487 C C . VAL A 1 330 ? 20.383 6.434 -21.487 1.00 82.69 330 VAL A C 1
ATOM 2489 O O . VAL A 1 330 ? 20.488 7.588 -21.899 1.00 82.69 330 VAL A O 1
ATOM 2492 N N . THR A 1 331 ? 20.234 6.151 -20.199 1.00 84.56 331 THR A N 1
ATOM 2493 C CA . THR A 1 331 ? 20.357 7.143 -19.133 1.00 84.56 331 THR A CA 1
ATOM 2494 C C . THR A 1 331 ? 21.366 6.677 -18.094 1.00 84.56 331 THR A C 1
ATOM 2496 O O . THR A 1 331 ? 21.756 5.505 -18.034 1.00 84.56 331 THR A O 1
ATOM 2499 N N . ASN A 1 332 ? 21.832 7.620 -17.292 1.00 84.44 332 ASN A N 1
ATOM 2500 C CA . ASN A 1 332 ? 22.635 7.350 -16.122 1.00 84.44 332 ASN A CA 1
ATOM 2501 C C . ASN A 1 332 ? 21.723 6.999 -14.944 1.00 84.44 332 ASN A C 1
ATOM 2503 O O . ASN A 1 332 ? 20.815 7.759 -14.600 1.00 84.44 332 ASN A O 1
ATOM 2507 N N . VAL A 1 333 ? 22.020 5.871 -14.302 1.00 84.94 333 VAL A N 1
ATOM 2508 C CA . VAL A 1 333 ? 21.545 5.573 -12.955 1.00 84.94 333 VAL A CA 1
ATOM 2509 C C . VAL A 1 333 ? 22.751 5.468 -12.032 1.00 84.94 333 VAL A C 1
ATOM 2511 O O . VAL A 1 333 ? 23.664 4.681 -12.294 1.00 84.94 333 VAL A O 1
ATOM 2514 N N . ILE A 1 334 ? 22.760 6.255 -10.955 1.00 81.44 334 ILE A N 1
ATOM 2515 C CA . ILE A 1 334 ? 23.808 6.196 -9.926 1.00 81.44 334 ILE A CA 1
ATOM 2516 C C . ILE A 1 334 ? 23.330 5.315 -8.778 1.00 81.44 334 ILE A C 1
ATOM 2518 O O . ILE A 1 334 ? 22.186 5.449 -8.358 1.00 81.44 334 ILE A O 1
ATOM 2522 N N . PHE A 1 335 ? 24.201 4.452 -8.251 1.00 76.19 335 PHE A N 1
ATOM 2523 C CA . PHE A 1 335 ? 23.963 3.624 -7.058 1.00 76.19 335 PHE A CA 1
ATOM 2524 C C . PHE A 1 335 ? 25.121 3.738 -6.061 1.00 76.19 335 PHE A C 1
ATOM 2526 O O . PHE A 1 335 ? 26.227 4.090 -6.455 1.00 76.19 335 PHE A O 1
ATOM 2533 N N . GLY A 1 336 ? 24.891 3.355 -4.800 1.00 66.31 336 GLY A N 1
ATOM 2534 C CA . GLY A 1 336 ? 25.904 3.294 -3.738 1.00 66.31 336 GLY A CA 1
ATOM 2535 C C . GLY A 1 336 ? 25.981 4.556 -2.873 1.00 66.31 336 GLY A C 1
ATOM 2536 O O . GLY A 1 336 ? 25.121 5.421 -2.937 1.00 66.31 336 GLY A O 1
ATOM 2537 N N . THR A 1 337 ? 27.035 4.682 -2.065 1.00 59.94 337 THR A N 1
ATOM 2538 C CA . THR A 1 337 ? 27.171 5.767 -1.070 1.00 59.94 337 THR A CA 1
ATOM 2539 C C . THR A 1 337 ? 27.586 7.117 -1.665 1.00 59.94 337 THR A C 1
ATOM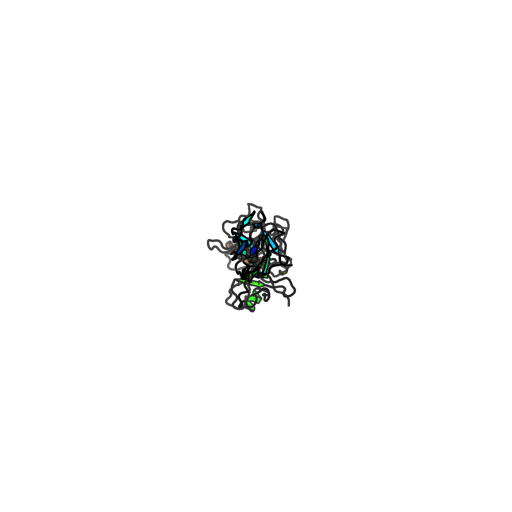 2541 O O . THR A 1 337 ? 27.822 8.073 -0.928 1.00 59.94 337 THR A O 1
ATOM 2544 N N . LEU A 1 338 ? 27.744 7.206 -2.988 1.00 59.12 338 LEU A N 1
ATOM 2545 C CA . LEU A 1 338 ? 28.073 8.454 -3.667 1.00 59.12 338 LEU A CA 1
ATOM 2546 C C . LEU A 1 338 ? 26.806 9.295 -3.830 1.00 59.12 338 LEU A C 1
ATOM 2548 O O . LEU A 1 338 ? 25.814 8.825 -4.378 1.00 59.12 338 LEU A O 1
ATOM 2552 N N . TYR A 1 339 ? 26.875 10.552 -3.392 1.00 60.56 339 TYR A N 1
ATOM 2553 C CA . TYR A 1 339 ? 25.855 11.586 -3.604 1.00 60.56 339 TYR A CA 1
ATOM 2554 C C . TYR A 1 339 ? 24.461 11.320 -3.018 1.00 60.56 339 TYR A C 1
ATOM 2556 O O . TYR A 1 339 ? 23.579 12.117 -3.285 1.00 60.56 339 TYR A O 1
ATOM 2564 N N . GLY A 1 340 ? 24.240 10.249 -2.254 1.00 60.78 340 GLY A N 1
ATOM 2565 C CA . GLY A 1 340 ? 22.901 9.885 -1.774 1.00 60.78 340 GLY A CA 1
ATOM 2566 C C . GLY A 1 340 ? 22.052 9.140 -2.803 1.00 60.78 340 GLY A C 1
ATOM 2567 O O . GLY A 1 340 ? 20.887 9.444 -3.044 1.00 60.78 340 GLY A O 1
ATOM 2568 N N . ALA A 1 341 ? 22.664 8.155 -3.456 1.00 67.69 341 ALA A N 1
ATOM 2569 C CA . ALA A 1 341 ? 22.010 7.306 -4.439 1.00 67.69 341 ALA A CA 1
ATOM 2570 C C . ALA A 1 341 ? 20.854 6.463 -3.828 1.00 67.69 341 ALA A C 1
ATOM 2572 O O . ALA A 1 341 ? 20.810 6.250 -2.615 1.00 67.69 341 ALA A O 1
ATOM 2573 N N . PRO A 1 342 ? 19.930 5.923 -4.649 1.00 69.75 342 PRO A N 1
ATOM 2574 C CA . PRO A 1 342 ? 19.981 5.855 -6.109 1.00 69.75 342 PRO A CA 1
ATOM 2575 C C . PRO A 1 342 ? 19.521 7.141 -6.809 1.00 69.75 342 PRO A C 1
ATOM 2577 O O . PRO A 1 342 ? 18.513 7.721 -6.426 1.00 69.75 342 PRO A O 1
ATOM 2580 N N . PHE A 1 343 ? 20.189 7.529 -7.897 1.00 78.50 343 PHE A N 1
ATOM 2581 C CA . PHE A 1 343 ? 19.737 8.618 -8.775 1.00 78.50 343 PHE A CA 1
ATOM 2582 C C . PHE A 1 343 ? 19.183 8.075 -10.077 1.00 78.50 343 PHE A C 1
ATOM 2584 O O . PHE A 1 343 ? 19.895 7.375 -10.790 1.00 78.50 343 PHE A O 1
ATOM 2591 N N . ILE A 1 344 ? 17.944 8.434 -10.408 1.00 80.12 344 ILE A N 1
ATOM 2592 C CA . ILE A 1 344 ? 17.252 7.972 -11.610 1.00 80.12 344 ILE A CA 1
ATOM 2593 C C . ILE A 1 344 ? 16.659 9.170 -12.328 1.00 80.12 344 ILE A C 1
ATOM 2595 O O . ILE A 1 344 ? 15.811 9.902 -11.805 1.00 80.12 344 ILE A O 1
ATOM 2599 N N . GLY A 1 345 ? 17.102 9.337 -13.564 1.00 77.62 345 GLY A N 1
ATOM 2600 C CA . GLY A 1 345 ? 16.486 10.241 -14.511 1.00 77.62 345 GLY A CA 1
ATOM 2601 C C . GLY A 1 345 ? 16.063 9.514 -15.775 1.00 77.62 345 GLY A C 1
ATOM 2602 O O . GLY A 1 345 ? 15.958 8.288 -15.816 1.00 77.62 345 GLY A O 1
ATOM 2603 N N . CYS A 1 346 ? 15.770 10.302 -16.800 1.00 76.31 346 CYS A N 1
ATOM 2604 C CA . CYS A 1 346 ? 15.198 9.796 -18.042 1.00 76.31 346 CYS A CA 1
ATOM 2605 C C . CYS A 1 346 ? 16.164 9.928 -19.214 1.00 76.31 346 CYS A C 1
ATOM 2607 O O . CYS A 1 346 ? 15.933 9.316 -20.247 1.00 76.31 346 CYS A O 1
ATOM 2609 N N . GLU A 1 347 ? 17.215 10.748 -19.086 1.00 75.50 347 GLU A N 1
ATOM 2610 C CA . GLU A 1 347 ? 17.958 11.245 -20.245 1.00 75.50 347 GLU A CA 1
ATOM 2611 C C . GLU A 1 347 ? 19.427 11.506 -19.908 1.00 75.50 347 GLU A C 1
ATOM 2613 O O . GLU A 1 347 ? 19.751 12.306 -19.033 1.00 75.50 347 GLU A O 1
ATOM 2618 N N . GLY A 1 348 ? 20.332 10.876 -20.655 1.00 76.31 348 GLY A N 1
ATOM 2619 C CA . GLY A 1 348 ? 21.737 11.265 -20.652 1.00 76.31 348 GLY A CA 1
ATOM 2620 C C . GLY A 1 348 ? 22.451 11.064 -19.310 1.00 76.31 348 GLY A C 1
ATOM 2621 O O . GLY A 1 348 ? 22.223 10.087 -18.600 1.00 76.31 348 GLY A O 1
ATOM 2622 N N . THR A 1 349 ? 23.383 11.964 -18.988 1.00 77.94 349 THR A N 1
ATOM 2623 C CA . THR A 1 349 ? 24.223 11.895 -17.780 1.00 77.94 349 THR A CA 1
ATOM 2624 C C . THR A 1 349 ? 23.511 12.422 -16.535 1.00 77.94 349 THR A C 1
ATOM 2626 O O . THR A 1 349 ? 22.495 13.114 -16.618 1.00 77.94 349 THR A O 1
ATOM 2629 N N . PHE A 1 350 ? 24.103 12.184 -15.362 1.00 77.75 350 PHE A N 1
ATOM 2630 C CA . PHE A 1 350 ? 23.656 12.773 -14.100 1.00 77.75 350 PHE A CA 1
ATOM 2631 C C . PHE A 1 350 ? 23.416 14.285 -14.197 1.00 77.75 350 PHE A C 1
ATOM 2633 O O . PHE A 1 350 ? 22.358 14.765 -13.803 1.00 77.75 350 PHE A O 1
ATOM 2640 N N . SER A 1 351 ? 24.358 15.035 -14.782 1.00 76.12 351 SER A N 1
ATOM 2641 C CA . SER A 1 351 ? 24.262 16.495 -14.910 1.00 76.12 351 SER A CA 1
ATOM 2642 C C . SER A 1 351 ? 23.062 16.951 -15.742 1.00 76.12 351 SER A C 1
ATOM 2644 O O . SER A 1 351 ? 22.477 17.989 -15.448 1.00 76.12 351 SER A O 1
ATOM 2646 N N . LEU A 1 352 ? 22.667 16.182 -16.762 1.00 74.69 352 LEU A N 1
ATOM 2647 C CA . LEU A 1 352 ? 21.462 16.467 -17.548 1.00 74.69 352 LEU A CA 1
ATOM 2648 C C . LEU A 1 352 ? 20.188 16.129 -16.762 1.00 74.69 352 LEU A C 1
ATOM 2650 O O . LEU A 1 352 ? 19.213 16.884 -16.805 1.00 74.69 352 LEU A O 1
ATOM 2654 N N . ASN A 1 353 ? 20.228 15.045 -15.987 1.00 74.81 353 ASN A N 1
ATOM 2655 C CA . ASN A 1 353 ? 19.119 14.585 -15.158 1.00 74.81 353 ASN A CA 1
ATOM 2656 C C . ASN A 1 353 ? 18.851 15.471 -13.925 1.00 74.81 353 ASN A C 1
ATOM 2658 O O . ASN A 1 353 ? 17.723 15.476 -13.441 1.00 74.81 353 ASN A O 1
ATOM 2662 N N . GLN A 1 354 ? 19.812 16.269 -13.438 1.00 72.69 354 GLN A N 1
ATOM 2663 C CA . GLN A 1 354 ? 19.649 17.124 -12.241 1.00 72.69 354 GLN A CA 1
ATOM 2664 C C . GLN A 1 354 ? 18.437 18.075 -12.303 1.00 72.69 354 GLN A C 1
ATOM 2666 O O . GLN A 1 354 ? 17.828 18.376 -11.279 1.00 72.69 354 GLN A O 1
ATOM 2671 N N . SER A 1 355 ? 18.053 18.538 -13.497 1.00 67.62 355 SER A N 1
ATOM 2672 C CA . SER A 1 355 ? 16.883 19.419 -13.675 1.00 67.62 355 SER A CA 1
ATOM 2673 C C . SER A 1 355 ? 15.549 18.666 -13.802 1.00 67.62 355 SER A C 1
ATOM 2675 O O . SER A 1 355 ? 14.491 19.280 -13.683 1.00 67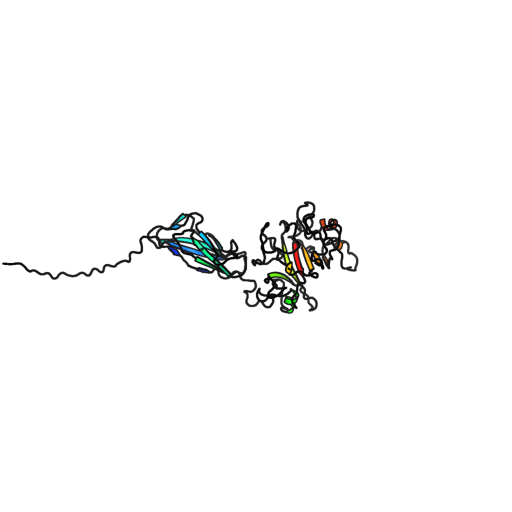.62 355 SER A O 1
ATOM 2677 N N . TRP A 1 356 ? 15.584 17.350 -14.036 1.00 68.44 356 TRP A N 1
ATOM 2678 C CA . TRP A 1 356 ? 14.425 16.505 -14.366 1.00 68.44 356 TRP A CA 1
ATOM 2679 C C . TRP A 1 356 ? 14.476 15.150 -13.642 1.00 68.44 356 TRP A C 1
ATOM 2681 O O . TRP A 1 356 ? 14.081 14.114 -14.177 1.00 68.44 356 TRP A O 1
ATOM 2691 N N . MET A 1 357 ? 14.992 15.159 -12.414 1.00 72.31 357 MET A N 1
ATOM 2692 C CA . MET A 1 357 ? 15.222 13.959 -11.618 1.00 72.31 357 MET A CA 1
ATOM 2693 C C . MET A 1 357 ? 13.909 13.342 -11.135 1.00 72.31 357 MET A C 1
ATOM 2695 O O . MET A 1 357 ? 13.115 13.999 -10.459 1.00 72.31 357 MET A O 1
ATOM 2699 N N . LEU A 1 358 ? 13.705 12.063 -11.449 1.00 74.81 358 LEU A N 1
ATOM 2700 C CA . LEU A 1 358 ? 12.532 11.290 -11.043 1.00 74.81 358 LEU A CA 1
ATOM 2701 C C . LEU A 1 358 ? 12.744 10.513 -9.740 1.00 74.81 358 LEU A C 1
ATOM 2703 O O . LEU A 1 358 ? 11.770 10.150 -9.086 1.00 74.81 358 LEU A O 1
ATOM 2707 N N . TYR A 1 359 ? 13.989 10.216 -9.370 1.00 77.12 359 TYR A N 1
ATOM 2708 C CA . TYR A 1 359 ? 14.295 9.481 -8.145 1.00 77.12 359 TYR A CA 1
ATOM 2709 C C . TYR A 1 359 ? 15.695 9.823 -7.597 1.00 77.12 359 TYR A C 1
ATOM 2711 O O . TYR A 1 359 ? 16.624 9.849 -8.398 1.00 77.12 359 TYR A O 1
ATOM 2719 N N . GLY A 1 360 ? 15.862 10.055 -6.285 1.00 68.75 360 GLY A N 1
ATOM 2720 C CA . GLY A 1 360 ? 17.161 10.240 -5.594 1.00 68.75 360 GLY A CA 1
ATOM 2721 C C . GLY A 1 360 ? 17.145 11.275 -4.461 1.00 68.75 360 GLY A C 1
ATOM 2722 O O . GLY A 1 360 ? 16.206 12.047 -4.394 1.00 68.75 360 GLY A O 1
ATOM 2723 N N . GLU A 1 361 ? 18.129 11.285 -3.551 1.00 60.31 361 GLU A N 1
ATOM 2724 C CA . GLU A 1 361 ? 18.081 12.037 -2.273 1.00 60.31 361 GLU A CA 1
ATOM 2725 C C . GLU A 1 361 ? 17.908 13.575 -2.388 1.00 60.31 361 GLU A C 1
ATOM 2727 O O . GLU A 1 361 ? 18.311 14.221 -3.360 1.00 60.31 361 GLU A O 1
ATOM 2732 N N . ASP A 1 362 ? 17.323 14.152 -1.329 1.00 46.31 362 ASP A N 1
ATOM 2733 C CA . ASP A 1 362 ? 17.291 15.577 -0.982 1.00 46.31 362 ASP A CA 1
ATOM 2734 C C . ASP A 1 362 ? 18.523 15.947 -0.146 1.00 46.31 362 ASP A C 1
ATOM 2736 O O . ASP A 1 362 ? 18.812 15.326 0.869 1.00 46.31 362 ASP A O 1
ATOM 2740 N N . GLY A 1 363 ? 19.238 16.977 -0.580 1.00 45.91 363 GLY A N 1
ATOM 2741 C CA . GLY A 1 363 ? 20.495 17.403 0.034 1.00 45.91 363 GLY A CA 1
ATOM 2742 C C . GLY A 1 363 ? 21.228 18.448 -0.797 1.00 45.91 363 GLY A C 1
ATOM 2743 O O . GLY A 1 363 ? 21.954 19.279 -0.253 1.00 45.91 363 GLY A O 1
ATOM 2744 N N . ALA A 1 364 ? 20.964 18.506 -2.105 1.00 48.50 364 ALA A N 1
ATOM 2745 C CA . ALA A 1 364 ? 21.250 19.711 -2.865 1.00 48.50 364 ALA A CA 1
ATOM 2746 C C . ALA A 1 364 ? 19.973 20.544 -2.994 1.00 48.50 364 ALA A C 1
ATOM 2748 O O . ALA A 1 364 ? 19.048 20.205 -3.731 1.00 48.50 364 ALA A O 1
ATOM 2749 N N . THR A 1 365 ? 19.990 21.720 -2.373 1.00 50.34 365 THR A N 1
ATOM 2750 C CA . THR A 1 365 ? 19.062 22.838 -2.631 1.00 50.34 365 THR A CA 1
ATOM 2751 C C . THR A 1 365 ? 19.003 23.253 -4.116 1.00 50.34 365 THR A C 1
ATOM 2753 O O . THR A 1 365 ? 18.206 24.104 -4.511 1.00 50.34 365 THR A O 1
ATOM 2756 N N . SER A 1 366 ? 19.857 22.647 -4.944 1.00 52.03 366 SER A N 1
ATOM 2757 C CA . SER A 1 366 ? 20.030 22.830 -6.379 1.00 52.03 366 SER A CA 1
ATOM 2758 C C . SER A 1 366 ? 19.051 22.021 -7.250 1.00 52.03 366 SER A C 1
ATOM 2760 O O . SER A 1 366 ? 18.916 22.343 -8.428 1.00 52.03 366 SER A O 1
ATOM 2762 N N . TYR A 1 367 ? 18.366 20.991 -6.725 1.00 57.44 367 TYR A N 1
ATOM 2763 C CA . TYR A 1 367 ? 17.589 20.030 -7.537 1.00 57.44 367 TYR A CA 1
ATOM 2764 C C . TYR A 1 367 ? 16.060 20.188 -7.382 1.00 57.44 367 TYR A C 1
ATOM 2766 O O . TYR A 1 367 ? 15.347 19.284 -6.954 1.00 57.44 367 TYR A O 1
ATOM 2774 N N . ASN A 1 368 ? 15.519 21.350 -7.765 1.00 54.38 368 ASN A N 1
ATOM 2775 C CA . ASN A 1 368 ? 14.099 21.712 -7.575 1.00 54.38 368 ASN A CA 1
ATOM 2776 C C . ASN A 1 368 ? 13.127 21.195 -8.663 1.00 54.38 368 ASN A C 1
ATOM 2778 O O . ASN A 1 368 ? 12.019 21.714 -8.797 1.00 54.38 368 ASN A O 1
ATOM 2782 N N . GLY A 1 369 ? 13.521 20.206 -9.471 1.00 54.97 369 GLY A N 1
ATOM 2783 C CA . GLY A 1 369 ? 12.802 19.840 -10.698 1.00 54.97 369 GLY A CA 1
ATOM 2784 C C . GLY A 1 369 ? 11.405 19.238 -10.482 1.00 54.97 369 GLY A C 1
ATOM 2785 O O . GLY A 1 369 ? 10.421 19.768 -11.002 1.00 54.97 369 GLY A O 1
ATOM 2786 N N . LEU A 1 370 ? 11.291 18.124 -9.735 1.00 57.88 370 LEU A N 1
ATOM 2787 C CA . LEU A 1 370 ? 10.085 17.271 -9.779 1.00 57.88 370 LEU A CA 1
ATOM 2788 C C . LEU A 1 370 ? 9.503 16.836 -8.417 1.00 57.88 370 LEU A C 1
ATOM 2790 O O . LEU A 1 370 ? 8.355 17.183 -8.156 1.00 57.88 370 LEU A O 1
ATOM 2794 N N . LEU A 1 371 ? 10.223 16.113 -7.540 1.00 53.84 371 LEU A N 1
ATOM 2795 C CA . LEU A 1 371 ? 9.643 15.644 -6.255 1.00 53.84 371 LEU A CA 1
ATOM 2796 C C . LEU A 1 371 ? 9.378 16.799 -5.266 1.00 53.84 371 LEU A C 1
ATOM 2798 O O . LEU A 1 371 ? 8.381 16.791 -4.544 1.00 53.84 371 LEU A O 1
ATOM 2802 N N . ASN A 1 372 ? 10.251 17.809 -5.286 1.00 52.22 372 ASN A N 1
ATOM 2803 C CA . ASN A 1 372 ? 10.204 18.978 -4.403 1.00 52.22 372 ASN A CA 1
ATOM 2804 C C . ASN A 1 372 ? 9.689 20.241 -5.103 1.00 52.22 372 ASN A C 1
ATOM 2806 O O . ASN A 1 372 ? 9.685 21.323 -4.516 1.00 52.22 372 ASN A O 1
ATOM 2810 N N . SER A 1 373 ? 9.240 20.127 -6.355 1.00 61.75 373 SER A N 1
ATOM 2811 C CA . SER A 1 373 ? 8.679 21.279 -7.047 1.00 61.75 373 SER A CA 1
ATOM 2812 C C . SER A 1 373 ? 7.258 21.566 -6.566 1.00 61.75 373 SER A C 1
ATOM 2814 O O . SER A 1 373 ? 6.526 20.696 -6.084 1.00 61.75 373 SER A O 1
ATOM 2816 N N . SER A 1 374 ? 6.826 22.819 -6.704 1.00 61.97 374 SER A N 1
ATOM 2817 C CA . SER A 1 374 ? 5.440 23.191 -6.417 1.00 61.97 374 SER A CA 1
ATOM 2818 C C . SER A 1 374 ? 4.441 22.494 -7.352 1.00 61.97 374 SER A C 1
ATOM 2820 O O . SER A 1 374 ? 3.272 22.385 -6.983 1.00 61.97 374 SER A O 1
ATOM 2822 N N . TYR A 1 375 ? 4.909 21.988 -8.499 1.00 67.00 375 TYR A N 1
ATOM 2823 C CA . TYR A 1 375 ? 4.098 21.538 -9.628 1.00 67.00 375 TYR A CA 1
ATOM 2824 C C . TYR A 1 375 ? 3.535 20.120 -9.502 1.00 67.00 375 TYR A C 1
ATOM 2826 O O . TYR A 1 375 ? 2.449 19.871 -10.021 1.00 67.00 375 TYR A O 1
ATOM 2834 N N . TYR A 1 376 ? 4.237 19.194 -8.843 1.00 75.00 376 TYR A N 1
ATOM 2835 C CA . TYR A 1 376 ? 3.822 17.789 -8.769 1.00 75.00 376 TYR A CA 1
ATOM 2836 C C . TYR A 1 376 ? 3.487 17.376 -7.337 1.00 75.00 376 TYR A C 1
ATOM 2838 O O . TYR A 1 376 ? 4.087 17.843 -6.372 1.00 75.00 376 TYR A O 1
ATOM 2846 N N . ASN A 1 377 ? 2.538 16.453 -7.189 1.00 76.25 377 ASN A N 1
ATOM 2847 C CA . ASN A 1 377 ? 2.076 15.971 -5.885 1.00 76.25 377 ASN A CA 1
ATOM 2848 C C . ASN A 1 377 ? 2.890 14.774 -5.365 1.00 76.25 377 ASN A C 1
ATOM 2850 O O . ASN A 1 377 ? 2.387 13.983 -4.568 1.00 76.25 377 ASN A O 1
ATOM 2854 N N . GLY A 1 378 ? 4.140 14.622 -5.806 1.00 79.06 378 GLY A N 1
ATOM 2855 C CA . GLY A 1 378 ? 5.017 13.498 -5.474 1.00 79.06 378 GLY A CA 1
ATOM 2856 C C . GLY A 1 378 ? 5.167 12.488 -6.614 1.00 79.06 378 GLY A C 1
ATOM 2857 O O . GLY A 1 378 ? 4.711 12.729 -7.736 1.00 79.06 378 GLY A O 1
ATOM 2858 N N . ILE A 1 379 ? 5.788 11.348 -6.319 1.00 81.88 379 ILE A N 1
ATOM 2859 C CA . ILE A 1 379 ? 6.207 10.333 -7.293 1.00 81.88 379 ILE A CA 1
ATOM 2860 C C . ILE A 1 379 ? 5.634 8.965 -6.938 1.00 81.88 379 ILE A C 1
ATOM 2862 O O . ILE A 1 379 ? 5.535 8.580 -5.770 1.00 81.88 379 ILE A O 1
ATOM 2866 N N . ASN A 1 380 ? 5.256 8.234 -7.980 1.00 84.88 380 ASN A N 1
ATOM 2867 C CA . ASN A 1 380 ? 4.842 6.845 -7.911 1.00 84.88 380 ASN A CA 1
ATOM 2868 C C . ASN A 1 380 ? 5.853 5.997 -8.679 1.00 84.88 380 ASN A C 1
ATOM 2870 O O . ASN A 1 380 ? 6.264 6.365 -9.782 1.00 84.88 380 ASN A O 1
ATOM 2874 N N . VAL A 1 381 ? 6.226 4.856 -8.103 1.00 87.56 381 VAL A N 1
ATOM 2875 C CA . VAL A 1 381 ? 7.003 3.835 -8.807 1.00 87.56 381 VAL A CA 1
ATOM 2876 C C . VAL A 1 381 ? 6.091 2.653 -9.051 1.00 87.56 381 VAL A C 1
ATOM 2878 O O . VAL A 1 381 ? 5.528 2.074 -8.114 1.00 87.56 381 VAL A O 1
ATOM 2881 N N . TYR A 1 382 ? 5.953 2.314 -10.322 1.00 88.75 382 TYR A N 1
ATOM 2882 C CA . TYR A 1 382 ? 5.243 1.134 -10.760 1.00 88.75 382 TYR A CA 1
ATOM 2883 C C . TYR A 1 382 ? 6.223 0.138 -11.352 1.00 88.75 382 TYR A C 1
ATOM 2885 O O . TYR A 1 382 ? 7.232 0.526 -11.936 1.00 88.75 382 TYR A O 1
ATOM 2893 N N . ILE A 1 383 ? 5.892 -1.141 -11.260 1.00 88.19 383 ILE A N 1
ATOM 2894 C CA . ILE A 1 383 ? 6.611 -2.192 -11.974 1.00 88.19 383 ILE A CA 1
ATOM 2895 C C . ILE A 1 383 ? 5.680 -2.915 -12.932 1.00 88.19 383 ILE A C 1
ATOM 2897 O O . ILE A 1 383 ? 4.471 -3.019 -12.689 1.00 88.19 383 ILE A O 1
ATOM 2901 N N . ARG A 1 384 ? 6.255 -3.446 -14.010 1.00 84.56 384 ARG A N 1
ATOM 2902 C CA . ARG A 1 384 ? 5.608 -4.462 -14.837 1.00 84.56 384 ARG A CA 1
ATOM 2903 C C . ARG A 1 384 ? 6.589 -5.565 -15.226 1.00 84.56 384 ARG A C 1
ATOM 2905 O O . ARG A 1 384 ? 7.797 -5.357 -15.273 1.00 84.56 384 ARG A O 1
ATOM 2912 N N . LYS A 1 385 ? 6.005 -6.730 -15.502 1.00 72.38 385 LYS A N 1
ATOM 2913 C CA . LYS A 1 385 ? 6.614 -8.061 -15.671 1.00 72.38 385 LYS A CA 1
ATOM 2914 C C . LYS A 1 385 ? 7.297 -8.647 -14.433 1.00 72.38 385 LYS A C 1
ATOM 2916 O O . LYS A 1 385 ? 8.463 -8.408 -14.133 1.00 72.38 385 LYS A O 1
ATOM 2921 N N . ILE A 1 386 ? 6.528 -9.522 -13.786 1.00 64.44 386 ILE A N 1
ATOM 2922 C CA . ILE A 1 386 ? 6.963 -10.542 -12.830 1.00 64.44 386 ILE A CA 1
ATOM 2923 C C . ILE A 1 386 ? 6.070 -11.777 -13.047 1.00 64.44 386 ILE A C 1
ATOM 2925 O O . ILE A 1 386 ? 4.857 -11.606 -13.138 1.00 64.44 386 ILE A O 1
ATOM 2929 N N . LYS A 1 387 ? 6.644 -12.991 -13.145 1.00 59.81 387 LYS A N 1
ATOM 2930 C CA . LYS A 1 387 ? 5.914 -14.289 -13.246 1.00 59.81 387 LYS A CA 1
ATOM 2931 C C . LYS A 1 387 ? 6.762 -15.583 -13.106 1.00 59.81 387 LYS A C 1
ATOM 2933 O O . LYS A 1 387 ? 7.475 -15.884 -14.056 1.00 59.81 387 LYS A O 1
ATOM 2938 N N . THR A 1 388 ? 6.752 -16.335 -11.997 1.00 57.19 388 THR A N 1
ATOM 2939 C CA . THR A 1 388 ? 7.211 -17.761 -11.941 1.00 57.19 388 THR A CA 1
ATOM 2940 C C . THR A 1 388 ? 6.479 -18.518 -10.818 1.00 57.19 388 THR A C 1
ATOM 2942 O O . THR A 1 388 ? 5.837 -17.897 -9.996 1.00 57.19 388 THR A O 1
ATOM 2945 N N . SER A 1 389 ? 6.462 -19.843 -10.702 1.00 43.81 389 SER A N 1
ATOM 2946 C CA . SER A 1 389 ? 7.182 -20.927 -11.386 1.00 43.81 389 SER A CA 1
ATOM 2947 C C . SER A 1 389 ? 6.395 -21.602 -12.513 1.00 43.81 389 SER A C 1
ATOM 2949 O O . SER A 1 389 ? 5.177 -21.409 -12.632 1.00 43.81 389 SER A O 1
ATOM 2951 N N . ASN A 1 390 ? 7.160 -22.329 -13.344 1.00 40.12 390 ASN A N 1
ATOM 2952 C CA . ASN A 1 390 ? 6.692 -23.268 -14.370 1.00 40.12 390 ASN A CA 1
ATOM 2953 C C . ASN A 1 390 ? 5.566 -24.161 -13.854 1.00 40.12 390 ASN A C 1
ATOM 2955 O O . ASN A 1 390 ? 5.740 -24.719 -12.746 1.00 40.12 390 ASN A O 1
#

Sequence (390 aa):
MKRADLSGALLVIVAALLLVDAAPATAQIAVSARSLDFGSVTNASTPVRKTWTLTNNGRTTFQLPPYPTYQFKAVSTPYTESGTFYVDGGNCTPGLVLKSKETCSFTIAFQPRGFGDKSVVFTLNRPDFNLPVTLTGKRLEPTDYSTAGYGGSRTNPAKSVEDLQTRRTSSSNGYYWFDPDGAGGRPPFLAYVELIVQSSTANKDGWMLVRRIPKGTTWFPLNDNLSGAGFNTDENGFVDSLAGTPLTPTGSKPASLQFDYLLRADTEFMFAATTKSDGTPRLWCVIARGADGRFGGSLNSSLQTTTVVAYAGTKETTALSSTTPTKPSVTNVIFGTLYGAPFIGCEGTFSLNQSWMLYGEDGATSYNGLLNSSYYNGINVYIRKIKTSN

pLDDT: mean 71.91, std 17.5, range [31.56, 97.38]